Protein 4JEA (pdb70)

Organism: Escherichia coli (NCBI:txid562)

Secondary structure (DSSP, 8-state):
--HHHHHHHHHHHHHHHHH--SHHHHHHHHHHHHHHHHHHTT---GGGTTS-TTSHHHHHHHHHHHHHHHHHHHHHHHHHTT-HHHHHHHHHHHHHHHHHHHHHH-/--HHHHHHHHHHHHHHHHT--SHHHHHHHHHHHHHHHHHHTT---GGGTTS-TTSHHHHHHHHHHHHHHHHHHHHHHHHHTT-HHHHHHHHHHHHHHHHHHHHHH-/--HHHHHHHHHHHHHHHHH--SHHHHHHHHHHHHHHHHHHTT---GGGTTS-TTSHHHHHHHHHHHHHHHHHHHHHHHHHTT-HHHHHHHHHHHHHHHHHHHHHH-/--HHHHHHHHHHHHHHHHH-SSHHHHHHHHHHHHHHHHHHTT---GGGTTS-TTSHHHHHHHHHHHHHHHHHHHHHHHHHTT-HHHHHHHHHHHHHHHHHHHHHH-

Sequence (424 aa):
ADLEDNMETLNDNLKVIEKADNAAQVKDALTKMAAAAADAWSATPPKLEDKSPDSPEMHDFRHGFWIILIGQIHDALHLANCCGKVKEAQAAAEQQLKCCTCNACHQKYRADLEDNMETLNDNLKVIEKADNAAQVKDALTKMAAAAADAWSATPPKLEDKSPDSPEMHDFRHGFWILIGQIHDALHLANCCGKVKEAQAAAEQLKCTCNACHQKYRADLEDNMETLNDNLKVIEKADNAAQVKDALTKMAAAAADAWSATPPKLEDKSSPDSPEMHDFRHGFWILIGQIHDALHLANCCGKVKEAQAAAEQLKCCTCNACHQKYRADLEDNMETLNDNLKVIEKADNAAQVKDALTKMAAAAADAWSATPPKLEDKSPDSPEMHDFRHGFWILIGQIHDALHLANCCGKVKEAQAAAEQLKCCTCNACHQKYR

CATH classification: 1.20.120.10

B-factor: mean 26.19, std 14.68, range [10.78, 149.89]

Foldseek 3Di:
DDLVVLVVLLVVLLVQLLPDDALVSNLVSLVSNLVSLVVNLPDDAPQCPPDDCPDPVVVVLSVLSVVLNVLSVVLNVCSVVRNSVVSNVSSVVSVVSVVVSVVVGD/DDLVVLVVLLVVLLVQLQPPDALVSVLVSLVSNLVSLVVNLPDDAPQCVPPDCPDPLVVVLSVLSVVLNVLSVVLNVCSVPPNSVVSNVSSVVSVVSVVVNVVPGD/DEQVVLVVLLVVLLVQLLVDDALVSNLVSLVSNLVSLVVNLPDDAPQCVVPDCPDVLNVVLSVLSVVLNVLSVVLNVCSVPVNSVVSNVSSVVSVVSVVVNVVVGD/DEQVVLVVLLVVLLVQLLVDDALVSLLVSLVSNLVSLVVNLVDDAPQCPVPDCPDPVNVVLSVLSVVLNVLSVVLNVCSVPVNSVVSNVSSVVNVVSVVVNVVVGD

Solvent-accessible surface area: 22384 Å² total; per-residue (Å²): 108,89,36,142,83,12,60,108,54,20,70,81,16,22,130,74,2,120,162,18,130,70,26,68,77,0,49,75,1,0,47,108,2,13,63,8,0,45,69,0,60,87,27,76,7,108,132,9,132,122,86,65,104,87,12,81,60,13,38,24,7,55,31,21,12,36,54,11,35,43,53,0,33,24,1,26,20,16,1,49,39,58,54,33,170,40,0,41,36,27,3,104,52,2,83,20,14,38,94,17,29,55,167,96,27,188,105,84,33,141,80,11,59,108,56,20,97,88,17,28,137,75,1,79,166,20,134,71,33,70,78,0,40,73,0,0,46,106,2,10,54,8,0,46,61,0,76,87,27,71,6,108,135,10,129,134,96,63,106,96,12,82,56,9,42,28,8,52,32,21,13,43,53,11,35,42,54,0,34,24,1,25,28,14,0,58,26,71,31,36,167,37,0,35,33,27,2,86,45,2,75,46,13,37,90,21,32,54,162,94,27,193,96,90,33,137,88,8,59,106,53,20,78,78,16,25,125,73,2,108,150,21,128,70,34,72,73,0,42,76,0,0,40,107,2,11,61,5,0,40,61,0,78,88,24,71,6,106,136,9,126,129,85,64,108,96,13,79,56,8,43,30,7,51,33,21,13,37,49,10,29,42,56,0,33,26,2,31,24,16,1,44,34,77,47,36,172,44,0,47,41,26,2,104,45,2,82,49,13,38,91,18,31,54,160,91,27,188,103,91,33,144,83,12,62,100,50,20,79,79,14,23,116,70,1,126,160,24,123,72,30,69,68,0,46,78,0,0,42,104,3,11,66,6,0,42,59,0,66,87,26,75,5,113,131,8,132,126,90,63,106,91,14,80,58,11,39,29,8,53,31,21,14,34,48,11,28,42,57,0,33,25,2,27,29,14,1,59,25,70,43,41,172,40,0,51,38,29,2,103,53,2,82,24,14,37,94,21,31,53,168,93,30,189

InterPro domains:
  IPR009155 Cytochrome b562 [PF07361] (24-128)
  IPR009155 Cytochrome b562 [PIRSF000029] (1-128)
  IPR010980 Cytochrome c/b562 [SSF47175] (23-128)

Nearest PDB structures (foldseek):
  7rwx-assembly1_A-2  TM=9.924E-01  e=2.462E-13  Escherichia coli
  7rww-assembly1_A  TM=9.919E-01  e=3.974E-13  Escherichia coli
  3m4c-assembly1_D  TM=9.938E-01  e=6.414E-13  Escherichia coli
  3m4c-assembly1_B  TM=9.924E-01  e=1.152E-12  Escherichia coli
  3nmj-assembly3_C  TM=9.914E-01  e=2.520E-11  Escherichia coli

Structure (mmCIF, N/CA/C/O backbone):
data_4JEA
#
_entry.id   4JEA
#
_cell.length_a   48.850
_cell.length_b   64.788
_cell.length_c   74.177
_cell.angle_alpha   90.00
_cell.angle_beta   98.18
_cell.angle_gamma   90.00
#
_symmetry.space_group_name_H-M   'P 1 21 1'
#
loop_
_entity.id
_entity.type
_entity.pdbx_description
1 polymer 'soluble cytochrome b562'
2 non-polymer 'PROTOPORPHYRIN IX CONTAINING FE'
3 non-polymer 'ZINC ION'
4 non-polymer 'SULFATE ION'
5 water water
#
loop_
_atom_site.group_PDB
_atom_site.id
_atom_site.type_symbol
_atom_site.label_atom_id
_atom_site.label_alt_id
_atom_site.label_comp_id
_atom_site.label_asym_id
_atom_site.label_entity_id
_atom_site.label_seq_id
_atom_site.pdbx_PDB_ins_code
_atom_site.Cartn_x
_atom_site.Cartn_y
_atom_site.Cartn_z
_atom_site.occupancy
_atom_site.B_iso_or_equiv
_atom_site.auth_seq_id
_atom_site.auth_comp_id
_atom_site.auth_asym_id
_atom_site.auth_atom_id
_atom_site.pdbx_PDB_model_num
ATOM 1 N N . ALA A 1 1 ? 16.699 25.188 7.697 1.00 28.78 1 ALA A N 1
ATOM 2 C CA . ALA A 1 1 ? 17.250 23.885 7.347 1.00 19.14 1 ALA A CA 1
ATOM 3 C C . ALA A 1 1 ? 18.527 23.597 8.130 1.00 16.55 1 ALA A C 1
ATOM 4 O O . ALA A 1 1 ? 18.915 22.441 8.300 1.00 18.43 1 ALA A O 1
ATOM 6 N N . ASP A 1 2 ? 19.175 24.655 8.605 1.00 18.21 2 ASP A N 1
ATOM 7 C CA . ASP A 1 2 ? 20.399 24.519 9.365 1.00 17.53 2 ASP A CA 1
ATOM 8 C C . ASP A 1 2 ? 20.216 23.785 10.730 1.00 15.63 2 ASP A C 1
ATOM 9 O O . ASP A 1 2 ? 19.060 23.618 11.230 1.00 16.95 2 ASP A O 1
ATOM 14 N N . LEU A 1 3 ? 21.337 23.341 11.297 1.00 17.35 3 LEU A N 1
ATOM 15 C CA . LEU A 1 3 ? 21.312 22.507 12.518 1.00 17.04 3 LEU A CA 1
ATOM 16 C C . LEU A 1 3 ? 20.612 23.322 13.675 1.00 17.04 3 LEU A C 1
ATOM 17 O O . LEU A 1 3 ? 19.787 22.773 14.433 1.00 18.04 3 LEU A O 1
ATOM 22 N N . GLU A 1 4 ? 20.965 24.625 13.850 1.00 18.53 4 GLU A N 1
ATOM 23 C CA . GLU A 1 4 ? 20.356 25.446 14.911 1.00 19.88 4 GLU A CA 1
ATOM 24 C C . GLU A 1 4 ? 18.793 25.547 14.733 1.00 19.01 4 GLU A C 1
ATOM 25 O O . GLU A 1 4 ? 18.005 25.487 15.701 1.00 20.04 4 GLU A O 1
ATOM 31 N N . ASP A 1 5 ? 18.315 25.698 13.486 1.00 18.58 5 ASP A N 1
ATOM 32 C CA . ASP A 1 5 ? 16.855 25.723 13.215 1.00 19.05 5 ASP A CA 1
ATOM 33 C C . ASP A 1 5 ? 16.172 24.384 13.567 1.00 16.50 5 ASP A C 1
ATOM 34 O O . ASP A 1 5 ? 15.057 24.339 14.155 1.00 17.83 5 ASP A O 1
ATOM 39 N N . ASN A 1 6 ? 16.797 23.254 13.165 1.00 15.77 6 ASN A N 1
ATOM 40 C CA . ASN A 1 6 ? 16.259 21.944 13.564 1.00 14.36 6 ASN A CA 1
ATOM 41 C C . ASN A 1 6 ? 16.234 21.756 15.105 1.00 13.52 6 ASN A C 1
ATOM 42 O O . ASN A 1 6 ? 15.254 21.127 15.635 1.00 13.70 6 ASN A O 1
ATOM 47 N N . MET A 1 7 ? 17.242 22.252 15.826 1.00 13.93 7 MET A N 1
ATOM 48 C CA . MET A 1 7 ? 17.290 22.144 17.287 1.00 13.88 7 MET A CA 1
ATOM 49 C C . MET A 1 7 ? 16.136 22.975 17.937 1.00 13.74 7 MET A C 1
ATOM 50 O O . MET A 1 7 ? 15.519 22.537 18.937 1.00 15.17 7 MET A O 1
ATOM 55 N N . GLU A 1 8 ? 15.880 24.178 17.404 1.00 15.94 8 GLU A N 1
ATOM 56 C CA . GLU A 1 8 ? 14.757 25.029 17.892 1.00 15.95 8 GLU A CA 1
ATOM 57 C C . GLU A 1 8 ? 13.401 24.244 17.656 1.00 16.44 8 GLU A C 1
ATOM 58 O O . GLU A 1 8 ? 12.476 24.284 18.550 1.00 18.47 8 GLU A O 1
ATOM 64 N N . THR A 1 9 ? 13.236 23.560 16.497 1.00 15.42 9 THR A N 1
ATOM 65 C CA . THR A 1 9 ? 12.016 22.811 16.281 1.00 15.86 9 THR A CA 1
ATOM 66 C C . THR A 1 9 ? 11.864 21.688 17.353 1.00 15.42 9 THR A C 1
ATOM 67 O O . THR A 1 9 ? 10.733 21.405 17.844 1.00 15.79 9 THR A O 1
ATOM 71 N N . LEU A 1 10 ? 12.964 20.944 17.608 1.00 13.97 10 LEU A N 1
ATOM 72 C CA . LEU A 1 10 ? 12.926 19.873 18.657 1.00 13.89 10 LEU A CA 1
ATOM 73 C C . LEU A 1 10 ? 12.527 20.443 20.050 1.00 15.61 10 LEU A C 1
ATOM 74 O O . LEU A 1 10 ? 11.606 19.913 20.725 1.00 16.52 10 LEU A O 1
ATOM 79 N N . ASN A 1 11 ? 13.125 21.575 20.467 1.00 15.93 11 ASN A N 1
ATOM 80 C CA . ASN A 1 11 ? 12.841 22.179 21.795 1.00 16.33 11 ASN A CA 1
ATOM 81 C C . ASN A 1 11 ? 11.373 22.703 21.871 1.00 17.91 11 ASN A C 1
ATOM 82 O O . ASN A 1 11 ? 10.680 22.472 22.907 1.00 17.70 11 ASN A O 1
ATOM 87 N N . ASP A 1 12 ? 10.924 23.430 20.823 1.00 16.35 12 ASP A N 1
ATOM 88 C CA . ASP A 1 12 ? 9.528 23.983 20.798 1.00 17.81 12 ASP A CA 1
ATOM 89 C C . ASP A 1 12 ? 8.471 22.887 20.912 1.00 17.52 12 ASP A C 1
ATOM 90 O O . ASP A 1 12 ? 7.437 23.036 21.638 1.00 19.08 12 ASP A O 1
ATOM 95 N N . ASN A 1 13 ? 8.669 21.758 20.171 1.00 16.71 13 ASN A N 1
ATOM 96 C CA . ASN A 1 13 ? 7.679 20.663 20.190 1.00 16.12 13 ASN A CA 1
ATOM 97 C C . ASN A 1 13 ? 7.689 19.874 21.522 1.00 16.59 13 ASN A C 1
ATOM 98 O O . ASN A 1 13 ? 6.616 19.369 21.949 1.00 17.12 13 ASN A O 1
ATOM 103 N N . LEU A 1 14 ? 8.867 19.766 22.205 1.00 16.71 14 LEU A N 1
ATOM 104 C CA . LEU A 1 14 ? 8.818 19.187 23.578 1.00 17.67 14 LEU A CA 1
ATOM 105 C C . LEU A 1 14 ? 7.862 19.990 24.499 1.00 18.87 14 LEU A C 1
ATOM 106 O O . LEU A 1 14 ? 7.067 19.441 25.293 1.00 19.39 14 LEU A O 1
ATOM 111 N N . LYS A 1 15 ? 7.970 21.329 24.429 1.00 19.67 15 LYS A N 1
ATOM 112 C CA . LYS A 1 15 ? 7.073 22.232 25.245 1.00 20.61 15 LYS A CA 1
ATOM 113 C C . LYS A 1 15 ? 5.552 22.074 24.862 1.00 20.40 15 LYS A C 1
ATOM 114 O O . LYS A 1 15 ? 4.655 22.060 25.760 1.00 23.93 15 LYS A O 1
ATOM 120 N N . VAL A 1 16 ? 5.259 21.943 23.570 1.00 18.58 16 VAL A N 1
ATOM 121 C CA . VAL A 1 16 ? 3.872 21.684 23.102 1.00 18.95 16 VAL A CA 1
ATOM 122 C C . VAL A 1 16 ? 3.387 20.362 23.731 1.00 18.30 16 VAL A C 1
ATOM 123 O O . VAL A 1 16 ? 2.257 20.315 24.229 1.00 21.14 16 VAL A O 1
ATOM 127 N N . ILE A 1 17 ? 4.189 19.293 23.698 1.00 17.78 17 ILE A N 1
ATOM 128 C CA . ILE A 1 17 ? 3.734 18.005 24.254 1.00 16.95 17 ILE A CA 1
ATOM 129 C C . ILE A 1 17 ? 3.441 18.095 25.761 1.00 18.68 17 ILE A C 1
ATOM 130 O O . ILE A 1 17 ? 2.416 17.557 26.255 1.00 19.94 17 ILE A O 1
ATOM 135 N N . GLU A 1 18 ? 4.293 18.813 26.533 1.00 18.88 18 GLU A N 1
ATOM 136 C CA . GLU A 1 18 ? 4.115 18.933 28.004 1.00 20.91 18 GLU A CA 1
ATOM 137 C C . GLU A 1 18 ? 2.790 19.631 28.325 1.00 23.41 18 GLU A C 1
ATOM 138 O O . GLU A 1 18 ? 2.145 19.237 29.315 1.00 25.77 18 GLU A O 1
ATOM 144 N N . LYS A 1 19 ? 2.381 20.613 27.495 1.00 22.95 19 LYS A N 1
ATOM 145 C CA . LYS A 1 19 ? 1.113 21.423 27.722 1.00 26.38 19 LYS A CA 1
ATOM 146 C C . LYS A 1 19 ? -0.176 20.878 27.058 1.00 27.45 19 LYS A C 1
ATOM 147 O O . LYS A 1 19 ? -1.272 21.439 27.215 1.00 31.30 19 LYS A O 1
ATOM 153 N N . ALA A 1 20 ? -0.039 19.775 26.327 1.00 22.99 20 ALA A N 1
ATOM 154 C CA . ALA A 1 20 ? -1.141 19.221 25.529 1.00 24.83 20 ALA A CA 1
ATOM 155 C C . ALA A 1 20 ? -2.295 18.696 26.387 1.00 25.88 20 ALA A C 1
ATOM 156 O O . ALA A 1 20 ? -2.091 18.182 27.503 1.00 27.38 20 ALA A O 1
ATOM 158 N N . ASP A 1 21 ? -3.478 18.736 25.793 1.00 30.29 21 ASP A N 1
ATOM 159 C CA . ASP A 1 21 ? -4.717 18.192 26.394 1.00 33.63 21 ASP A CA 1
ATOM 160 C C . ASP A 1 21 ? -5.257 16.908 25.699 1.00 34.04 21 ASP A C 1
ATOM 161 O O . ASP A 1 21 ? -6.101 16.224 26.297 1.00 45.83 21 ASP A O 1
ATOM 166 N N . ASN A 1 22 ? -4.811 16.585 24.480 1.00 29.34 22 ASN A N 1
ATOM 167 C CA . ASN A 1 22 ? -5.416 15.502 23.673 1.00 24.66 22 ASN A CA 1
ATOM 168 C C . ASN A 1 22 ? -4.380 14.792 22.758 1.00 27.06 22 ASN A C 1
ATOM 169 O O . ASN A 1 22 ? -3.233 15.310 22.522 1.00 26.70 22 ASN A O 1
ATOM 174 N N . ALA A 1 23 ? -4.747 13.581 22.276 1.00 27.29 23 ALA A N 1
ATOM 175 C CA . ALA A 1 23 ? -3.862 12.708 21.488 1.00 24.75 23 ALA A CA 1
ATOM 176 C C . ALA A 1 23 ? -3.410 13.307 20.143 1.00 23.49 23 ALA A C 1
ATOM 177 O O . ALA A 1 23 ? -2.238 13.121 19.757 1.00 24.85 23 ALA A O 1
ATOM 179 N N . ALA A 1 24 ? -4.329 14.006 19.455 1.00 25.59 24 ALA A N 1
ATOM 180 C CA . ALA A 1 24 ? -4.025 14.606 18.127 1.00 27.92 24 ALA A CA 1
ATOM 181 C C . ALA A 1 24 ? -2.873 15.642 18.218 1.00 24.23 24 ALA A C 1
ATOM 182 O O . ALA A 1 24 ? -1.958 15.674 17.349 1.00 24.72 24 ALA A O 1
ATOM 184 N N . GLN A 1 25 ? -2.911 16.483 19.268 1.00 23.57 25 GLN A N 1
ATOM 185 C CA . GLN A 1 25 ? -1.859 17.455 19.549 1.00 21.86 25 GLN A CA 1
ATOM 186 C C . GLN A 1 25 ? -0.480 16.793 19.819 1.00 19.02 25 GLN A C 1
ATOM 187 O O . GLN A 1 25 ? 0.561 17.245 19.240 1.00 19.33 25 GLN A O 1
ATOM 193 N N . VAL A 1 26 ? -0.448 15.706 20.603 1.00 19.11 26 VAL A N 1
ATOM 194 C CA . VAL A 1 26 ? 0.808 14.989 20.900 1.00 17.20 26 VAL A CA 1
ATOM 195 C C . VAL A 1 26 ? 1.336 14.316 19.606 1.00 16.41 26 VAL A C 1
ATOM 196 O O . VAL A 1 26 ? 2.559 14.399 19.311 1.00 16.07 26 VAL A O 1
ATOM 200 N N . LYS A 1 27 ? 0.465 13.612 18.870 1.00 17.60 27 LYS A N 1
ATOM 201 C CA . LYS A 1 27 ? 0.927 12.921 17.597 1.00 17.68 27 LYS A CA 1
ATOM 202 C C . LYS A 1 27 ? 1.492 13.936 16.589 1.00 17.83 27 LYS A C 1
ATOM 203 O O . LYS A 1 27 ? 2.553 13.678 15.974 1.00 17.04 27 LYS A O 1
ATOM 209 N N . ASP A 1 28 ? 0.849 15.099 16.402 1.00 17.35 28 ASP A N 1
ATOM 210 C CA . ASP A 1 28 ? 1.347 16.129 15.461 1.00 20.18 28 ASP A CA 1
ATOM 211 C C . ASP A 1 28 ? 2.774 16.640 15.860 1.00 17.48 28 ASP A C 1
ATOM 212 O O . ASP A 1 28 ? 3.716 16.755 15.003 1.00 17.96 28 ASP A O 1
ATOM 217 N N . ALA A 1 29 ? 2.958 16.929 17.170 1.00 16.31 29 ALA A N 1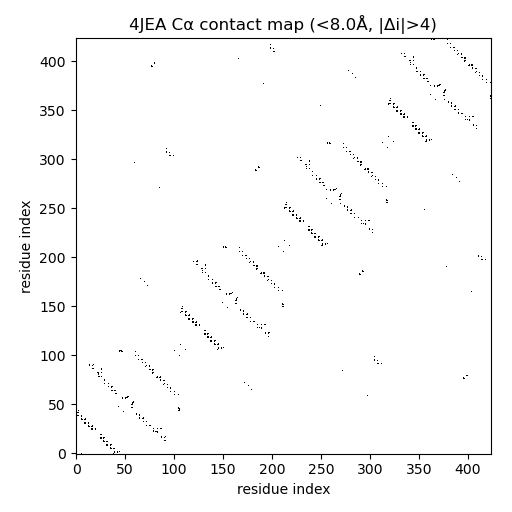
ATOM 218 C CA . ALA A 1 29 ? 4.270 17.448 17.682 1.00 14.78 29 ALA A CA 1
ATOM 219 C C . ALA A 1 29 ? 5.353 16.377 17.542 1.00 14.25 29 ALA A C 1
ATOM 220 O O . ALA A 1 29 ? 6.505 16.694 17.113 1.00 15.26 29 ALA A O 1
ATOM 222 N N . LEU A 1 30 ? 5.057 15.098 17.913 1.00 14.15 30 LEU A N 1
ATOM 223 C CA . LEU A 1 30 ? 6.055 13.993 17.744 1.00 13.59 30 LEU A CA 1
ATOM 224 C C . LEU A 1 30 ? 6.490 13.829 16.282 1.00 13.77 30 LEU A C 1
ATOM 225 O O . LEU A 1 30 ? 7.712 13.594 15.974 1.00 14.31 30 LEU A O 1
ATOM 230 N N . THR A 1 31 ? 5.535 13.934 15.351 1.00 14.43 31 THR A N 1
ATOM 231 C CA . THR A 1 31 ? 5.842 13.800 13.917 1.00 15.86 31 THR A CA 1
ATOM 232 C C . THR A 1 31 ? 6.815 14.949 13.401 1.00 16.11 31 THR A C 1
ATOM 233 O O . THR A 1 31 ? 7.794 14.704 12.652 1.00 17.23 31 THR A O 1
ATOM 237 N N . LYS A 1 32 ? 6.565 16.207 13.830 1.00 15.23 32 LYS A N 1
ATOM 238 C CA . LYS A 1 32 ? 7.443 17.330 13.526 1.00 15.28 32 LYS A CA 1
ATOM 239 C C . LYS A 1 32 ? 8.867 17.108 14.117 1.00 14.82 32 LYS A C 1
ATOM 240 O O . LYS A 1 32 ? 9.874 17.469 13.460 1.00 15.16 32 LYS A O 1
ATOM 246 N N . MET A 1 33 ? 8.955 16.550 15.353 1.00 14.23 33 MET A N 1
ATOM 247 C CA . MET A 1 33 ? 10.267 16.232 15.890 1.00 14.25 33 MET A CA 1
ATOM 248 C C . MET A 1 33 ? 11.020 15.176 15.044 1.00 12.93 33 MET A C 1
ATOM 249 O O . MET A 1 33 ? 12.249 15.301 14.807 1.00 13.98 33 MET A O 1
ATOM 254 N N . ALA A 1 34 ? 10.335 14.111 14.605 1.00 13.54 34 ALA A N 1
ATOM 255 C CA . ALA A 1 34 ? 11.000 13.077 13.764 1.00 14.92 34 ALA A CA 1
ATOM 256 C C . ALA A 1 34 ? 11.545 13.699 12.466 1.00 13.28 34 ALA A C 1
ATOM 257 O O . ALA A 1 34 ? 12.683 13.348 12.039 1.00 14.26 34 ALA A O 1
ATOM 259 N N . ALA A 1 35 ? 10.785 14.587 11.809 1.00 14.67 35 ALA A N 1
ATOM 260 C CA . ALA A 1 35 ? 11.251 15.211 10.514 1.00 15.68 35 ALA A CA 1
ATOM 261 C C . ALA A 1 35 ? 12.473 16.096 10.832 1.00 14.40 35 ALA A C 1
ATOM 262 O O . ALA A 1 35 ? 13.461 16.119 9.996 1.00 15.42 35 ALA A O 1
ATOM 264 N N . ALA A 1 36 ? 12.480 16.861 11.935 1.00 14.82 36 ALA A N 1
ATOM 265 C CA . ALA A 1 36 ? 13.674 17.719 12.287 1.00 14.62 36 ALA A CA 1
ATOM 266 C C . ALA A 1 36 ? 14.934 16.876 12.573 1.00 14.03 36 ALA A C 1
ATOM 267 O O . ALA A 1 36 ? 16.059 17.233 12.139 1.00 15.31 36 ALA A O 1
ATOM 269 N N . ALA A 1 37 ? 14.747 15.752 13.333 1.00 14.37 37 ALA A N 1
ATOM 270 C CA . ALA A 1 37 ? 15.949 14.847 13.622 1.00 14.37 37 ALA A CA 1
ATOM 271 C C . ALA A 1 37 ? 16.478 14.208 12.312 1.00 14.43 37 ALA A C 1
ATOM 272 O O . ALA A 1 37 ? 17.744 14.084 12.113 1.00 16.18 37 ALA A O 1
ATOM 274 N N . ALA A 1 38 ? 15.598 13.808 11.367 1.00 14.26 38 ALA A N 1
ATOM 275 C CA . ALA A 1 38 ? 16.049 13.183 10.079 1.00 15.09 38 ALA A CA 1
ATOM 276 C C . ALA A 1 38 ? 16.830 14.207 9.214 1.00 16.67 38 ALA A C 1
ATOM 277 O O . ALA A 1 38 ? 17.812 13.819 8.563 1.00 17.86 38 ALA A O 1
ATOM 279 N N . ASP A 1 39 ? 16.474 15.510 9.293 1.00 15.48 39 ASP A N 1
ATOM 280 C CA . ASP A 1 39 ? 17.216 16.592 8.582 1.00 15.72 39 ASP A CA 1
ATOM 281 C C . ASP A 1 39 ? 18.566 16.876 9.285 1.00 16.58 39 ASP A C 1
ATOM 282 O O . ASP A 1 39 ? 19.606 16.935 8.583 1.00 21.62 39 ASP A O 1
ATOM 287 N N . ALA A 1 40 ? 18.623 16.877 10.630 1.00 15.35 40 ALA A N 1
ATOM 288 C CA . ALA A 1 40 ? 19.864 17.143 11.396 1.00 15.40 40 ALA A CA 1
ATOM 289 C C . ALA A 1 40 ? 20.908 16.022 11.196 1.00 14.37 40 ALA A C 1
ATOM 290 O O . ALA A 1 40 ? 22.116 16.282 11.279 1.00 15.75 40 ALA A O 1
ATOM 292 N N . TRP A 1 41 ? 20.464 14.777 10.906 1.00 15.05 41 TRP A N 1
ATOM 293 C CA . TRP A 1 41 ? 21.363 13.629 10.762 1.00 14.89 41 TRP A CA 1
ATOM 294 C C . TRP A 1 41 ? 22.484 13.831 9.723 1.00 14.52 41 TRP A C 1
ATOM 295 O O . TRP A 1 41 ? 23.592 13.255 9.922 1.00 18.10 41 TRP A O 1
ATOM 306 N N . SER A 1 42 ? 22.220 14.596 8.661 1.00 15.30 42 SER A N 1
ATOM 307 C CA . SER A 1 42 ? 23.228 14.878 7.587 1.00 18.88 42 SER A CA 1
ATOM 308 C C . SER A 1 42 ? 24.096 16.070 7.828 1.00 19.31 42 SER A C 1
ATOM 309 O O . SER A 1 42 ? 24.927 16.369 6.955 1.00 25.75 42 SER A O 1
ATOM 312 N N . ALA A 1 43 ? 23.933 16.783 8.962 1.00 18.54 43 ALA A N 1
ATOM 313 C CA . ALA A 1 43 ? 24.768 18.006 9.301 1.00 18.67 43 ALA A CA 1
ATOM 314 C C . ALA A 1 43 ? 26.139 17.677 9.899 1.00 18.36 43 ALA A C 1
ATOM 315 O O . ALA A 1 43 ? 26.337 16.600 10.496 1.00 19.75 43 ALA A O 1
ATOM 317 N N . THR A 1 44 ? 27.091 18.612 9.807 1.00 19.10 44 THR A N 1
ATOM 318 C CA . THR A 1 44 ? 28.381 18.465 10.528 1.00 20.48 44 THR A CA 1
ATOM 319 C C . THR A 1 44 ? 28.431 19.605 11.536 1.00 20.71 44 THR A C 1
ATOM 320 O O . THR A 1 44 ? 28.359 20.793 11.123 1.00 24.08 44 THR A O 1
ATOM 324 N N . PRO A 1 45 ? 28.542 19.285 12.889 1.00 19.79 45 PRO A N 1
ATOM 325 C CA . PRO A 1 45 ? 28.526 20.351 13.915 1.00 21.96 45 PRO A CA 1
ATOM 326 C C . PRO A 1 45 ? 29.904 21.068 13.959 1.00 20.54 45 PRO A C 1
ATOM 327 O O . PRO A 1 45 ? 30.942 20.483 13.556 1.00 20.84 45 PRO A O 1
ATOM 331 N N . PRO A 1 46 ? 29.947 22.309 14.476 1.00 23.01 46 PRO A N 1
ATOM 332 C CA . PRO A 1 46 ? 31.204 23.111 14.521 1.00 22.69 46 PRO A CA 1
ATOM 333 C C . PRO A 1 46 ? 32.425 22.322 15.117 1.00 23.80 46 PRO A C 1
ATOM 334 O O . PRO A 1 46 ? 33.550 22.381 14.537 1.00 24.56 46 PRO A O 1
ATOM 338 N N . LYS A 1 47 ? 32.239 21.618 16.246 1.00 22.58 47 LYS A N 1
ATOM 339 C CA . LYS A 1 47 ? 33.369 20.934 16.885 1.00 22.20 47 LYS A CA 1
ATOM 340 C C . LYS A 1 47 ? 33.948 19.733 16.106 1.00 21.08 47 LYS A C 1
ATOM 341 O O . LYS A 1 47 ? 35.081 19.276 16.449 1.00 23.96 47 LYS A O 1
ATOM 347 N N . LEU A 1 48 ? 33.232 19.233 15.083 1.00 21.56 48 LEU A N 1
ATOM 348 C CA . LEU A 1 48 ? 33.716 18.104 14.297 1.00 20.37 48 LEU A CA 1
ATOM 349 C C . LEU A 1 48 ? 34.046 18.479 12.842 1.00 19.57 48 LEU A C 1
ATOM 350 O O . LEU A 1 48 ? 34.279 17.579 12.033 1.00 21.86 48 LEU A O 1
ATOM 355 N N . GLU A 1 49 ? 34.115 19.785 12.536 1.00 21.92 49 GLU A N 1
ATOM 356 C CA . GLU A 1 49 ? 34.446 20.238 11.151 1.00 24.26 49 GLU A CA 1
ATOM 357 C C . GLU A 1 49 ? 35.798 19.716 10.602 1.00 27.54 49 GLU A C 1
ATOM 358 O O . GLU A 1 49 ? 35.964 19.610 9.382 1.00 34.17 49 GLU A O 1
ATOM 364 N N . ASP A 1 50 ? 36.747 19.399 11.500 1.00 28.78 50 ASP A N 1
ATOM 365 C CA . ASP A 1 50 ? 38.103 18.875 11.145 1.00 36.21 50 ASP A CA 1
ATOM 366 C C . ASP A 1 50 ? 38.240 17.324 10.974 1.00 35.44 50 ASP A C 1
ATOM 367 O O . ASP A 1 50 ? 39.299 16.817 10.590 1.00 38.52 50 ASP A O 1
ATOM 372 N N . LYS A 1 51 ? 37.188 16.584 11.326 1.00 28.39 51 LYS A N 1
ATOM 373 C CA . LYS A 1 51 ? 37.231 15.110 11.386 1.00 31.81 51 LYS A CA 1
ATOM 374 C C . LYS A 1 51 ? 36.803 14.434 10.074 1.00 33.23 51 LYS A C 1
ATOM 375 O O . LYS A 1 51 ? 36.004 15.004 9.321 1.00 33.86 51 LYS A O 1
ATOM 381 N N . SER A 1 52 ? 37.315 13.218 9.826 1.00 27.62 52 SER A N 1
ATOM 382 C CA . SER A 1 52 ? 36.854 12.366 8.713 1.00 27.39 52 SER A CA 1
ATOM 383 C C . SER A 1 52 ? 35.322 12.038 8.867 1.00 30.38 52 SER A C 1
ATOM 384 O O . SER A 1 52 ? 34.820 11.769 9.961 1.00 25.88 52 SER A O 1
ATOM 387 N N . PRO A 1 53 ? 34.569 12.027 7.748 1.00 25.98 53 PRO A N 1
ATOM 388 C CA . PRO A 1 53 ? 33.162 11.505 7.825 1.00 24.89 53 PRO A CA 1
ATOM 389 C C . PRO A 1 53 ? 32.999 10.046 8.339 1.00 25.01 53 PRO A C 1
ATOM 390 O O . PRO A 1 53 ? 31.887 9.708 8.831 1.00 27.80 53 PRO A O 1
ATOM 394 N N . ASP A 1 54 ? 34.041 9.223 8.227 1.00 23.65 54 ASP A N 1
ATOM 395 C CA . ASP A 1 54 ? 34.041 7.848 8.670 1.00 23.46 54 ASP A CA 1
ATOM 396 C C . ASP A 1 54 ? 34.857 7.738 9.980 1.00 20.11 54 ASP A C 1
ATOM 397 O O . ASP A 1 54 ? 35.126 6.629 10.385 1.00 23.90 54 ASP A O 1
ATOM 402 N N . SER A 1 55 ? 35.114 8.838 10.712 1.00 23.06 55 SER A N 1
ATOM 403 C CA . SER A 1 55 ? 35.759 8.830 12.037 1.00 24.29 55 SER A CA 1
ATOM 404 C C . SER A 1 55 ? 34.841 8.225 13.109 1.00 21.19 55 SER A C 1
ATOM 405 O O . SER A 1 55 ? 33.580 8.333 12.992 1.00 19.73 55 SER A O 1
ATOM 408 N N . PRO A 1 56 ? 35.434 7.694 14.227 1.00 21.14 56 PRO A N 1
ATOM 409 C CA . PRO A 1 56 ? 34.524 7.258 15.316 1.00 21.71 56 PRO A CA 1
ATOM 410 C C . PRO A 1 56 ? 33.638 8.371 15.891 1.00 18.86 56 PRO A C 1
ATOM 411 O O . PRO A 1 56 ? 32.496 8.066 16.319 1.00 18.42 56 PRO A O 1
ATOM 415 N N . GLU A 1 57 ? 34.103 9.637 15.924 1.00 19.31 57 GLU A N 1
ATOM 416 C CA . GLU A 1 57 ? 33.318 10.737 16.474 1.00 17.99 57 GLU A CA 1
ATOM 417 C C . GLU A 1 57 ? 32.071 10.981 15.587 1.00 16.09 57 GLU A C 1
ATOM 418 O O . GLU A 1 57 ? 30.966 11.205 16.086 1.00 17.09 57 GLU A O 1
ATOM 424 N N . MET A 1 58 ? 32.255 10.994 14.251 1.00 17.10 58 MET A N 1
ATOM 425 C CA . MET A 1 58 ? 31.105 11.195 13.336 1.00 16.70 58 MET A CA 1
ATOM 426 C C . MET A 1 58 ? 30.118 9.999 13.348 1.00 15.66 58 MET A C 1
ATOM 427 O O . MET A 1 58 ? 28.868 10.223 13.225 1.00 17.56 58 MET A O 1
ATOM 432 N N . HIS A 1 59 ? 30.613 8.777 13.468 1.00 17.20 59 HIS A N 1
ATOM 433 C CA . HIS A 1 59 ? 29.711 7.598 13.671 1.00 17.89 59 HIS A CA 1
ATOM 434 C C . HIS A 1 59 ? 28.846 7.775 14.932 1.00 15.92 59 HIS A C 1
ATOM 435 O O . HIS A 1 59 ? 27.615 7.542 14.922 1.00 15.33 59 HIS A O 1
ATOM 442 N N . ASP A 1 60 ? 29.453 8.182 16.051 1.00 15.26 60 ASP A N 1
ATOM 443 C CA . ASP A 1 60 ? 28.738 8.382 17.351 1.00 15.70 60 ASP A CA 1
ATOM 444 C C . ASP A 1 60 ? 27.749 9.573 17.268 1.00 14.35 60 ASP A C 1
ATOM 445 O O . ASP A 1 60 ? 26.606 9.496 17.815 1.00 15.40 60 ASP A O 1
ATOM 450 N N . PHE A 1 61 ? 28.124 10.707 16.591 1.00 14.90 61 PHE A N 1
ATOM 451 C CA . PHE A 1 61 ? 27.214 11.847 16.374 1.00 14.84 61 PHE A CA 1
ATOM 452 C C . PHE A 1 61 ? 25.973 11.371 15.573 1.00 13.32 61 PHE A C 1
ATOM 453 O O . PHE A 1 61 ? 24.815 11.587 16.030 1.00 14.21 61 PHE A O 1
ATOM 461 N N . ARG A 1 62 ? 26.136 10.687 14.422 1.00 13.53 62 ARG A N 1
ATOM 462 C CA . ARG A 1 62 ? 24.979 10.227 13.675 1.00 13.08 62 ARG A CA 1
ATOM 463 C C . ARG A 1 62 ? 24.160 9.208 14.455 1.00 11.65 62 ARG A C 1
ATOM 464 O O . ARG A 1 62 ? 22.878 9.204 14.382 1.00 12.26 62 ARG A O 1
ATOM 472 N N . HIS A 1 63 ? 24.827 8.329 15.219 1.00 12.00 63 HIS A N 1
ATOM 473 C CA . HIS A 1 63 ? 24.115 7.282 16.048 1.00 12.14 63 HIS A CA 1
ATOM 474 C C . HIS A 1 63 ? 23.060 7.945 16.978 1.00 11.24 63 HIS A C 1
ATOM 475 O O . HIS A 1 63 ? 21.975 7.332 17.174 1.00 12.71 63 HIS A O 1
ATOM 482 N N . GLY A 1 64 ? 23.359 9.117 17.585 1.00 12.10 64 GLY A N 1
ATOM 483 C CA . GLY A 1 64 ? 22.385 9.739 18.528 1.00 12.93 64 GLY A CA 1
ATOM 484 C C . GLY A 1 64 ? 21.047 10.031 17.870 1.00 11.70 64 GLY A C 1
ATOM 485 O O . GLY A 1 64 ? 19.952 9.953 18.504 1.00 12.36 64 GLY A O 1
ATOM 486 N N . PHE A 1 65 ? 21.061 10.418 16.543 1.00 11.55 65 PHE A N 1
ATOM 487 C CA . PHE A 1 65 ? 19.760 10.631 15.817 1.00 12.10 65 PHE A CA 1
ATOM 488 C C . PHE A 1 65 ? 19.017 9.326 15.517 1.00 11.77 65 PHE A C 1
ATOM 489 O O . PHE A 1 65 ? 17.760 9.283 15.588 1.00 12.80 65 PHE A O 1
ATOM 497 N N . TRP A 1 66 ? 19.726 8.242 15.174 1.00 12.26 66 TRP A N 1
ATOM 498 C CA . TRP A 1 66 ? 19.073 6.878 15.061 1.00 13.19 66 TRP A CA 1
ATOM 499 C C . TRP A 1 66 ? 18.361 6.515 16.383 1.00 12.13 66 TRP A C 1
ATOM 500 O O . TRP A 1 66 ? 17.222 5.989 16.369 1.00 12.77 66 TRP A O 1
ATOM 511 N N . ILE A 1 67 ? 19.021 6.738 17.548 1.00 12.42 67 ILE A N 1
ATOM 512 C CA A ILE A 1 67 ? 18.426 6.415 18.884 0.50 12.50 67 ILE A CA 1
ATOM 513 C CA B ILE A 1 67 ? 18.423 6.383 18.846 0.50 12.53 67 ILE A CA 1
ATOM 514 C C . ILE A 1 67 ? 17.182 7.291 19.113 1.00 12.06 67 ILE A C 1
ATOM 515 O O . ILE A 1 67 ? 16.075 6.782 19.489 1.00 12.72 67 ILE A O 1
ATOM 524 N N . LEU A 1 68 ? 17.300 8.616 18.873 1.00 11.62 68 LEU A N 1
ATOM 525 C CA . LEU A 1 68 ? 16.166 9.548 19.087 1.00 12.99 68 LEU A CA 1
ATOM 526 C C . LEU A 1 68 ? 14.919 9.128 18.241 1.00 12.46 68 LEU A C 1
ATOM 527 O O . LEU A 1 68 ? 13.750 9.115 18.728 1.00 12.91 68 LEU A O 1
ATOM 532 N N . ILE A 1 69 ? 15.142 8.793 16.927 1.00 12.86 69 ILE A N 1
ATOM 533 C CA . ILE A 1 69 ? 14.017 8.403 16.035 1.00 14.01 69 ILE A CA 1
ATOM 534 C C . ILE A 1 69 ? 13.364 7.074 16.516 1.00 12.72 69 ILE A C 1
ATOM 535 O O . ILE A 1 69 ? 12.121 6.943 16.450 1.00 12.71 69 ILE A O 1
ATOM 540 N N . GLY A 1 70 ? 14.161 6.096 17.004 1.00 13.20 70 GLY A N 1
ATOM 541 C CA . GLY A 1 70 ? 13.533 4.858 17.576 1.00 12.88 70 GLY A CA 1
ATOM 542 C C . GLY A 1 70 ? 12.646 5.146 18.814 1.00 12.28 70 GLY A C 1
ATOM 543 O O . GLY A 1 70 ? 11.544 4.546 18.992 1.00 13.23 70 GLY A O 1
ATOM 544 N N . GLN A 1 71 ? 13.094 6.079 19.668 1.00 11.43 71 GLN A N 1
ATOM 545 C CA . GLN A 1 71 ? 12.301 6.476 20.873 1.00 12.28 71 GLN A CA 1
ATOM 546 C C . GLN A 1 71 ? 10.979 7.160 20.414 1.00 11.64 71 GLN A C 1
ATOM 547 O O . GLN A 1 71 ? 9.880 6.942 21.025 1.00 12.71 71 GLN A O 1
ATOM 553 N N . ILE A 1 72 ? 11.052 8.023 19.358 1.00 11.48 72 ILE A N 1
ATOM 554 C CA . ILE A 1 72 ? 9.796 8.678 18.841 1.00 12.04 72 ILE A CA 1
ATOM 555 C C . ILE A 1 72 ? 8.828 7.636 18.233 1.00 10.85 72 ILE A C 1
ATOM 556 O O . ILE A 1 72 ? 7.600 7.739 18.429 1.00 12.54 72 ILE A O 1
ATOM 561 N N . HIS A 1 73 ? 9.346 6.617 17.516 1.00 12.20 73 HIS A N 1
ATOM 562 C CA . HIS A 1 73 ? 8.486 5.511 16.975 1.00 12.30 73 HIS A CA 1
ATOM 563 C C . HIS A 1 73 ? 7.643 4.882 18.151 1.00 11.93 73 HIS A C 1
ATOM 564 O O . HIS A 1 73 ? 6.413 4.695 18.014 1.00 12.46 73 HIS A O 1
ATOM 571 N N . ASP A 1 74 ? 8.313 4.565 19.281 1.00 11.66 74 ASP A N 1
ATOM 572 C CA . ASP A 1 74 ? 7.615 3.897 20.399 1.00 12.22 74 ASP A CA 1
ATOM 573 C C . ASP A 1 74 ? 6.496 4.873 20.988 1.00 11.46 74 ASP A C 1
ATOM 574 O O . ASP A 1 74 ? 5.330 4.480 21.184 1.00 12.68 74 ASP A O 1
ATOM 579 N N . ALA A 1 75 ? 6.877 6.145 21.189 1.00 12.24 75 ALA A N 1
ATOM 580 C CA . ALA A 1 75 ? 5.944 7.171 21.750 1.00 12.68 75 ALA A CA 1
ATOM 581 C C . ALA A 1 75 ? 4.719 7.381 20.816 1.00 13.08 75 ALA A C 1
ATOM 582 O O . ALA A 1 75 ? 3.579 7.654 21.300 1.00 14.08 75 ALA A O 1
ATOM 584 N N . LEU A 1 76 ? 4.903 7.313 19.457 1.00 13.62 76 LEU A N 1
ATOM 58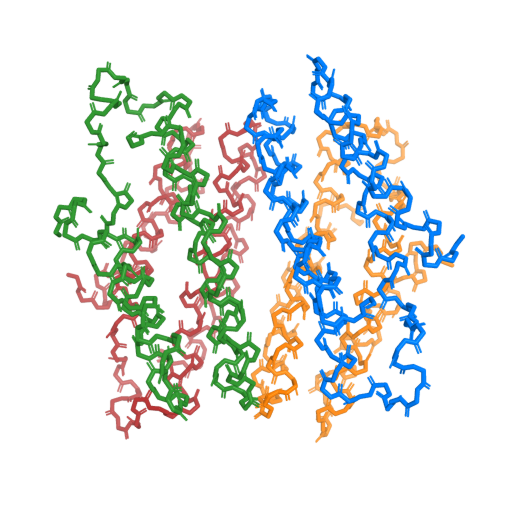5 C CA . LEU A 1 76 ? 3.817 7.435 18.514 1.00 13.43 76 LEU A CA 1
ATOM 586 C C . LEU A 1 76 ? 2.804 6.269 18.676 1.00 13.77 76 LEU A C 1
ATOM 587 O O . LEU A 1 76 ? 1.569 6.491 18.497 1.00 16.11 76 LEU A O 1
ATOM 592 N N . HIS A 1 77 ? 3.266 5.029 18.935 1.00 13.50 77 HIS A N 1
ATOM 593 C CA . HIS A 1 77 ? 2.279 3.922 19.209 1.00 14.52 77 HIS A CA 1
ATOM 594 C C . HIS A 1 77 ? 1.459 4.329 20.434 1.00 14.64 77 HIS A C 1
ATOM 595 O O . HIS A 1 77 ? 0.176 4.167 20.417 1.00 16.29 77 HIS A O 1
ATOM 602 N N . LEU A 1 78 ? 2.060 4.821 21.525 1.00 13.60 78 LEU A N 1
ATOM 603 C CA . LEU A 1 78 ? 1.281 5.181 22.769 1.00 14.06 78 LEU A CA 1
ATOM 604 C C . LEU A 1 78 ? 0.236 6.295 22.447 1.00 14.34 78 LEU A C 1
ATOM 605 O O . LEU A 1 78 ? -0.964 6.224 22.843 1.00 16.50 78 LEU A O 1
ATOM 610 N N . ALA A 1 79 ? 0.669 7.342 21.713 1.00 14.24 79 ALA A N 1
ATOM 611 C CA . ALA A 1 79 ? -0.206 8.511 21.370 1.00 16.10 79 ALA A CA 1
ATOM 612 C C . ALA A 1 79 ? -1.394 8.103 20.504 1.00 17.06 79 ALA A C 1
ATOM 613 O O . ALA A 1 79 ? -2.529 8.627 20.711 1.00 21.41 79 ALA A O 1
ATOM 615 N N . ASN A 1 80 ? -1.191 7.172 19.546 1.00 18.38 80 ASN A N 1
ATOM 616 C CA . ASN A 1 80 ? -2.284 6.673 18.681 1.00 19.83 80 ASN A CA 1
ATOM 617 C C . ASN A 1 80 ? -3.279 5.741 19.379 1.00 20.32 80 ASN A C 1
ATOM 618 O O . ASN A 1 80 ? -4.408 5.539 18.898 1.00 27.00 80 ASN A O 1
ATOM 623 N N . CYS A 1 81 ? -2.887 5.239 20.552 1.00 21.28 81 CYS A N 1
ATOM 624 C CA A CYS A 1 81 ? -3.692 4.230 21.172 0.60 24.37 81 CYS A CA 1
ATOM 625 C CA B CYS A 1 81 ? -3.583 4.191 21.384 0.40 19.42 81 CYS A CA 1
ATOM 626 C C . CYS A 1 81 ? -4.405 4.802 22.457 1.00 24.87 81 CYS A C 1
ATOM 627 O O . CYS A 1 81 ? -4.880 4.067 23.307 1.00 40.05 81 CYS A O 1
ATOM 632 N N . GLY A 1 82 ? -4.508 6.133 22.496 1.00 28.70 82 GLY A N 1
ATOM 633 C CA . GLY A 1 82 ? -5.179 6.846 23.594 1.00 44.26 82 GLY A CA 1
ATOM 634 C C . GLY A 1 82 ? -4.429 6.995 24.910 1.00 50.60 82 GLY A C 1
ATOM 635 O O . GLY A 1 82 ? -4.989 7.549 25.880 1.00 148.74 82 GLY A O 1
ATOM 636 N N . LYS A 1 83 ? -3.170 6.543 24.969 1.00 25.65 83 LYS A N 1
ATOM 637 C CA . LYS A 1 83 ? -2.356 6.558 26.173 1.00 22.22 83 LYS A CA 1
ATOM 638 C C . LYS A 1 83 ? -1.610 7.941 26.239 1.00 20.01 83 LYS A C 1
ATOM 639 O O . LYS A 1 83 ? -0.364 8.006 26.113 1.00 20.89 83 LYS A O 1
ATOM 645 N N . VAL A 1 84 ? -2.353 9.067 26.406 1.00 21.16 84 VAL A N 1
ATOM 646 C CA . VAL A 1 84 ? -1.771 10.413 26.319 1.00 24.54 84 VAL A CA 1
ATOM 647 C C . VAL A 1 84 ? -0.756 10.696 27.475 1.00 20.16 84 VAL A C 1
ATOM 648 O O . VAL A 1 84 ? 0.385 11.204 27.218 1.00 19.79 84 VAL A O 1
ATOM 652 N N . LYS A 1 85 ? -1.117 10.384 28.735 1.00 19.38 85 LYS A N 1
ATOM 653 C CA . LYS A 1 85 ? -0.178 10.593 29.875 1.00 19.68 85 LYS A CA 1
ATOM 654 C C . LYS A 1 85 ? 1.110 9.788 29.673 1.00 16.95 85 LYS A C 1
ATOM 655 O O . LYS A 1 85 ? 2.220 10.300 29.928 1.00 17.94 85 LYS A O 1
ATOM 661 N N . GLU A 1 86 ? 0.971 8.520 29.231 1.00 16.50 86 GLU A N 1
ATOM 662 C CA . GLU A 1 86 ? 2.148 7.641 29.000 1.00 16.19 86 GLU A CA 1
ATOM 663 C C . GLU A 1 86 ? 3.030 8.194 27.853 1.00 15.69 86 GLU A C 1
ATOM 664 O O . GLU A 1 86 ? 4.297 8.169 27.979 1.00 15.51 86 GLU A O 1
ATOM 670 N N . ALA A 1 87 ? 2.433 8.749 26.764 1.00 15.82 87 ALA A N 1
ATOM 671 C CA . ALA A 1 87 ? 3.204 9.391 25.652 1.00 16.38 87 ALA A CA 1
ATOM 672 C C . ALA A 1 87 ? 3.914 10.654 26.157 1.00 14.67 87 ALA A C 1
ATOM 673 O O . ALA A 1 87 ? 5.060 10.932 25.760 1.00 16.38 87 ALA A O 1
ATOM 675 N N . GLN A 1 88 ? 3.259 11.461 27.032 1.00 15.92 88 GLN A N 1
ATOM 676 C CA . GLN A 1 88 ? 3.917 12.680 27.636 1.00 18.19 88 GLN A CA 1
ATOM 677 C C . GLN A 1 88 ? 5.123 12.281 28.470 1.00 16.66 88 GLN A C 1
ATOM 678 O O . GLN A 1 88 ? 6.182 12.984 28.407 1.00 17.55 88 GLN A O 1
ATOM 684 N N . ALA A 1 89 ? 5.009 11.213 29.285 1.00 16.51 89 ALA A N 1
ATOM 685 C CA . ALA A 1 89 ? 6.129 10.719 30.124 1.00 18.16 89 ALA A CA 1
ATOM 686 C C . ALA A 1 89 ? 7.295 10.205 29.204 1.00 17.15 89 ALA A C 1
ATOM 687 O O . ALA A 1 89 ? 8.476 10.511 29.471 1.00 18.81 89 ALA A O 1
ATOM 689 N N . ALA A 1 90 ? 6.984 9.532 28.091 1.00 16.61 90 ALA A N 1
ATOM 690 C CA . ALA A 1 90 ? 8.017 9.070 27.098 1.00 17.03 90 ALA A CA 1
ATOM 691 C C . ALA A 1 90 ? 8.767 10.284 26.492 1.00 16.37 90 ALA A C 1
ATOM 692 O O . ALA A 1 90 ? 10.029 10.264 26.326 1.00 17.71 90 ALA A O 1
ATOM 694 N N . ALA A 1 91 ? 8.020 11.363 26.172 1.00 16.82 91 ALA A N 1
ATOM 695 C CA . ALA A 1 91 ? 8.643 12.573 25.610 1.00 17.49 91 ALA A CA 1
ATOM 696 C C . ALA A 1 91 ? 9.598 13.225 26.627 1.00 17.85 91 ALA A C 1
ATOM 697 O O . ALA A 1 91 ? 10.733 13.667 26.259 1.00 18.32 91 ALA A O 1
ATOM 699 N N . GLU A 1 92 ? 9.228 13.300 27.917 1.00 20.20 92 GLU A N 1
ATOM 700 C CA . GLU A 1 92 ? 10.130 13.814 28.970 1.00 22.99 92 GLU A CA 1
ATOM 701 C C . GLU A 1 92 ? 11.440 12.989 29.053 1.00 20.18 92 GLU A C 1
ATOM 702 O O . GLU A 1 92 ? 12.554 13.559 29.175 1.00 25.30 92 GLU A O 1
ATOM 708 N N . GLN A 1 93 ? 11.347 11.674 28.874 1.00 20.21 93 GLN A N 1
ATOM 709 C CA A GLN A 1 93 ? 12.524 10.782 28.867 0.50 21.18 93 GLN A CA 1
ATOM 710 C CA B GLN A 1 93 ? 12.497 10.778 28.825 0.50 21.68 93 GLN A CA 1
ATOM 711 C C . GLN A 1 93 ? 13.450 11.009 27.638 1.00 20.46 93 GLN A C 1
ATOM 712 O O . GLN A 1 93 ? 14.649 10.661 27.734 1.00 25.25 93 GLN A O 1
ATOM 723 N N . LEU A 1 94 ? 12.957 11.626 26.534 1.00 19.47 94 LEU A N 1
ATOM 724 C CA . LEU A 1 94 ? 13.852 11.991 25.357 1.00 19.08 94 LEU A CA 1
ATOM 725 C C . LEU A 1 94 ? 15.006 12.896 25.773 1.00 18.51 94 LEU A C 1
ATOM 726 O O . LEU A 1 94 ? 16.112 12.865 25.188 1.00 17.95 94 LEU A O 1
ATOM 731 N N . LYS A 1 95 ? 14.765 13.719 26.808 1.00 19.51 95 LYS A N 1
ATOM 732 C CA . LYS A 1 95 ? 15.798 14.665 27.259 1.00 21.46 95 LYS A CA 1
ATOM 733 C C . LYS A 1 95 ? 17.143 13.967 27.610 1.00 18.85 95 LYS A C 1
ATOM 734 O O . LYS A 1 95 ? 18.218 14.575 27.515 1.00 20.83 95 LYS A O 1
ATOM 740 N N . CYS A 1 96 ? 17.136 12.724 28.086 1.00 20.15 96 CYS A N 1
ATOM 741 C CA A CYS A 1 96 ? 18.354 11.963 28.310 0.60 24.06 96 CYS A CA 1
ATOM 742 C CA B CYS A 1 96 ? 18.431 12.051 28.385 0.40 18.08 96 CYS A CA 1
ATOM 743 C C . CYS A 1 96 ? 19.302 11.838 27.053 1.00 17.99 96 CYS A C 1
ATOM 744 O O . CYS A 1 96 ? 20.581 11.981 27.047 1.00 18.80 96 CYS A O 1
ATOM 749 N N . THR A 1 97 ? 18.670 11.547 25.916 1.00 15.48 97 THR A N 1
ATOM 750 C CA . THR A 1 97 ? 19.370 11.438 24.563 1.00 13.56 97 THR A CA 1
ATOM 751 C C . THR A 1 97 ? 19.857 12.844 24.113 1.00 13.64 97 THR A C 1
ATOM 752 O O . THR A 1 97 ? 21.044 12.971 23.680 1.00 14.52 97 THR A O 1
ATOM 756 N N . CYS A 1 98 ? 19.003 13.906 24.295 1.00 14.20 98 CYS A N 1
ATOM 757 C CA . CYS A 1 98 ? 19.437 15.275 23.935 1.00 13.81 98 CYS A CA 1
ATOM 758 C C . CYS A 1 98 ? 20.712 15.628 24.768 1.00 13.74 98 CYS A C 1
ATOM 759 O O . CYS A 1 98 ? 21.727 16.145 24.241 1.00 14.46 98 CYS A O 1
ATOM 762 N N . ASN A 1 99 ? 20.646 15.418 26.105 1.00 14.75 99 ASN A N 1
ATOM 763 C CA . ASN A 1 99 ? 21.707 15.872 27.048 1.00 15.21 99 ASN A CA 1
ATOM 764 C C . ASN A 1 99 ? 23.039 15.131 26.768 1.00 15.84 99 ASN A C 1
ATOM 765 O O . ASN A 1 99 ? 24.147 15.755 26.785 1.00 16.19 99 ASN A O 1
ATOM 770 N N . ALA A 1 100 ? 22.962 13.814 26.423 1.00 16.22 100 ALA A N 1
ATOM 771 C CA . ALA A 1 100 ? 24.174 13.014 26.155 1.00 16.15 100 ALA A CA 1
ATOM 772 C C . ALA A 1 100 ? 24.930 13.517 24.915 1.00 15.61 100 ALA A C 1
ATOM 773 O O . ALA A 1 100 ? 26.183 13.686 24.963 1.00 17.65 100 ALA A O 1
ATOM 775 N N . CYS A 1 101 ? 24.212 13.806 23.800 1.00 13.86 101 CYS A N 1
ATOM 776 C CA . CYS A 1 101 ? 24.884 14.335 22.597 1.00 13.75 101 CYS A CA 1
ATOM 777 C C . CYS A 1 101 ? 25.523 15.698 22.853 1.00 13.21 101 CYS A C 1
ATOM 778 O O . CYS A 1 101 ? 26.691 15.963 22.476 1.00 15.29 101 CYS A O 1
ATOM 781 N N . HIS A 1 102 ? 24.778 16.568 23.560 1.00 13.74 102 HIS A N 1
ATOM 782 C CA . HIS A 1 102 ? 25.284 17.961 23.806 1.00 14.34 102 HIS A CA 1
ATOM 783 C C . HIS A 1 102 ? 26.580 17.909 24.632 1.00 14.57 102 HIS A C 1
ATOM 784 O O . HIS A 1 102 ? 27.567 18.650 24.334 1.00 17.19 102 HIS A O 1
ATOM 791 N N . GLN A 1 103 ? 26.627 17.085 25.698 1.00 16.51 103 GLN A N 1
ATOM 792 C CA . GLN A 1 103 ? 27.876 16.998 26.546 1.00 16.96 103 GLN A CA 1
ATOM 793 C C . GLN A 1 103 ? 29.118 16.564 25.739 1.00 18.91 103 GLN A C 1
ATOM 794 O O . GLN A 1 103 ? 30.226 17.012 26.028 1.00 21.26 103 GLN A O 1
ATOM 800 N N . LYS A 1 104 ? 28.939 15.722 24.699 1.00 16.99 104 LYS A N 1
ATOM 801 C CA . LYS A 1 104 ? 30.091 15.251 23.894 1.00 18.35 104 LYS A CA 1
ATOM 802 C C . LYS A 1 104 ? 30.501 16.245 22.770 1.00 18.35 104 LYS A C 1
ATOM 803 O O . LYS A 1 104 ? 31.736 16.396 22.503 1.00 23.24 104 LYS A O 1
ATOM 809 N N . TYR A 1 105 ? 29.514 16.848 22.064 1.00 18.04 105 TYR A N 1
ATOM 810 C CA . TYR A 1 105 ? 29.728 17.471 20.729 1.00 18.75 105 TYR A CA 1
ATOM 811 C C . TYR A 1 105 ? 29.265 18.918 20.566 1.00 19.33 105 TYR A C 1
ATOM 812 O O . TYR A 1 105 ? 29.511 19.480 19.500 1.00 22.89 105 TYR A O 1
ATOM 821 N N . ARG A 1 106 ? 28.564 19.498 21.563 1.00 19.58 106 ARG A N 1
ATOM 822 C CA . ARG A 1 106 ? 28.138 20.946 21.510 1.00 21.03 106 ARG A CA 1
ATOM 823 C C . ARG A 1 106 ? 29.217 21.842 22.105 1.00 25.19 106 ARG A C 1
ATOM 824 O O . ARG A 1 106 ? 29.925 21.468 23.075 1.00 26.92 106 ARG A O 1
ATOM 833 N N . ALA B 1 1 ? 12.300 13.149 -6.368 1.00 62.29 1 ALA B N 1
ATOM 834 C CA . ALA B 1 1 ? 11.931 12.502 -5.089 1.00 44.98 1 ALA B CA 1
ATOM 835 C C . ALA B 1 1 ? 10.506 11.940 -5.050 1.00 37.94 1 ALA B C 1
ATOM 836 O O . ALA B 1 1 ? 9.916 11.834 -3.954 1.00 38.20 1 ALA B O 1
ATOM 838 N N . ASP B 1 2 ? 9.961 11.519 -6.186 1.00 39.48 2 ASP B N 1
ATOM 839 C CA . ASP B 1 2 ? 8.671 10.800 -6.128 1.00 34.04 2 ASP B CA 1
ATOM 840 C C . ASP B 1 2 ? 8.753 9.335 -5.666 1.00 28.89 2 ASP B C 1
ATOM 841 O O . ASP B 1 2 ? 9.851 8.786 -5.525 1.00 29.18 2 ASP B O 1
ATOM 846 N N . LEU B 1 3 ? 7.592 8.709 -5.459 1.00 28.36 3 LEU B N 1
ATOM 847 C CA . LEU B 1 3 ? 7.542 7.362 -4.871 1.00 26.33 3 LEU B CA 1
ATOM 848 C C . LEU B 1 3 ? 8.277 6.339 -5.779 1.00 21.99 3 LEU B C 1
ATOM 849 O O . LEU B 1 3 ? 9.075 5.523 -5.317 1.00 23.30 3 LEU B O 1
ATOM 854 N N . GLU B 1 4 ? 8.004 6.423 -7.090 1.00 26.06 4 GLU B N 1
ATOM 855 C CA . GLU B 1 4 ? 8.679 5.503 -8.085 1.00 26.11 4 GLU B CA 1
ATOM 856 C C . GLU B 1 4 ? 10.225 5.646 -8.115 1.00 27.25 4 GLU B C 1
ATOM 857 O O . GLU B 1 4 ? 10.963 4.611 -8.134 1.00 25.96 4 GLU B O 1
ATOM 863 N N . ASP B 1 5 ? 10.724 6.889 -8.029 1.00 26.25 5 ASP B N 1
ATOM 864 C CA . ASP B 1 5 ? 12.182 7.168 -7.939 1.00 25.95 5 ASP B CA 1
ATOM 865 C C . ASP B 1 5 ? 12.800 6.565 -6.643 1.00 22.66 5 ASP B C 1
ATOM 866 O O . ASP B 1 5 ? 13.876 5.903 -6.695 1.00 23.08 5 ASP B O 1
ATOM 871 N N . ASN B 1 6 ? 12.147 6.730 -5.492 1.00 22.51 6 ASN B N 1
ATOM 872 C CA . ASN B 1 6 ? 12.620 6.144 -4.237 1.00 19.52 6 ASN B CA 1
ATOM 873 C C . ASN B 1 6 ? 12.662 4.597 -4.300 1.00 19.52 6 ASN B C 1
ATOM 874 O O . ASN B 1 6 ? 13.561 3.964 -3.709 1.00 19.75 6 ASN B O 1
ATOM 879 N N . MET B 1 7 ? 11.628 3.997 -4.908 1.00 20.49 7 MET B N 1
ATOM 880 C CA . MET B 1 7 ? 11.577 2.554 -5.100 1.00 18.35 7 MET B CA 1
ATOM 881 C C . MET B 1 7 ? 12.743 2.016 -5.995 1.00 19.98 7 MET B C 1
ATOM 882 O O . MET B 1 7 ? 13.334 0.942 -5.722 1.00 19.59 7 MET B O 1
ATOM 887 N N . GLU B 1 8 ? 13.074 2.743 -7.077 1.00 22.20 8 GLU B N 1
ATOM 888 C CA . GLU B 1 8 ? 14.257 2.382 -7.896 1.00 22.79 8 GLU B CA 1
ATOM 889 C C . GLU B 1 8 ? 15.557 2.420 -7.061 1.00 19.64 8 GLU B C 1
ATOM 890 O O . GLU B 1 8 ? 16.438 1.473 -7.161 1.00 21.67 8 GLU B O 1
ATOM 896 N N . THR B 1 9 ? 15.704 3.486 -6.233 1.00 20.66 9 THR B N 1
ATOM 897 C CA . THR B 1 9 ? 16.871 3.553 -5.317 1.00 19.76 9 THR B CA 1
ATOM 898 C C . THR B 1 9 ? 16.944 2.331 -4.325 1.00 19.51 9 THR B C 1
ATOM 899 O O . THR B 1 9 ? 18.036 1.769 -4.130 1.00 18.73 9 THR B O 1
ATOM 903 N N . LEU B 1 10 ? 15.795 1.982 -3.708 1.00 18.15 10 LEU B N 1
ATOM 904 C CA . LEU B 1 10 ? 15.764 0.832 -2.793 1.00 17.63 10 LEU B CA 1
ATOM 905 C C . LEU B 1 10 ? 16.180 -0.461 -3.535 1.00 16.34 10 LEU B C 1
ATOM 906 O O . LEU B 1 10 ? 16.993 -1.284 -3.018 1.00 17.63 10 LEU B O 1
ATOM 911 N N . ASN B 1 11 ? 15.629 -0.660 -4.735 1.00 17.70 11 ASN B N 1
ATOM 912 C CA . ASN B 1 11 ? 15.883 -1.897 -5.494 1.00 18.03 11 ASN B CA 1
ATOM 913 C C . ASN B 1 11 ? 17.364 -1.992 -5.972 1.00 18.08 11 ASN B C 1
ATOM 914 O O . ASN B 1 11 ? 18.002 -3.097 -5.811 1.00 18.55 11 ASN B O 1
ATOM 919 N N . ASP B 1 12 ? 17.901 -0.877 -6.499 1.00 19.07 12 ASP B N 1
ATOM 920 C CA . ASP B 1 12 ? 19.297 -0.921 -6.986 1.00 17.77 12 ASP B CA 1
ATOM 921 C C . ASP B 1 12 ? 20.294 -1.208 -5.840 1.00 17.15 12 ASP B C 1
ATOM 922 O O . ASP B 1 12 ? 21.270 -1.993 -6.004 1.00 18.55 12 ASP B O 1
ATOM 927 N N . ASN B 1 13 ? 20.101 -0.556 -4.674 1.00 17.37 13 ASN B N 1
ATOM 928 C CA . ASN B 1 13 ? 21.035 -0.714 -3.571 1.00 16.33 13 ASN B CA 1
ATOM 929 C C . ASN B 1 13 ? 20.910 -2.071 -2.838 1.00 15.66 13 ASN B C 1
ATOM 930 O O . ASN B 1 13 ? 21.943 -2.645 -2.361 1.00 17.27 13 ASN B O 1
ATOM 935 N N . LEU B 1 14 ? 19.697 -2.640 -2.813 1.00 17.00 14 LEU B N 1
ATOM 936 C CA . LEU B 1 14 ? 19.542 -3.982 -2.277 1.00 16.53 14 LEU B CA 1
ATOM 937 C C . LEU B 1 14 ? 20.417 -4.971 -3.119 1.00 18.03 14 LEU B C 1
ATOM 938 O O . LEU B 1 14 ? 21.102 -5.873 -2.561 1.00 17.81 14 LEU B O 1
ATOM 943 N N . LYS B 1 15 ? 20.358 -4.816 -4.460 1.00 18.62 15 LYS B N 1
ATOM 944 C CA . LYS B 1 15 ? 21.131 -5.668 -5.347 1.00 18.66 15 LYS B CA 1
ATOM 945 C C . LYS B 1 15 ? 22.649 -5.482 -5.154 1.00 17.27 15 LYS B C 1
ATOM 946 O O . LYS B 1 15 ? 23.398 -6.506 -5.179 1.00 19.51 15 LYS B O 1
ATOM 952 N N . VAL B 1 16 ? 23.144 -4.240 -4.934 1.00 17.20 16 VAL B N 1
ATOM 953 C CA . VAL B 1 16 ? 24.562 -3.984 -4.622 1.00 18.44 16 VAL B CA 1
ATOM 954 C C . VAL B 1 16 ? 25.024 -4.847 -3.441 1.00 17.55 16 VAL B C 1
ATOM 955 O O . VAL B 1 16 ? 26.152 -5.451 -3.411 1.00 19.46 16 VAL B O 1
ATOM 959 N N . ILE B 1 17 ? 24.218 -4.833 -2.355 1.00 16.05 17 ILE B N 1
ATOM 960 C CA . ILE B 1 17 ? 24.602 -5.571 -1.118 1.00 15.57 17 ILE B CA 1
ATOM 961 C C . ILE B 1 17 ? 24.846 -7.063 -1.380 1.00 16.33 17 ILE B C 1
ATOM 962 O O . ILE B 1 17 ? 25.830 -7.659 -0.806 1.00 17.01 17 ILE B O 1
ATOM 967 N N . GLU B 1 18 ? 23.985 -7.695 -2.198 1.00 17.78 18 GLU B N 1
ATOM 968 C CA . GLU B 1 18 ? 24.014 -9.171 -2.351 1.00 17.88 18 GLU B CA 1
ATOM 969 C C . GLU B 1 18 ? 25.420 -9.703 -2.821 1.00 18.63 18 GLU B C 1
ATOM 970 O O . GLU B 1 18 ? 25.895 -10.746 -2.307 1.00 22.06 18 GLU B O 1
ATOM 976 N N . LYS B 1 19 ? 26.079 -9.018 -3.747 1.00 18.64 19 LYS B N 1
ATOM 977 C CA . LYS B 1 19 ? 27.350 -9.496 -4.276 1.00 19.44 19 LYS B CA 1
ATOM 978 C C . LYS B 1 19 ? 28.516 -8.539 -3.982 1.00 18.76 19 LYS B C 1
ATOM 979 O O . LYS B 1 19 ? 29.569 -8.590 -4.612 1.00 23.74 19 LYS B O 1
ATOM 985 N N . ALA B 1 20 ? 28.380 -7.696 -2.930 1.00 18.54 20 ALA B N 1
ATOM 986 C CA . ALA B 1 20 ? 29.444 -6.798 -2.522 1.00 18.17 20 ALA B CA 1
ATOM 987 C C . ALA B 1 20 ? 30.711 -7.580 -2.037 1.00 20.90 20 ALA B C 1
ATOM 988 O O . ALA B 1 20 ? 30.587 -8.719 -1.456 1.00 25.83 20 ALA B O 1
ATOM 990 N N . ASP B 1 21 ? 31.912 -6.994 -2.248 1.00 25.01 21 ASP B N 1
ATOM 991 C CA . ASP B 1 21 ? 33.222 -7.516 -1.906 1.00 27.87 21 ASP B CA 1
ATOM 992 C C . ASP B 1 21 ? 33.724 -7.002 -0.523 1.00 28.76 21 ASP B C 1
ATOM 993 O O . ASP B 1 21 ? 34.621 -7.607 0.036 1.00 36.72 21 ASP B O 1
ATOM 998 N N . ASN B 1 22 ? 33.228 -5.872 0.015 1.00 22.56 22 ASN B N 1
ATOM 999 C CA . ASN B 1 22 ? 33.793 -5.233 1.238 1.00 22.32 22 ASN B CA 1
ATOM 1000 C C . ASN B 1 22 ? 32.761 -4.445 2.059 1.00 21.08 22 ASN B C 1
ATOM 1001 O O . ASN B 1 22 ? 31.648 -4.132 1.587 1.00 20.58 22 ASN B O 1
ATOM 1006 N N . ALA B 1 23 ? 33.140 -4.130 3.312 1.00 21.02 23 ALA B N 1
ATOM 1007 C CA . ALA B 1 23 ? 32.289 -3.364 4.257 1.00 19.52 23 ALA B CA 1
ATOM 1008 C C . ALA B 1 23 ? 31.918 -1.977 3.722 1.00 19.81 23 ALA B C 1
ATOM 1009 O O . ALA B 1 23 ? 30.787 -1.525 3.935 1.00 19.25 23 ALA B O 1
ATOM 1011 N N . ALA B 1 24 ? 32.841 -1.257 3.088 1.00 19.92 24 ALA B N 1
ATOM 1012 C CA . ALA B 1 24 ? 32.578 0.127 2.653 1.00 20.32 24 ALA B CA 1
ATOM 1013 C C . ALA B 1 24 ? 31.425 0.128 1.633 1.00 18.80 24 ALA B C 1
ATOM 1014 O O . ALA B 1 24 ? 30.542 1.009 1.684 1.00 19.45 24 ALA B O 1
ATOM 1016 N N . GLN B 1 25 ? 31.418 -0.844 0.701 1.00 19.25 25 GLN B N 1
ATOM 1017 C CA . GLN B 1 25 ? 30.332 -0.923 -0.309 1.00 18.04 25 GLN B CA 1
ATOM 1018 C C . GLN B 1 25 ? 28.932 -1.218 0.388 1.00 16.03 25 GLN B C 1
ATOM 1019 O O . GLN B 1 25 ? 27.903 -0.598 -0.011 1.00 17.17 25 GLN B O 1
ATOM 1025 N N . VAL B 1 26 ? 28.901 -2.140 1.367 1.00 15.49 26 VAL B N 1
ATOM 1026 C CA . VAL B 1 26 ? 27.648 -2.493 2.064 1.00 14.97 26 VAL B CA 1
ATOM 1027 C C . VAL B 1 26 ? 27.154 -1.273 2.915 1.00 15.55 26 VAL B C 1
ATOM 1028 O O . VAL B 1 26 ? 25.921 -0.967 2.878 1.00 15.16 26 VAL B O 1
ATOM 1032 N N . LYS B 1 27 ? 28.056 -0.573 3.624 1.00 16.15 27 LYS B N 1
ATOM 1033 C CA . LYS B 1 27 ? 27.639 0.648 4.436 1.00 16.08 27 LYS B CA 1
ATOM 1034 C C . LYS B 1 27 ? 27.052 1.749 3.546 1.00 16.84 27 LYS B C 1
ATOM 1035 O O . LYS B 1 27 ? 26.010 2.350 3.896 1.00 16.43 27 LYS B O 1
ATOM 1041 N N . ASP B 1 28 ? 27.705 2.033 2.390 1.00 17.07 28 ASP B N 1
ATOM 1042 C CA . ASP B 1 28 ? 27.230 3.073 1.454 1.00 18.13 28 ASP B CA 1
ATOM 1043 C C . ASP B 1 28 ? 25.806 2.694 0.925 1.00 16.00 28 ASP B C 1
ATOM 1044 O O . ASP B 1 28 ? 24.897 3.561 0.917 1.00 17.24 28 ASP B O 1
ATOM 1049 N N . ALA B 1 29 ? 25.613 1.408 0.504 1.00 16.34 29 ALA B N 1
ATOM 1050 C CA . ALA B 1 29 ? 24.311 0.958 -0.025 1.00 15.89 29 ALA B CA 1
ATOM 1051 C C . ALA B 1 29 ? 23.196 1.033 1.056 1.00 14.41 29 ALA B C 1
ATOM 1052 O O . ALA B 1 29 ? 22.067 1.490 0.770 1.00 15.43 29 ALA B O 1
ATOM 1054 N N . LEU B 1 30 ? 23.492 0.544 2.276 1.00 14.16 30 LEU B N 1
ATOM 1055 C CA . LEU B 1 30 ? 22.451 0.607 3.389 1.00 14.33 30 LEU B CA 1
ATOM 1056 C C . LEU B 1 30 ? 22.036 2.071 3.703 1.00 14.57 30 LEU B C 1
ATOM 1057 O O . LEU B 1 30 ? 20.798 2.369 3.965 1.00 15.55 30 LEU B O 1
ATOM 1062 N N . THR B 1 31 ? 23.026 2.999 3.700 1.00 15.50 31 THR B N 1
ATOM 1063 C CA . THR B 1 31 ? 22.754 4.419 3.994 1.00 16.69 31 THR B CA 1
ATOM 1064 C C . THR B 1 31 ? 21.841 5.045 2.890 1.00 16.92 31 THR B C 1
ATOM 1065 O O . THR B 1 31 ? 20.866 5.788 3.228 1.00 18.43 31 THR B O 1
ATOM 1069 N N . LYS B 1 32 ? 22.153 4.771 1.626 1.00 15.93 32 LYS B N 1
ATOM 1070 C CA . LYS B 1 32 ? 21.282 5.224 0.506 1.00 17.52 32 LYS B CA 1
ATOM 1071 C C . LYS B 1 32 ? 19.821 4.674 0.621 1.00 15.88 32 LYS B C 1
ATOM 1072 O O . LYS B 1 32 ? 18.825 5.384 0.313 1.00 17.88 32 LYS B O 1
ATOM 1078 N N . MET B 1 33 ? 19.697 3.392 1.091 1.00 15.90 33 MET B N 1
ATOM 1079 C CA . MET B 1 33 ? 18.338 2.798 1.262 1.00 15.02 33 MET B CA 1
ATOM 1080 C C . MET B 1 33 ? 17.562 3.544 2.391 1.00 15.07 33 MET B C 1
ATOM 1081 O O . MET B 1 33 ? 16.334 3.814 2.260 1.00 16.22 33 MET B O 1
ATOM 1086 N N . ALA B 1 34 ? 18.211 3.837 3.516 1.00 15.99 34 ALA B N 1
ATOM 1087 C CA . ALA B 1 34 ? 17.545 4.509 4.686 1.00 17.14 34 ALA B CA 1
ATOM 1088 C C . ALA B 1 34 ? 17.043 5.915 4.183 1.00 16.98 34 ALA B C 1
ATOM 1089 O O . ALA B 1 34 ? 15.889 6.317 4.508 1.00 17.89 34 ALA B O 1
ATOM 1091 N N . ALA B 1 35 ? 17.865 6.672 3.395 1.00 16.57 35 ALA B N 1
ATOM 1092 C CA . ALA B 1 35 ? 17.462 8.041 2.968 1.00 18.31 35 ALA B CA 1
ATOM 1093 C C . ALA B 1 35 ? 16.213 7.919 1.990 1.00 17.87 35 ALA B C 1
ATOM 1094 O O . ALA B 1 35 ? 15.268 8.767 2.029 1.00 19.50 35 ALA B O 1
ATOM 1096 N N . ALA B 1 36 ? 16.203 6.910 1.094 1.00 16.87 36 ALA B N 1
ATOM 1097 C CA . ALA B 1 36 ? 15.076 6.687 0.138 1.00 19.19 36 ALA B CA 1
ATOM 1098 C C . ALA B 1 36 ? 13.779 6.294 0.897 1.00 18.46 36 ALA B C 1
ATOM 1099 O O . ALA B 1 36 ? 12.671 6.771 0.557 1.00 18.67 36 ALA B O 1
ATOM 1101 N N . ALA B 1 37 ? 13.901 5.415 1.930 1.00 17.77 37 ALA B N 1
ATOM 1102 C CA . ALA B 1 37 ? 12.711 5.007 2.759 1.00 17.54 37 ALA B CA 1
ATOM 1103 C C . ALA B 1 37 ? 12.144 6.224 3.534 1.00 19.03 37 ALA B C 1
ATOM 1104 O O . ALA B 1 37 ? 10.888 6.418 3.570 1.00 17.84 37 ALA B O 1
ATOM 1106 N N . ALA B 1 38 ? 13.004 7.093 4.064 1.00 18.14 38 ALA B N 1
ATOM 1107 C CA . ALA B 1 38 ? 12.536 8.287 4.803 1.00 19.48 38 ALA B CA 1
ATOM 1108 C C . ALA B 1 38 ? 11.771 9.244 3.854 1.00 18.53 38 ALA B C 1
ATOM 1109 O O . ALA B 1 38 ? 10.798 9.906 4.280 1.00 21.93 38 ALA B O 1
ATOM 1111 N N . ASP B 1 39 ? 12.232 9.383 2.608 1.00 19.94 39 ASP B N 1
ATOM 1112 C CA . ASP B 1 39 ? 11.581 10.299 1.595 1.00 20.46 39 ASP B CA 1
ATOM 1113 C C . ASP B 1 39 ? 10.232 9.676 1.089 1.00 21.10 39 ASP B C 1
ATOM 1114 O O . ASP B 1 39 ? 9.233 10.410 0.921 1.00 25.53 39 ASP B O 1
ATOM 1119 N N . ALA B 1 40 ? 10.181 8.345 0.937 1.00 19.59 40 ALA B N 1
ATOM 1120 C CA . ALA B 1 40 ? 8.930 7.573 0.513 1.00 19.46 40 ALA B CA 1
ATOM 1121 C C . ALA B 1 40 ? 7.784 7.719 1.537 1.00 20.56 40 ALA B C 1
ATOM 1122 O O . ALA B 1 40 ? 6.578 7.706 1.138 1.00 20.13 40 ALA B O 1
ATOM 1124 N N . TRP B 1 41 ? 8.123 7.889 2.836 1.00 20.02 41 TRP B N 1
ATOM 1125 C CA . TRP B 1 41 ? 7.128 7.942 3.920 1.00 19.84 41 TRP B CA 1
ATOM 1126 C C . TRP B 1 41 ? 6.084 9.049 3.686 1.00 19.24 41 TRP B C 1
ATOM 1127 O O . TRP B 1 41 ? 4.905 8.922 4.180 1.00 22.59 41 TRP B O 1
ATOM 1138 N N . SER B 1 42 ? 6.437 10.138 2.984 1.00 20.56 42 SER B N 1
ATOM 1139 C CA . SER B 1 42 ? 5.473 11.296 2.798 1.00 25.12 42 SER B CA 1
ATOM 1140 C C . SER B 1 42 ? 4.505 11.117 1.620 1.00 24.26 42 SER B C 1
ATOM 1141 O O . SER B 1 42 ? 3.573 11.948 1.473 1.00 25.82 42 SER B O 1
ATOM 1144 N N . ALA B 1 43 ? 4.680 10.048 0.821 1.00 21.40 43 ALA B N 1
ATOM 1145 C CA . ALA B 1 43 ? 3.885 9.862 -0.431 1.00 24.42 43 ALA B CA 1
ATOM 1146 C C . ALA B 1 43 ? 2.525 9.163 -0.155 1.00 25.00 43 ALA B C 1
ATOM 1147 O O . ALA B 1 43 ? 2.353 8.443 0.863 1.00 26.78 43 ALA B O 1
ATOM 1149 N N . THR B 1 44 ? 1.558 9.430 -1.048 1.00 25.82 44 THR B N 1
ATOM 1150 C CA . THR B 1 44 ? 0.304 8.644 -1.088 1.00 24.78 44 THR B CA 1
ATOM 1151 C C . THR B 1 44 ? 0.354 7.699 -2.316 1.00 29.01 44 THR B C 1
ATOM 1152 O O . THR B 1 44 ? 0.465 8.182 -3.454 1.00 31.84 44 THR B O 1
ATOM 1156 N N . PRO B 1 45 ? 0.221 6.378 -2.116 1.00 25.03 45 PRO B N 1
ATOM 1157 C CA . PRO B 1 45 ? 0.318 5.456 -3.263 1.00 26.67 45 PRO B CA 1
ATOM 1158 C C . PRO B 1 45 ? -0.980 5.455 -4.077 1.00 26.78 45 PRO B C 1
ATOM 1159 O O . PRO B 1 45 ? -2.051 5.767 -3.518 1.00 29.63 45 PRO B O 1
ATOM 1163 N N . PRO B 1 46 ? -0.897 5.199 -5.417 1.00 30.72 46 PRO B N 1
ATOM 1164 C CA . PRO B 1 46 ? -2.114 5.326 -6.258 1.00 31.91 46 PRO B CA 1
ATOM 1165 C C . PRO B 1 46 ? -3.350 4.573 -5.699 1.00 32.31 46 PRO B C 1
ATOM 1166 O O . PRO B 1 46 ? -4.472 5.142 -5.713 1.00 32.58 46 PRO B O 1
ATOM 1170 N N . LYS B 1 47 ? -3.164 3.344 -5.192 1.00 29.80 47 LYS B N 1
ATOM 1171 C CA . LYS B 1 47 ? -4.282 2.535 -4.642 1.00 31.30 47 LYS B CA 1
ATOM 1172 C C . LYS B 1 47 ? -4.961 3.085 -3.358 1.00 27.70 47 LYS B C 1
ATOM 1173 O O . LYS B 1 47 ? -6.099 2.625 -2.992 1.00 34.41 47 LYS B O 1
ATOM 1179 N N . LEU B 1 48 ? -4.318 4.056 -2.669 1.00 25.96 48 LEU B N 1
ATOM 1180 C CA . LEU B 1 48 ? -4.893 4.658 -1.447 1.00 23.93 48 LEU B CA 1
ATOM 1181 C C . LEU B 1 48 ? -5.280 6.180 -1.664 1.00 28.63 48 LEU B C 1
ATOM 1182 O O . LEU B 1 48 ? -5.557 6.934 -0.685 1.00 29.11 48 LEU B O 1
ATOM 1187 N N . GLU B 1 49 ? -5.362 6.647 -2.925 1.00 28.00 49 GLU B N 1
ATOM 1188 C CA . GLU B 1 49 ? -5.667 8.104 -3.216 1.00 30.79 49 GLU B CA 1
ATOM 1189 C C . GLU B 1 49 ? -7.046 8.557 -2.744 1.00 32.64 49 GLU B C 1
ATOM 1190 O O . GLU B 1 49 ? -7.235 9.744 -2.440 1.00 38.27 49 GLU B O 1
ATOM 1196 N N . ASP B 1 50 ? -7.989 7.615 -2.683 1.00 31.31 50 ASP B N 1
ATOM 1197 C CA . ASP B 1 50 ? -9.373 7.937 -2.244 1.00 36.87 50 ASP B CA 1
ATOM 1198 C C . ASP B 1 50 ? -9.645 7.748 -0.735 1.00 40.88 50 ASP B C 1
ATOM 1199 O O . ASP B 1 50 ? -10.767 7.949 -0.269 1.00 44.51 50 ASP B O 1
ATOM 1204 N N . LYS B 1 51 ? -8.629 7.306 0.009 1.00 31.12 51 LYS B N 1
ATOM 1205 C CA . LYS B 1 51 ? -8.689 7.188 1.474 1.00 27.56 51 LYS B CA 1
ATOM 1206 C C . LYS B 1 51 ? -8.336 8.508 2.164 1.00 26.29 51 LYS B C 1
ATOM 1207 O O . LYS B 1 51 ? -7.537 9.305 1.642 1.00 33.74 51 LYS B O 1
ATOM 1213 N N . SER B 1 52 ? -8.904 8.701 3.358 1.00 31.76 52 SER B N 1
ATOM 1214 C CA . SER B 1 52 ? -8.422 9.744 4.266 1.00 27.90 52 SER B CA 1
ATOM 1215 C C . SER B 1 52 ? -6.910 9.584 4.598 1.00 28.40 52 SER B C 1
ATOM 1216 O O . SER B 1 52 ? -6.418 8.445 4.879 1.00 30.16 52 SER B O 1
ATOM 1219 N N . PRO B 1 53 ? -6.187 10.713 4.755 1.00 32.46 53 PRO B N 1
ATOM 1220 C CA . PRO B 1 53 ? -4.808 10.563 5.291 1.00 32.93 53 PRO B CA 1
ATOM 1221 C C . PRO B 1 53 ? -4.702 9.974 6.720 1.00 31.43 53 PRO B C 1
ATOM 1222 O O . PRO B 1 53 ? -3.635 9.443 7.087 1.00 32.07 53 PRO B O 1
ATOM 1226 N N . ASP B 1 54 ? -5.779 10.034 7.492 1.00 28.89 54 ASP B N 1
ATOM 1227 C CA . ASP B 1 54 ? -5.826 9.428 8.826 1.00 27.46 54 ASP B CA 1
ATOM 1228 C C . ASP B 1 54 ? -6.444 7.980 8.869 1.00 26.13 54 ASP B C 1
ATOM 1229 O O . ASP B 1 54 ? -6.727 7.451 9.976 1.00 28.88 54 ASP B O 1
ATOM 1234 N N . SER B 1 55 ? -6.717 7.375 7.701 1.00 23.94 55 SER B N 1
ATOM 1235 C CA . SER B 1 55 ? -7.324 6.027 7.654 1.00 22.15 55 SER B CA 1
ATOM 1236 C C . SER B 1 55 ? -6.376 4.946 8.264 1.00 20.27 55 SER B C 1
ATOM 1237 O O . SER B 1 55 ? -5.118 5.112 8.289 1.00 20.54 55 SER B O 1
ATOM 1240 N N . PRO B 1 56 ? -6.955 3.786 8.718 1.00 20.65 56 PRO B N 1
ATOM 1241 C CA . PRO B 1 56 ? -6.110 2.648 9.133 1.00 21.54 56 PRO B CA 1
ATOM 1242 C C . PRO B 1 56 ? -5.125 2.220 8.028 1.00 19.19 56 PRO B C 1
ATOM 1243 O O . PRO B 1 56 ? -3.961 1.840 8.335 1.00 18.74 56 PRO B O 1
ATOM 1247 N N . GLU B 1 57 ? -5.533 2.268 6.749 1.00 20.13 57 GLU B N 1
ATOM 1248 C CA . GLU B 1 57 ? -4.633 1.840 5.628 1.00 19.23 57 GLU B CA 1
ATOM 1249 C C . GLU B 1 57 ? -3.435 2.778 5.496 1.00 17.12 57 GLU B C 1
ATOM 1250 O O . GLU B 1 57 ? -2.275 2.333 5.330 1.00 18.52 57 GLU B O 1
ATOM 1256 N N . MET B 1 58 ? -3.651 4.099 5.623 1.00 18.79 58 MET B N 1
ATOM 1257 C CA . MET B 1 58 ? -2.519 5.080 5.539 1.00 18.25 58 MET B CA 1
ATOM 1258 C C . MET B 1 58 ? -1.559 4.999 6.745 1.00 17.51 58 MET B C 1
ATOM 1259 O O . MET B 1 58 ? -0.305 5.137 6.608 1.00 18.06 58 MET B O 1
ATOM 1264 N N . HIS B 1 59 ? -2.088 4.691 7.948 1.00 17.02 59 HIS B N 1
ATOM 1265 C CA . HIS B 1 59 ? -1.229 4.429 9.151 1.00 16.39 59 HIS B CA 1
ATOM 1266 C C . HIS B 1 59 ? -0.340 3.188 8.901 1.00 14.75 59 HIS B C 1
ATOM 1267 O O . HIS B 1 59 ? 0.878 3.197 9.223 1.00 15.45 59 HIS B O 1
ATOM 1274 N N . ASP B 1 60 ? -0.927 2.126 8.321 1.00 15.87 60 ASP B N 1
ATOM 1275 C CA . ASP B 1 60 ? -0.201 0.842 8.025 1.00 15.07 60 ASP B CA 1
ATOM 1276 C C . ASP B 1 60 ? 0.867 1.067 6.960 1.00 15.36 60 ASP B C 1
ATOM 1277 O O . ASP B 1 60 ? 2.020 0.544 7.074 1.00 16.69 60 ASP B O 1
ATOM 1282 N N . PHE B 1 61 ? 0.520 1.813 5.896 1.00 15.52 61 PHE B N 1
ATOM 1283 C CA . PHE B 1 61 ? 1.474 2.170 4.858 1.00 15.98 61 PHE B CA 1
ATOM 1284 C C . PHE B 1 61 ? 2.697 2.920 5.457 1.00 14.35 61 PHE B C 1
ATOM 1285 O O . PHE B 1 61 ? 3.882 2.539 5.228 1.00 15.53 61 PHE B O 1
ATOM 1293 N N . ARG B 1 62 ? 2.458 4.024 6.196 1.00 14.77 62 ARG B N 1
ATOM 1294 C CA . ARG B 1 62 ? 3.562 4.792 6.836 1.00 14.75 62 ARG B CA 1
ATOM 1295 C C . ARG B 1 62 ? 4.387 3.862 7.794 1.00 13.25 62 ARG B C 1
ATOM 1296 O O . ARG B 1 62 ? 5.652 3.951 7.874 1.00 14.15 62 ARG B O 1
ATOM 1304 N N . HIS B 1 63 ? 3.687 3.003 8.555 1.00 13.56 63 HIS B N 1
ATOM 1305 C CA . HIS B 1 63 ? 4.374 2.097 9.547 1.00 14.14 63 HIS B CA 1
ATOM 1306 C C . HIS B 1 63 ? 5.415 1.223 8.855 1.00 13.45 63 HIS B C 1
ATOM 1307 O O . HIS B 1 63 ? 6.513 0.950 9.450 1.00 13.93 63 HIS B O 1
ATOM 1314 N N . GLY B 1 64 ? 5.161 0.733 7.619 1.00 13.74 64 GLY B N 1
ATOM 1315 C CA . GLY B 1 64 ? 6.157 -0.117 6.932 1.00 14.66 64 GLY B CA 1
ATOM 1316 C C . GLY B 1 64 ? 7.534 0.523 6.755 1.00 12.50 64 GLY B C 1
ATOM 1317 O O . GLY B 1 64 ? 8.599 -0.187 6.817 1.00 14.10 64 GLY B O 1
ATOM 1318 N N . PHE B 1 65 ? 7.566 1.855 6.535 1.00 13.22 65 PHE B N 1
ATOM 1319 C CA . PHE B 1 65 ? 8.867 2.576 6.405 1.00 12.86 65 PHE B CA 1
ATOM 1320 C C . PHE B 1 65 ? 9.594 2.686 7.734 1.00 12.78 65 PHE B C 1
ATOM 1321 O O . PHE B 1 65 ? 10.835 2.588 7.802 1.00 14.03 65 PHE B O 1
ATOM 1329 N N . TRP B 1 66 ? 8.868 2.933 8.859 1.00 13.41 66 TRP B N 1
ATOM 1330 C CA . TRP B 1 66 ? 9.454 2.896 10.213 1.00 13.10 66 TRP B CA 1
ATOM 1331 C C . TRP B 1 66 ? 10.093 1.522 10.495 1.00 12.40 66 TRP B C 1
ATOM 1332 O O . TRP B 1 66 ? 11.233 1.445 11.037 1.00 13.32 66 TRP B O 1
ATOM 1343 N N . ILE B 1 67 ? 9.418 0.423 10.146 1.00 12.77 67 ILE B N 1
ATOM 1344 C CA . ILE B 1 67 ? 9.958 -0.949 10.320 1.00 13.04 67 ILE B CA 1
ATOM 1345 C C . ILE B 1 67 ? 11.245 -1.167 9.468 1.00 13.13 67 ILE B C 1
ATOM 1346 O O . ILE B 1 67 ? 12.295 -1.631 9.990 1.00 13.26 67 ILE B O 1
ATOM 1351 N N . LEU B 1 68 ? 11.196 -0.761 8.155 1.00 13.48 68 LEU B N 1
ATOM 1352 C CA . LEU B 1 68 ? 12.381 -0.925 7.282 1.00 13.76 68 LEU B CA 1
ATOM 1353 C C . LEU B 1 68 ? 13.585 -0.166 7.864 1.00 13.07 68 LEU B C 1
ATOM 1354 O O . LEU B 1 68 ? 14.738 -0.712 7.862 1.00 13.51 68 LEU B O 1
ATOM 1359 N N . ILE B 1 69 ? 13.396 1.099 8.344 1.00 13.13 69 ILE B N 1
ATOM 1360 C CA . ILE B 1 69 ? 14.529 1.906 8.861 1.00 13.81 69 ILE B CA 1
ATOM 1361 C C . ILE B 1 69 ? 15.112 1.256 10.149 1.00 12.09 69 ILE B C 1
ATOM 1362 O O . ILE B 1 69 ? 16.367 1.264 10.329 1.00 12.69 69 ILE B O 1
ATOM 1367 N N . GLY B 1 70 ? 14.255 0.713 11.058 1.00 12.52 70 GLY B N 1
ATOM 1368 C CA . GLY B 1 70 ? 14.827 -0.009 12.227 1.00 13.43 70 GLY B CA 1
ATOM 1369 C C . GLY B 1 70 ? 15.671 -1.231 11.860 1.00 11.90 70 GLY B C 1
ATOM 1370 O O . GLY B 1 70 ? 16.733 -1.527 12.467 1.00 12.50 70 GLY B O 1
ATOM 1371 N N . GLN B 1 71 ? 15.264 -1.969 10.792 1.00 12.02 71 GLN B N 1
ATOM 1372 C CA . GLN B 1 71 ? 16.036 -3.135 10.270 1.00 12.21 71 GLN B CA 1
ATOM 1373 C C . GLN B 1 71 ? 17.403 -2.672 9.692 1.00 11.16 71 GLN B C 1
ATOM 1374 O O . GLN B 1 71 ? 18.462 -3.353 9.932 1.00 12.54 71 GLN B O 1
ATOM 1380 N N . ILE B 1 72 ? 17.407 -1.539 8.984 1.00 11.90 72 ILE B N 1
ATOM 1381 C CA . ILE B 1 72 ? 18.702 -0.968 8.405 1.00 11.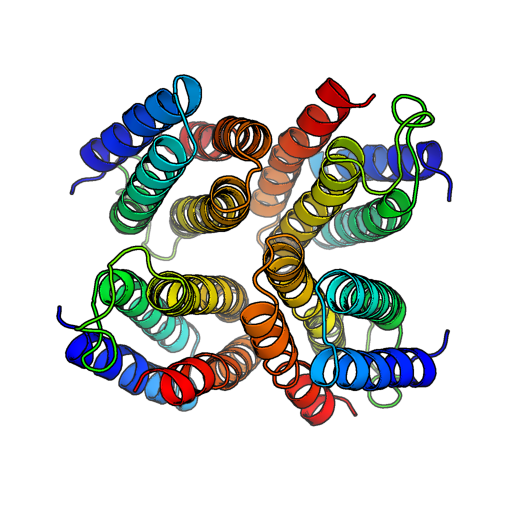42 72 ILE B CA 1
ATOM 1382 C C . ILE B 1 72 ? 19.628 -0.530 9.573 1.00 10.91 72 ILE B C 1
ATOM 1383 O O . ILE B 1 72 ? 20.847 -0.764 9.493 1.00 12.46 72 ILE B O 1
ATOM 1388 N N . HIS B 1 73 ? 19.083 0.102 10.641 1.00 11.35 73 HIS B N 1
ATOM 1389 C CA . HIS B 1 73 ? 19.882 0.482 11.842 1.00 11.93 73 HIS B CA 1
ATOM 1390 C C . HIS B 1 73 ? 20.680 -0.731 12.348 1.00 10.87 73 HIS B C 1
ATOM 1391 O O . HIS B 1 73 ? 21.938 -0.692 12.580 1.00 11.50 73 HIS B O 1
ATOM 1398 N N . ASP B 1 74 ? 20.001 -1.887 12.552 1.00 11.06 74 ASP B N 1
ATOM 1399 C CA . ASP B 1 74 ? 20.689 -3.082 13.119 1.00 11.95 74 ASP B CA 1
ATOM 1400 C C . ASP B 1 74 ? 21.762 -3.620 12.108 1.00 11.81 74 ASP B C 1
ATOM 1401 O O . ASP B 1 74 ? 22.947 -3.883 12.485 1.00 12.62 74 ASP B O 1
ATOM 1406 N N . ALA B 1 75 ? 21.422 -3.664 10.808 1.00 12.05 75 ALA B N 1
ATOM 1407 C CA . ALA B 1 75 ? 22.380 -4.166 9.770 1.00 12.12 75 ALA B CA 1
ATOM 1408 C C . ALA B 1 75 ? 23.622 -3.245 9.672 1.00 12.19 75 ALA B C 1
ATOM 1409 O O . ALA B 1 75 ? 24.757 -3.743 9.438 1.00 13.12 75 ALA B O 1
ATOM 1411 N N . LEU B 1 76 ? 23.472 -1.910 9.917 1.00 12.14 76 LEU B N 1
ATOM 1412 C CA . LEU B 1 76 ? 24.643 -0.972 9.944 1.00 12.96 76 LEU B CA 1
ATOM 1413 C C . LEU B 1 76 ? 25.597 -1.274 11.091 1.00 12.82 76 LEU B C 1
ATOM 1414 O O . LEU B 1 76 ? 26.864 -1.148 10.932 1.00 14.47 76 LEU B O 1
ATOM 1419 N N . HIS B 1 77 ? 25.116 -1.664 12.280 1.00 12.52 77 HIS B N 1
ATOM 1420 C CA . HIS B 1 77 ? 26.009 -2.134 13.356 1.00 12.44 77 HIS B CA 1
ATOM 1421 C C . HIS B 1 77 ? 26.845 -3.317 12.864 1.00 12.38 77 HIS B C 1
ATOM 1422 O O . HIS B 1 77 ? 28.123 -3.335 13.043 1.00 14.63 77 HIS B O 1
ATOM 1429 N N . LEU B 1 78 ? 26.251 -4.322 12.197 1.00 12.14 78 LEU B N 1
ATOM 1430 C CA . LEU B 1 78 ? 27.005 -5.536 11.755 1.00 12.50 78 LEU B CA 1
ATOM 1431 C C . LEU B 1 78 ? 28.034 -5.117 10.678 1.00 12.13 78 LEU B C 1
ATOM 1432 O O . LEU B 1 78 ? 29.234 -5.565 10.748 1.00 14.04 78 LEU B O 1
ATOM 1437 N N . ALA B 1 79 ? 27.635 -4.278 9.690 1.00 13.22 79 ALA B N 1
ATOM 1438 C CA . ALA B 1 79 ? 28.535 -3.902 8.530 1.00 14.12 79 ALA B CA 1
ATOM 1439 C C . ALA B 1 79 ? 29.765 -3.100 9.092 1.00 15.30 79 ALA B C 1
ATOM 1440 O O . ALA B 1 79 ? 30.893 -3.229 8.540 1.00 17.62 79 ALA B O 1
ATOM 1442 N N . ASN B 1 80 ? 29.606 -2.259 10.138 1.00 15.15 80 ASN B N 1
ATOM 1443 C CA . ASN B 1 80 ? 30.713 -1.484 10.742 1.00 17.15 80 ASN B CA 1
ATOM 1444 C C . ASN B 1 80 ? 31.639 -2.295 11.621 1.00 17.52 80 ASN B C 1
ATOM 1445 O O . ASN B 1 80 ? 32.792 -1.866 11.868 1.00 22.67 80 ASN B O 1
ATOM 1450 N N . CYS B 1 81 ? 31.229 -3.505 12.009 1.00 18.01 81 CYS B N 1
ATOM 1451 C CA A CYS B 1 81 ? 31.871 -4.448 13.020 0.60 17.37 81 CYS B CA 1
ATOM 1452 C CA B CYS B 1 81 ? 31.993 -4.232 13.004 0.40 17.53 81 CYS B CA 1
ATOM 1453 C C . CYS B 1 81 ? 32.666 -5.578 12.462 1.00 20.98 81 CYS B C 1
ATOM 1454 O O . CYS B 1 81 ? 32.872 -6.550 13.194 1.00 29.75 81 CYS B O 1
ATOM 1459 N N . GLY B 1 82 ? 32.955 -5.567 11.164 1.00 29.37 82 GLY B N 1
ATOM 1460 C CA . GLY B 1 82 ? 33.614 -6.756 10.575 1.00 37.44 82 GLY B CA 1
ATOM 1461 C C . GLY B 1 82 ? 32.716 -8.009 10.549 1.00 27.96 82 GLY B C 1
ATOM 1462 O O . GLY B 1 82 ? 33.197 -9.188 10.675 1.00 33.73 82 GLY B O 1
ATOM 1463 N N . LYS B 1 83 ? 31.423 -7.776 10.359 1.00 20.77 83 LYS B N 1
ATOM 1464 C CA . LYS B 1 83 ? 30.464 -8.858 10.174 1.00 19.40 83 LYS B CA 1
ATOM 1465 C C . LYS B 1 83 ? 29.692 -8.685 8.828 1.00 19.34 83 LYS B C 1
ATOM 1466 O O . LYS B 1 83 ? 28.453 -8.568 8.771 1.00 19.20 83 LYS B O 1
ATOM 1472 N N . VAL B 1 84 ? 30.438 -8.675 7.741 1.00 21.03 84 VAL B N 1
ATOM 1473 C CA . VAL B 1 84 ? 29.897 -8.388 6.396 1.00 22.88 84 VAL B CA 1
ATOM 1474 C C . VAL B 1 84 ? 28.941 -9.505 5.901 1.00 17.40 84 VAL B C 1
ATOM 1475 O O . VAL B 1 84 ? 27.811 -9.194 5.408 1.00 18.82 84 VAL B O 1
ATOM 1479 N N . LYS B 1 85 ? 29.307 -10.797 6.061 1.00 18.39 85 LYS B N 1
ATOM 1480 C CA . LYS B 1 85 ? 28.387 -11.904 5.728 1.00 18.10 85 LYS B CA 1
ATOM 1481 C C . LYS B 1 85 ? 27.050 -11.849 6.527 1.00 15.34 85 LYS B C 1
ATOM 1482 O O . LYS B 1 85 ? 25.946 -12.085 5.952 1.00 16.61 85 LYS B O 1
ATOM 1488 N N . GLU B 1 86 ? 27.140 -11.546 7.813 1.00 15.10 86 GLU B N 1
ATOM 1489 C CA . GLU B 1 86 ? 25.934 -11.399 8.687 1.00 14.54 86 GLU B CA 1
ATOM 1490 C C . GLU B 1 86 ? 25.086 -10.189 8.173 1.00 14.23 86 GLU B C 1
ATOM 1491 O O . GLU B 1 86 ? 23.850 -10.256 8.193 1.00 14.70 86 GLU B O 1
ATOM 1497 N N . ALA B 1 87 ? 25.731 -9.055 7.803 1.00 14.19 87 ALA B N 1
ATOM 1498 C CA . ALA B 1 87 ? 24.959 -7.867 7.230 1.00 14.35 87 ALA B CA 1
ATOM 1499 C C . ALA B 1 87 ? 24.257 -8.266 5.902 1.00 14.17 87 ALA B C 1
ATOM 1500 O O . ALA B 1 87 ? 23.116 -7.798 5.649 1.00 15.54 87 ALA B O 1
ATOM 1502 N N . GLN B 1 88 ? 24.946 -9.070 5.053 1.00 14.69 88 GLN B N 1
ATOM 1503 C CA . GLN B 1 88 ? 24.303 -9.511 3.757 1.00 15.76 88 GLN B CA 1
ATOM 1504 C C . GLN B 1 88 ? 23.092 -10.404 4.061 1.00 15.16 88 GLN B C 1
ATOM 1505 O O . GLN B 1 88 ? 22.024 -10.278 3.374 1.00 16.74 88 GLN B O 1
ATOM 1511 N N . ALA B 1 89 ? 23.162 -11.302 5.059 1.00 16.83 89 ALA B N 1
ATOM 1512 C CA . ALA B 1 89 ? 21.998 -12.139 5.468 1.00 16.66 89 ALA B CA 1
ATOM 1513 C C . ALA B 1 89 ? 20.843 -11.260 6.025 1.00 17.97 89 ALA B C 1
ATOM 1514 O O . ALA B 1 89 ? 19.667 -11.495 5.726 1.00 18.42 89 ALA B O 1
ATOM 1516 N N . ALA B 1 90 ? 21.187 -10.200 6.802 1.00 16.32 90 ALA B N 1
ATOM 1517 C CA . ALA B 1 90 ? 20.141 -9.269 7.329 1.00 17.91 90 ALA B CA 1
ATOM 1518 C C . ALA B 1 90 ? 19.417 -8.563 6.139 1.00 17.49 90 ALA B C 1
ATOM 1519 O O . ALA B 1 90 ? 18.169 -8.354 6.139 1.00 17.89 90 ALA B O 1
ATOM 1521 N N . ALA B 1 91 ? 20.166 -8.193 5.119 1.00 17.33 91 ALA B N 1
ATOM 1522 C CA . ALA B 1 91 ? 19.590 -7.534 3.933 1.00 17.28 91 ALA B CA 1
ATOM 1523 C C . ALA B 1 91 ? 18.605 -8.496 3.163 1.00 19.08 91 ALA B C 1
ATOM 1524 O O . ALA B 1 91 ? 17.534 -8.037 2.710 1.00 19.42 91 ALA B O 1
ATOM 1526 N N . GLU B 1 92 ? 18.936 -9.795 3.072 1.00 19.69 92 GLU B N 1
ATOM 1527 C CA . GLU B 1 92 ? 17.994 -10.810 2.512 1.00 21.66 92 GLU B CA 1
ATOM 1528 C C . GLU B 1 92 ? 16.671 -10.778 3.293 1.00 21.04 92 GLU B C 1
ATOM 1529 O O . GLU B 1 92 ? 15.550 -10.807 2.702 1.00 24.03 92 GLU B O 1
ATOM 1535 N N . GLN B 1 93 ? 16.745 -10.682 4.624 1.00 19.89 93 GLN B N 1
ATOM 1536 C CA . GLN B 1 93 ? 15.499 -10.607 5.469 1.00 20.80 93 GLN B CA 1
ATOM 1537 C C . GLN B 1 93 ? 14.679 -9.296 5.289 1.00 18.84 93 GLN B C 1
ATOM 1538 O O . GLN B 1 93 ? 13.410 -9.298 5.506 1.00 23.62 93 GLN B O 1
ATOM 1544 N N . LEU B 1 94 ? 15.299 -8.199 4.798 1.00 18.48 94 LEU B N 1
ATOM 1545 C CA . LEU B 1 94 ? 14.512 -6.958 4.455 1.00 19.35 94 LEU B CA 1
ATOM 1546 C C . LEU B 1 94 ? 13.445 -7.274 3.441 1.00 18.37 94 LEU B C 1
ATOM 1547 O O . LEU B 1 94 ? 12.400 -6.609 3.417 1.00 17.17 94 LEU B O 1
ATOM 1552 N N . LYS B 1 95 ? 13.716 -8.248 2.537 1.00 18.12 95 LYS B N 1
ATOM 1553 C CA . LYS B 1 95 ? 12.776 -8.581 1.482 1.00 18.85 95 LYS B CA 1
ATOM 1554 C C . LYS B 1 95 ? 11.384 -8.937 2.001 1.00 19.49 95 LYS B C 1
ATOM 1555 O O . LYS B 1 95 ? 10.381 -8.679 1.313 1.00 20.75 95 LYS B O 1
ATOM 1561 N N . CYS B 1 96 ? 11.292 -9.539 3.198 1.00 19.03 96 CYS B N 1
ATOM 1562 C CA . CYS B 1 96 ? 9.968 -9.847 3.744 1.00 18.71 96 CYS B CA 1
ATOM 1563 C C . CYS B 1 96 ? 9.104 -8.548 3.994 1.00 19.86 96 CYS B C 1
ATOM 1564 O O . CYS B 1 96 ? 7.890 -8.528 3.755 1.00 19.82 96 CYS B O 1
ATOM 1567 N N . THR B 1 97 ? 9.774 -7.453 4.430 1.00 16.72 97 THR B N 1
ATOM 1568 C CA . THR B 1 97 ? 9.104 -6.154 4.609 1.00 16.41 97 THR B CA 1
ATOM 1569 C C . THR B 1 97 ? 8.647 -5.544 3.290 1.00 15.99 97 THR B C 1
ATOM 1570 O O . THR B 1 97 ? 7.497 -5.086 3.149 1.00 17.04 97 THR B O 1
ATOM 1574 N N . CYS B 1 98 ? 9.543 -5.549 2.268 1.00 16.51 98 CYS B N 1
ATOM 1575 C CA . CYS B 1 98 ? 9.199 -5.035 0.893 1.00 17.04 98 CYS B CA 1
ATOM 1576 C C . CYS B 1 98 ? 7.944 -5.820 0.384 1.00 17.25 98 CYS B C 1
ATOM 1577 O O . CYS B 1 98 ? 6.975 -5.208 -0.115 1.00 19.34 98 CYS B O 1
ATOM 1580 N N . ASN B 1 99 ? 8.010 -7.172 0.424 1.00 17.63 99 ASN B N 1
ATOM 1581 C CA . ASN B 1 99 ? 6.940 -8.052 -0.171 1.00 19.48 99 ASN B CA 1
ATOM 1582 C C . ASN B 1 99 ? 5.610 -7.902 0.577 1.00 19.64 99 ASN B C 1
ATOM 1583 O O . ASN B 1 99 ? 4.520 -7.883 -0.055 1.00 23.39 99 ASN B O 1
ATOM 1588 N N . ALA B 1 100 ? 5.645 -7.685 1.919 1.00 20.24 100 ALA B N 1
ATOM 1589 C CA . ALA B 1 100 ? 4.378 -7.508 2.696 1.00 19.94 100 ALA B CA 1
ATOM 1590 C C . ALA B 1 100 ? 3.661 -6.217 2.307 1.00 19.76 100 ALA B C 1
ATOM 1591 O O . ALA B 1 100 ? 2.450 -6.241 2.068 1.00 23.07 100 ALA B O 1
ATOM 1593 N N . CYS B 1 101 ? 4.360 -5.082 2.167 1.00 17.63 101 CYS B N 1
ATOM 1594 C CA . CYS B 1 101 ? 3.697 -3.860 1.707 1.00 18.46 101 CYS B CA 1
ATOM 1595 C C . CYS B 1 101 ? 3.182 -3.981 0.235 1.00 18.70 101 CYS B C 1
ATOM 1596 O O . CYS B 1 101 ? 2.026 -3.575 -0.077 1.00 20.59 101 CYS B O 1
ATOM 1599 N N . HIS B 1 102 ? 3.996 -4.563 -0.662 1.00 19.40 102 HIS B N 1
ATOM 1600 C CA . HIS B 1 102 ? 3.578 -4.694 -2.080 1.00 21.06 102 HIS B CA 1
ATOM 1601 C C . HIS B 1 102 ? 2.287 -5.530 -2.227 1.00 21.90 102 HIS B C 1
ATOM 1602 O O . HIS B 1 102 ? 1.358 -5.171 -2.997 1.00 24.54 102 HIS B O 1
ATOM 1609 N N . GLN B 1 103 ? 2.181 -6.626 -1.451 1.00 20.52 103 GLN B N 1
ATOM 1610 C CA . GLN B 1 103 ? 0.976 -7.519 -1.526 1.00 24.08 103 GLN B CA 1
ATOM 1611 C C . GLN B 1 103 ? -0.334 -6.764 -1.142 1.00 29.47 103 GLN B C 1
ATOM 1612 O O . GLN B 1 103 ? -1.423 -7.083 -1.671 1.00 31.39 103 GLN B O 1
ATOM 1618 N N . LYS B 1 104 ? -0.236 -5.764 -0.260 1.00 26.17 104 LYS B N 1
ATOM 1619 C CA . LYS B 1 104 ? -1.380 -4.974 0.221 1.00 24.08 104 LYS B CA 1
ATOM 1620 C C . LYS B 1 104 ? -1.714 -3.790 -0.639 1.00 23.73 104 LYS B C 1
ATOM 1621 O O . LYS B 1 104 ? -2.940 -3.495 -0.813 1.00 30.38 104 LYS B O 1
ATOM 1627 N N . TYR B 1 105 ? -0.668 -3.057 -1.078 1.00 22.92 105 TYR B N 1
ATOM 1628 C CA . TYR B 1 105 ? -0.817 -1.649 -1.530 1.00 23.83 105 TYR B CA 1
ATOM 1629 C C . TYR B 1 105 ? -0.225 -1.313 -2.905 1.00 25.15 105 TYR B C 1
ATOM 1630 O O . TYR B 1 105 ? -0.468 -0.188 -3.399 1.00 31.10 105 TYR B O 1
ATOM 1639 N N . ARG B 1 106 ? 0.490 -2.249 -3.542 1.00 26.04 106 ARG B N 1
ATOM 1640 C CA . ARG B 1 106 ? 1.055 -2.007 -4.897 1.00 30.94 106 ARG B CA 1
ATOM 1641 C C . ARG B 1 106 ? 0.097 -2.413 -5.996 1.00 36.17 106 ARG B C 1
ATOM 1642 O O . ARG B 1 106 ? -0.508 -3.493 -5.869 1.00 40.99 106 ARG B O 1
ATOM 1651 N N . ALA C 1 1 ? 13.538 -15.452 40.607 1.00 23.86 1 ALA C N 1
ATOM 1652 C CA . ALA C 1 1 ? 13.846 -14.631 41.858 1.00 20.26 1 ALA C CA 1
ATOM 1653 C C . ALA C 1 1 ? 12.794 -13.551 41.995 1.00 18.80 1 ALA C C 1
ATOM 1654 O O . ALA C 1 1 ? 12.084 -13.218 41.004 1.00 21.43 1 ALA C O 1
ATOM 1656 N N . ASP C 1 2 ? 12.675 -12.986 43.227 1.00 17.78 2 ASP C N 1
ATOM 1657 C CA . ASP C 1 2 ? 11.718 -11.887 43.491 1.00 19.09 2 ASP C CA 1
ATOM 1658 C C . ASP C 1 2 ? 12.165 -10.509 42.970 1.00 17.70 2 ASP C C 1
ATOM 1659 O O . ASP C 1 2 ? 13.341 -10.352 42.515 1.00 16.97 2 ASP C O 1
ATOM 1664 N N . LEU C 1 3 ? 11.307 -9.474 43.071 1.00 17.59 3 LEU C N 1
ATOM 1665 C CA . LEU C 1 3 ? 11.642 -8.188 42.413 1.00 15.95 3 LEU C CA 1
ATOM 1666 C C . LEU C 1 3 ? 12.878 -7.524 43.065 1.00 16.35 3 LEU C C 1
ATOM 1667 O O . LEU C 1 3 ? 13.792 -7.003 42.332 1.00 16.24 3 LEU C O 1
ATOM 1672 N N . GLU C 1 4 ? 12.953 -7.542 44.421 1.00 16.95 4 GLU C N 1
ATOM 1673 C CA . GLU C 1 4 ? 14.112 -6.888 45.051 1.00 17.70 4 GLU C CA 1
ATOM 1674 C C . GLU C 1 4 ? 15.472 -7.591 44.741 1.00 16.57 4 GLU C C 1
ATOM 1675 O O . GLU C 1 4 ? 16.512 -6.897 44.540 1.00 16.71 4 GLU C O 1
ATOM 1681 N N . ASP C 1 5 ? 15.485 -8.930 44.607 1.00 15.57 5 ASP C N 1
ATOM 1682 C CA . ASP C 1 5 ? 16.744 -9.659 44.212 1.00 16.84 5 ASP C CA 1
ATOM 1683 C C . ASP C 1 5 ? 17.171 -9.211 42.785 1.00 16.42 5 ASP C C 1
ATOM 1684 O O . ASP C 1 5 ? 18.388 -9.037 42.493 1.00 16.84 5 ASP C O 1
ATOM 1689 N N . ASN C 1 6 ? 16.234 -9.133 41.839 1.00 15.34 6 ASN C N 1
ATOM 1690 C CA . ASN C 1 6 ? 16.555 -8.679 40.452 1.00 15.18 6 ASN C CA 1
ATOM 1691 C C . ASN C 1 6 ? 17.038 -7.208 40.430 1.00 15.32 6 ASN C C 1
ATOM 1692 O O . ASN C 1 6 ? 17.922 -6.850 39.618 1.00 15.53 6 ASN C O 1
ATOM 1697 N N . MET C 1 7 ? 16.480 -6.340 41.309 1.00 15.06 7 MET C N 1
ATOM 1698 C CA . MET C 1 7 ? 16.958 -4.944 41.388 1.00 14.95 7 MET C CA 1
ATOM 1699 C C . MET C 1 7 ? 18.418 -4.891 41.933 1.00 15.79 7 MET C C 1
ATOM 1700 O O . MET C 1 7 ? 19.229 -4.060 41.453 1.00 15.70 7 MET C O 1
ATOM 1705 N N . GLU C 1 8 ? 18.755 -5.742 42.935 1.00 17.07 8 GLU C N 1
ATOM 1706 C CA . GLU C 1 8 ? 20.184 -5.800 43.359 1.00 19.43 8 GLU C CA 1
ATOM 1707 C C . GLU C 1 8 ? 21.094 -6.222 42.188 1.00 19.20 8 GLU C C 1
ATOM 1708 O O . GLU C 1 8 ? 22.225 -5.705 42.017 1.00 19.12 8 GLU C O 1
ATOM 1714 N N . THR C 1 9 ? 20.683 -7.173 41.349 1.00 18.48 9 THR C N 1
ATOM 1715 C CA . THR C 1 9 ? 21.530 -7.563 40.176 1.00 19.05 9 THR C CA 1
ATOM 1716 C C . THR C 1 9 ? 21.699 -6.392 39.211 1.00 17.36 9 THR C C 1
ATOM 1717 O O . THR C 1 9 ? 22.838 -6.171 38.687 1.00 17.53 9 THR C O 1
ATOM 1721 N N . LEU C 1 10 ? 20.623 -5.640 38.951 1.00 15.67 10 LEU C N 1
ATOM 1722 C CA . LEU C 1 10 ? 20.717 -4.487 37.987 1.00 15.44 10 LEU C CA 1
ATOM 1723 C C . LEU C 1 10 ? 21.687 -3.444 38.590 1.00 17.00 10 LEU C C 1
ATOM 1724 O O . LEU C 1 10 ? 22.591 -2.929 37.858 1.00 17.43 10 LEU C O 1
ATOM 1729 N N . ASN C 1 11 ? 21.554 -3.122 39.900 1.00 17.40 11 ASN C N 1
ATOM 1730 C CA . ASN C 1 11 ? 22.378 -2.089 40.510 1.00 18.19 11 ASN C CA 1
ATOM 1731 C C . ASN C 1 11 ? 23.911 -2.506 40.561 1.00 18.16 11 ASN C C 1
ATOM 1732 O O . ASN C 1 11 ? 24.826 -1.683 40.244 1.00 19.11 11 ASN C O 1
ATOM 1737 N N . ASP C 1 12 ? 24.186 -3.759 40.987 1.00 17.88 12 ASP C N 1
ATOM 1738 C CA . ASP C 1 12 ? 25.586 -4.233 41.084 1.00 19.16 12 ASP C CA 1
ATOM 1739 C C . ASP C 1 12 ? 26.270 -4.245 39.724 1.00 18.98 12 ASP C C 1
ATOM 1740 O O . ASP C 1 12 ? 27.474 -3.911 39.608 1.00 20.31 12 ASP C O 1
ATOM 1745 N N . ASN C 1 13 ? 25.571 -4.681 38.685 1.00 18.68 13 ASN C N 1
ATOM 1746 C CA . ASN C 1 13 ? 26.207 -4.755 37.353 1.00 19.21 13 ASN C CA 1
ATOM 1747 C C . ASN C 1 13 ? 26.381 -3.381 36.673 1.00 18.46 13 ASN C C 1
ATOM 1748 O O . ASN C 1 13 ? 27.335 -3.173 35.870 1.00 18.80 13 ASN C O 1
ATOM 1753 N N . LEU C 1 14 ? 25.509 -2.407 36.956 1.00 18.54 14 LEU C N 1
ATOM 1754 C CA . LEU C 1 14 ? 25.765 -1.066 36.452 1.00 19.99 14 LEU C CA 1
ATOM 1755 C C . LEU C 1 14 ? 27.106 -0.465 37.005 1.00 18.85 14 LEU C C 1
ATOM 1756 O O . LEU C 1 14 ? 27.926 0.180 36.261 1.00 21.73 14 LEU C O 1
ATOM 1761 N N . LYS C 1 15 ? 27.380 -0.727 38.288 1.00 19.28 15 LYS C N 1
ATOM 1762 C CA . LYS C 1 15 ? 28.682 -0.342 38.935 1.00 21.39 15 LYS C CA 1
ATOM 1763 C C . LYS C 1 15 ? 29.878 -1.082 38.293 1.00 21.65 15 LYS C C 1
ATOM 1764 O O . LYS C 1 15 ? 30.951 -0.441 38.010 1.00 21.87 15 LYS C O 1
ATOM 1770 N N . VAL C 1 16 ? 29.719 -2.393 38.012 1.00 19.33 16 VAL C N 1
ATOM 1771 C CA . VAL C 1 16 ? 30.833 -3.156 37.293 1.00 21.49 16 VAL C CA 1
ATOM 1772 C C . VAL C 1 16 ? 31.115 -2.499 35.924 1.00 19.25 16 VAL C C 1
ATOM 1773 O O . VAL C 1 16 ? 32.315 -2.327 35.578 1.00 21.60 16 VAL C O 1
ATOM 1777 N N . ILE C 1 17 ? 30.089 -2.090 35.156 1.00 17.81 17 ILE C N 1
ATOM 1778 C CA . ILE C 1 17 ? 30.322 -1.486 33.795 1.00 18.22 17 ILE C CA 1
ATOM 1779 C C . ILE C 1 17 ? 31.078 -0.153 33.916 1.00 19.31 17 ILE C C 1
ATOM 1780 O O . ILE C 1 17 ? 32.051 0.098 33.188 1.00 20.90 17 ILE C O 1
ATOM 1785 N N . GLU C 1 18 ? 30.692 0.709 34.903 1.00 19.56 18 GLU C N 1
ATOM 1786 C CA . GLU C 1 18 ? 31.381 1.961 35.109 1.00 20.79 18 GLU C CA 1
ATOM 1787 C C . GLU C 1 18 ? 32.900 1.774 35.372 1.00 23.30 18 GLU C C 1
ATOM 1788 O O . GLU C 1 18 ? 33.709 2.570 34.892 1.00 25.56 18 GLU C O 1
ATOM 1794 N N . LYS C 1 19 ? 33.284 0.715 36.120 1.00 21.16 19 LYS C N 1
ATOM 1795 C CA . LYS C 1 19 ? 34.704 0.531 36.517 1.00 24.10 19 LYS C CA 1
ATOM 1796 C C . LYS C 1 19 ? 35.474 -0.511 35.615 1.00 23.24 19 LYS C C 1
ATOM 1797 O O . LYS C 1 19 ? 36.685 -0.771 35.824 1.00 26.72 19 LYS C O 1
ATOM 1803 N N . ALA C 1 20 ? 34.843 -0.999 34.556 1.00 22.53 20 ALA C N 1
ATOM 1804 C CA . ALA C 1 20 ? 35.398 -2.096 33.735 1.00 20.98 20 ALA C CA 1
ATOM 1805 C C . ALA C 1 20 ? 36.648 -1.650 32.946 1.00 22.73 20 ALA C C 1
ATOM 1806 O O . ALA C 1 20 ? 36.749 -0.481 32.469 1.00 24.25 20 ALA C O 1
ATOM 1808 N N . ASP C 1 21 ? 37.562 -2.591 32.732 1.00 21.93 21 ASP C N 1
ATOM 1809 C CA . ASP C 1 21 ? 38.764 -2.447 31.902 1.00 25.89 21 ASP C CA 1
ATOM 1810 C C . ASP C 1 21 ? 38.648 -2.932 30.423 1.00 28.18 21 ASP C C 1
ATOM 1811 O O . ASP C 1 21 ? 39.504 -2.553 29.606 1.00 34.33 21 ASP C O 1
ATOM 1816 N N . ASN C 1 22 ? 37.718 -3.854 30.107 1.00 22.64 22 ASN C N 1
ATOM 1817 C CA . ASN C 1 22 ? 37.669 -4.531 28.831 1.00 23.22 22 ASN C CA 1
ATOM 1818 C C . ASN C 1 22 ? 36.272 -4.991 28.351 1.00 19.56 22 ASN C C 1
ATOM 1819 O O . ASN C 1 22 ? 35.303 -4.942 29.126 1.00 20.77 22 ASN C O 1
ATOM 1824 N N . ALA C 1 23 ? 36.218 -5.438 27.092 1.00 19.56 23 ALA C N 1
ATOM 1825 C CA . ALA C 1 23 ? 34.986 -5.860 26.456 1.00 18.84 23 ALA C CA 1
ATOM 1826 C C . ALA C 1 23 ? 34.335 -7.083 27.156 1.00 18.12 23 ALA C C 1
ATOM 1827 O O . ALA C 1 23 ? 33.061 -7.123 27.293 1.00 19.94 23 ALA C O 1
ATOM 1829 N N . ALA C 1 24 ? 35.136 -8.073 27.577 1.00 18.39 24 ALA C N 1
ATOM 1830 C CA . ALA C 1 24 ? 34.539 -9.306 28.164 1.00 20.28 24 ALA C CA 1
ATOM 1831 C C . ALA C 1 24 ? 33.774 -8.913 29.452 1.00 18.79 24 ALA C C 1
ATOM 1832 O O . ALA C 1 24 ? 32.672 -9.456 29.724 1.00 19.91 24 ALA C O 1
ATOM 1834 N N . GLN C 1 25 ? 34.358 -8.046 30.307 1.00 18.52 25 GLN C N 1
ATOM 1835 C CA . GLN C 1 25 ? 33.719 -7.555 31.566 1.00 19.31 25 GLN C CA 1
ATOM 1836 C C . GLN C 1 25 ? 32.378 -6.830 31.285 1.00 16.92 25 GLN C C 1
ATOM 1837 O O . GLN C 1 25 ? 31.331 -7.100 31.977 1.00 18.11 25 GLN C O 1
ATOM 1843 N N . VAL C 1 26 ? 32.425 -5.909 30.290 1.00 16.94 26 VAL C N 1
ATOM 1844 C CA . VAL C 1 26 ? 31.170 -5.146 29.940 1.00 17.24 26 VAL C CA 1
ATOM 1845 C C . VAL C 1 26 ? 30.105 -6.090 29.339 1.00 17.10 26 VAL C C 1
ATOM 1846 O O . VAL C 1 26 ? 28.920 -5.960 29.702 1.00 16.91 26 VAL C O 1
ATOM 1850 N N . LYS C 1 27 ? 30.462 -6.995 28.407 1.00 17.21 27 LYS C N 1
ATOM 1851 C CA . LYS C 1 27 ? 29.462 -7.918 27.823 1.00 17.72 27 LYS C CA 1
ATOM 1852 C C . LYS C 1 27 ? 28.820 -8.854 28.892 1.00 17.54 27 LYS C C 1
ATOM 1853 O O . LYS C 1 27 ? 27.586 -9.055 28.868 1.00 18.26 27 LYS C O 1
ATOM 1859 N N . ASP C 1 28 ? 29.640 -9.420 29.825 1.00 18.00 28 ASP C N 1
ATOM 1860 C CA . ASP C 1 28 ? 29.122 -10.332 30.882 1.00 19.38 28 ASP C CA 1
ATOM 1861 C C . ASP C 1 28 ? 28.124 -9.540 31.784 1.00 16.06 28 ASP C C 1
ATOM 1862 O O . ASP C 1 28 ? 27.044 -10.077 32.125 1.00 17.96 28 ASP C O 1
ATOM 1867 N N . ALA C 1 29 ? 28.481 -8.301 32.188 1.00 16.34 29 ALA C N 1
ATOM 1868 C CA . ALA C 1 29 ? 27.573 -7.489 33.096 1.00 16.04 29 ALA C CA 1
ATOM 1869 C C . ALA C 1 29 ? 26.274 -7.102 32.375 1.00 14.75 29 ALA C C 1
ATOM 1870 O O . ALA C 1 29 ? 25.138 -7.222 32.938 1.00 16.55 29 ALA C O 1
ATOM 1872 N N . LEU C 1 30 ? 26.346 -6.686 31.074 1.00 15.67 30 LEU C N 1
ATOM 1873 C CA . LEU C 1 30 ? 25.120 -6.337 30.276 1.00 14.47 30 LEU C CA 1
ATOM 1874 C C . LEU C 1 30 ? 24.210 -7.538 30.135 1.00 14.77 30 LEU C C 1
ATOM 1875 O O . LEU C 1 30 ? 22.934 -7.435 30.240 1.00 15.13 30 LEU C O 1
ATOM 1880 N N . THR C 1 31 ? 24.805 -8.729 29.874 1.00 16.90 31 THR C N 1
ATOM 1881 C CA . THR C 1 31 ? 24.020 -10.002 29.744 1.00 19.12 31 THR C CA 1
ATOM 1882 C C . THR C 1 31 ? 23.251 -10.331 31.071 1.00 16.55 31 THR C C 1
ATOM 1883 O O . THR C 1 31 ? 22.055 -10.715 31.066 1.00 18.46 31 THR C O 1
ATOM 1887 N N . LYS C 1 32 ? 23.952 -10.207 32.199 1.00 16.67 32 LYS C N 1
ATOM 1888 C CA . LYS C 1 32 ? 23.338 -10.443 33.527 1.00 17.41 32 LYS C CA 1
ATOM 1889 C C . LYS C 1 32 ? 22.171 -9.443 33.779 1.00 14.46 32 LYS C C 1
ATOM 1890 O O . LYS C 1 32 ? 21.122 -9.837 34.335 1.00 16.70 32 LYS C O 1
ATOM 1896 N N . MET C 1 33 ? 22.343 -8.161 33.371 1.00 15.10 33 MET C N 1
ATOM 1897 C CA . MET C 1 33 ? 21.266 -7.154 33.503 1.00 14.45 33 MET C CA 1
ATOM 1898 C C . MET C 1 33 ? 20.012 -7.546 32.681 1.00 13.42 33 MET C C 1
ATOM 1899 O O . MET C 1 33 ? 18.847 -7.412 33.119 1.00 15.08 33 MET C O 1
ATOM 1904 N N . ALA C 1 34 ? 20.196 -7.991 31.406 1.00 15.25 34 ALA C N 1
ATOM 1905 C CA . ALA C 1 34 ? 19.069 -8.375 30.530 1.00 15.29 34 ALA C CA 1
ATOM 1906 C C . ALA C 1 34 ? 18.315 -9.558 31.162 1.00 15.96 34 ALA C C 1
ATOM 1907 O O . ALA C 1 34 ? 17.063 -9.559 31.152 1.00 16.81 34 ALA C O 1
ATOM 1909 N N . ALA C 1 35 ? 19.016 -10.592 31.700 1.00 16.03 35 ALA C N 1
ATOM 1910 C CA . ALA C 1 35 ? 18.348 -11.732 32.367 1.00 15.75 35 ALA C CA 1
ATOM 1911 C C . ALA C 1 35 ? 17.526 -11.272 33.603 1.00 16.23 35 ALA C C 1
ATOM 1912 O O . ALA C 1 35 ? 16.375 -11.729 33.817 1.00 16.54 35 ALA C O 1
ATOM 1914 N N . ALA C 1 36 ? 18.075 -10.334 34.407 1.00 16.35 36 ALA C N 1
ATOM 1915 C CA . ALA C 1 36 ? 17.360 -9.809 35.608 1.00 15.50 36 ALA C CA 1
ATOM 1916 C C . ALA C 1 36 ? 16.086 -8.990 35.209 1.00 14.94 36 ALA C C 1
ATOM 1917 O O . ALA C 1 36 ? 14.985 -9.124 35.824 1.00 17.28 36 ALA C O 1
ATOM 1919 N N . ALA C 1 37 ? 16.177 -8.213 34.098 1.00 15.61 37 ALA C N 1
ATOM 1920 C CA . ALA C 1 37 ? 15.007 -7.409 33.601 1.00 16.04 37 ALA C CA 1
ATOM 1921 C C . ALA C 1 37 ? 13.928 -8.387 33.128 1.00 15.76 37 ALA C C 1
ATOM 1922 O O . ALA C 1 37 ? 12.682 -8.188 33.391 1.00 16.61 37 ALA C O 1
ATOM 1924 N N . ALA C 1 38 ? 14.311 -9.463 32.376 1.00 15.98 38 ALA C N 1
ATOM 1925 C CA . ALA C 1 38 ? 13.323 -10.411 31.888 1.00 17.39 38 ALA C CA 1
ATOM 1926 C C . ALA C 1 38 ? 12.604 -11.142 33.074 1.00 17.41 38 ALA C C 1
ATOM 1927 O O . ALA C 1 38 ? 11.362 -11.428 32.964 1.00 18.78 38 ALA C O 1
ATOM 1929 N N . ASP C 1 39 ? 13.326 -11.479 34.150 1.00 17.43 39 ASP C N 1
ATOM 1930 C CA . ASP C 1 39 ? 12.723 -12.133 35.306 1.00 17.84 39 ASP C CA 1
ATOM 1931 C C . ASP C 1 39 ? 11.864 -11.149 36.195 1.00 18.19 39 ASP C C 1
ATOM 1932 O O . ASP C 1 39 ? 10.867 -11.578 36.831 1.00 22.13 39 ASP C O 1
ATOM 1937 N N . ALA C 1 40 ? 12.250 -9.854 36.243 1.00 19.36 40 ALA C N 1
ATOM 1938 C CA . ALA C 1 40 ? 11.510 -8.833 37.053 1.00 20.40 40 ALA C CA 1
ATOM 1939 C C . ALA C 1 40 ? 10.114 -8.582 36.441 1.00 17.35 40 ALA C C 1
ATOM 1940 O O . ALA C 1 40 ? 9.128 -8.191 37.142 1.00 19.09 40 ALA C O 1
ATOM 1942 N N . TRP C 1 41 ? 9.963 -8.779 35.109 1.00 18.16 41 TRP C N 1
ATOM 1943 C CA . TRP C 1 41 ? 8.772 -8.455 34.330 1.00 19.57 41 TRP C CA 1
ATOM 1944 C C . TRP C 1 41 ? 7.491 -9.148 34.912 1.00 19.75 41 TRP C C 1
ATOM 1945 O O . TRP C 1 41 ? 6.378 -8.558 34.839 1.00 22.32 41 TRP C O 1
ATOM 1956 N N . SER C 1 42 ? 7.603 -10.351 35.539 1.00 20.75 42 SER C N 1
ATOM 1957 C CA . SER C 1 42 ? 6.392 -11.093 36.054 1.00 21.76 42 SER C CA 1
ATOM 1958 C C . SER C 1 42 ? 5.889 -10.617 37.436 1.00 22.09 42 SER C C 1
ATOM 1959 O O . SER C 1 42 ? 4.835 -11.105 37.908 1.00 24.40 42 SER C O 1
ATOM 1962 N N . ALA C 1 43 ? 6.564 -9.675 38.081 1.00 19.76 43 ALA C N 1
ATOM 1963 C CA . ALA C 1 43 ? 6.253 -9.234 39.461 1.00 19.12 43 ALA C CA 1
ATOM 1964 C C . ALA C 1 43 ? 5.117 -8.214 39.504 1.00 19.90 43 ALA C C 1
ATOM 1965 O O . ALA C 1 43 ? 4.858 -7.503 38.524 1.00 20.86 43 ALA C O 1
ATOM 1967 N N . THR C 1 44 ? 4.436 -8.156 40.645 1.00 23.37 44 THR C N 1
ATOM 1968 C CA . THR C 1 44 ? 3.537 -7.026 40.964 1.00 22.70 44 THR C CA 1
ATOM 1969 C C . THR C 1 44 ? 4.213 -6.231 42.101 1.00 19.43 44 THR C C 1
ATOM 1970 O O . THR C 1 44 ? 4.407 -6.788 43.214 1.00 22.81 44 THR C O 1
ATOM 1974 N N . PRO C 1 45 ? 4.578 -4.942 41.899 1.00 18.95 45 PRO C N 1
ATOM 1975 C CA . PRO C 1 45 ? 5.223 -4.179 42.957 1.00 21.38 45 PRO C CA 1
ATOM 1976 C C . PRO C 1 45 ? 4.269 -3.798 44.130 1.00 19.98 45 PRO C C 1
ATOM 1977 O O . PRO C 1 45 ? 3.065 -3.667 43.884 1.00 21.61 45 PRO C O 1
ATOM 1981 N N . PRO C 1 46 ? 4.787 -3.573 45.349 1.00 20.79 46 PRO C N 1
ATOM 1982 C CA . PRO C 1 46 ? 3.930 -3.257 46.529 1.00 23.17 46 PRO C CA 1
ATOM 1983 C C . PRO C 1 46 ? 2.927 -2.097 46.306 1.00 24.84 46 PRO C C 1
ATOM 1984 O O . PRO C 1 46 ? 1.735 -2.223 46.695 1.00 29.53 46 PRO C O 1
ATOM 1988 N N . LYS C 1 47 ? 3.366 -1.001 45.680 1.00 23.40 47 LYS C N 1
ATOM 1989 C CA . LYS C 1 47 ? 2.447 0.175 45.425 1.00 24.99 47 LYS C CA 1
ATOM 1990 C C . LYS C 1 47 ? 1.266 -0.099 44.436 1.00 23.69 47 LYS C C 1
ATOM 1991 O O . LYS C 1 47 ? 0.256 0.636 44.403 1.00 28.46 47 LYS C O 1
ATOM 1997 N N . LEU C 1 48 ? 1.332 -1.204 43.681 1.00 23.46 48 LEU C N 1
ATOM 1998 C CA . LEU C 1 48 ? 0.283 -1.591 42.693 1.00 22.04 48 LEU C CA 1
ATOM 1999 C C . LEU C 1 48 ? -0.484 -2.873 43.118 1.00 27.02 48 LEU C C 1
ATOM 2000 O O . LEU C 1 48 ? -1.222 -3.478 42.302 1.00 27.60 48 LEU C O 1
ATOM 2005 N N . GLU C 1 49 ? -0.317 -3.315 44.380 1.00 26.93 49 GLU C N 1
ATOM 2006 C CA . GLU C 1 49 ? -0.928 -4.587 44.829 1.00 29.25 49 GLU C CA 1
ATOM 2007 C C . GLU C 1 49 ? -2.447 -4.608 44.766 1.00 32.78 49 GLU C C 1
ATOM 2008 O O . GLU C 1 49 ? -3.060 -5.649 44.546 1.00 37.42 4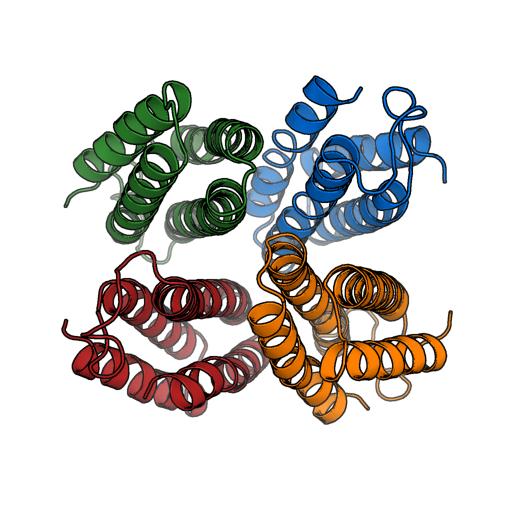9 GLU C O 1
ATOM 2014 N N . ASP C 1 50 ? -3.046 -3.439 44.892 1.00 31.72 50 ASP C N 1
ATOM 2015 C CA . ASP C 1 50 ? -4.523 -3.322 44.898 1.00 37.34 50 ASP C CA 1
ATOM 2016 C C . ASP C 1 50 ? -5.096 -3.173 43.469 1.00 41.79 50 ASP C C 1
ATOM 2017 O O . ASP C 1 50 ? -6.303 -3.295 43.266 1.00 54.57 50 ASP C O 1
ATOM 2022 N N . LYS C 1 51 ? -4.224 -2.894 42.491 1.00 33.70 51 LYS C N 1
ATOM 2023 C CA . LYS C 1 51 ? -4.673 -2.696 41.092 1.00 30.71 51 LYS C CA 1
ATOM 2024 C C . LYS C 1 51 ? -4.951 -4.040 40.470 1.00 31.70 51 LYS C C 1
ATOM 2025 O O . LYS C 1 51 ? -4.420 -5.035 40.924 1.00 45.46 51 LYS C O 1
ATOM 2031 N N . SER C 1 52 ? -5.737 -4.037 39.387 1.00 39.50 52 SER C N 1
ATOM 2032 C CA A SER C 1 52 ? -5.955 -5.230 38.556 0.50 45.66 52 SER C CA 1
ATOM 2033 C CA B SER C 1 52 ? -5.970 -5.210 38.542 0.50 43.06 52 SER C CA 1
ATOM 2034 C C . SER C 1 52 ? -4.767 -5.560 37.642 1.00 37.35 52 SER C C 1
ATOM 2035 O O . SER C 1 52 ? -4.036 -4.658 37.188 1.00 41.15 52 SER C O 1
ATOM 2040 N N . PRO C 1 53 ? -4.558 -6.881 37.345 1.00 41.99 53 PRO C N 1
ATOM 2041 C CA . PRO C 1 53 ? -3.481 -7.266 36.408 1.00 41.80 53 PRO C CA 1
ATOM 2042 C C . PRO C 1 53 ? -3.527 -6.573 35.048 1.00 35.52 53 PRO C C 1
ATOM 2043 O O . PRO C 1 53 ? -2.453 -6.383 34.435 1.00 43.81 53 PRO C O 1
ATOM 2047 N N . ASP C 1 54 ? -4.736 -6.242 34.571 1.00 33.32 54 ASP C N 1
ATOM 2048 C CA . ASP C 1 54 ? -4.911 -5.589 33.274 1.00 29.58 54 ASP C CA 1
ATOM 2049 C C . ASP C 1 54 ? -5.028 -4.046 33.292 1.00 23.98 54 ASP C C 1
ATOM 2050 O O . ASP C 1 54 ? -5.357 -3.442 32.273 1.00 25.74 54 ASP C O 1
ATOM 2055 N N . SER C 1 55 ? -4.763 -3.429 34.448 1.00 23.37 55 SER C N 1
ATOM 2056 C CA . SER C 1 55 ? -4.892 -1.996 34.623 1.00 22.25 55 SER C CA 1
ATOM 2057 C C . SER C 1 55 ? -3.840 -1.252 33.740 1.00 21.43 55 SER C C 1
ATOM 2058 O O . SER C 1 55 ? -2.706 -1.792 33.485 1.00 19.97 55 SER C O 1
ATOM 2061 N N . PRO C 1 56 ? -4.122 0.034 33.396 1.00 20.72 56 PRO C N 1
ATOM 2062 C CA . PRO C 1 56 ? -3.118 0.837 32.614 1.00 19.22 56 PRO C CA 1
ATOM 2063 C C . PRO C 1 56 ? -1.781 0.930 33.405 1.00 17.36 56 PRO C C 1
ATOM 2064 O O . PRO C 1 56 ? -0.667 0.981 32.798 1.00 17.16 56 PRO C O 1
ATOM 2068 N N . GLU C 1 57 ? -1.820 1.014 34.765 1.00 18.41 57 GLU C N 1
ATOM 2069 C CA . GLU C 1 57 ? -0.588 1.093 35.571 1.00 18.40 57 GLU C CA 1
ATOM 2070 C C . GLU C 1 57 ? 0.253 -0.186 35.423 1.00 15.84 57 GLU C C 1
ATOM 2071 O O . GLU C 1 57 ? 1.503 -0.080 35.315 1.00 15.87 57 GLU C O 1
ATOM 2077 N N . MET C 1 58 ? -0.343 -1.382 35.477 1.00 17.44 58 MET C N 1
ATOM 2078 C CA . MET C 1 58 ? 0.401 -2.639 35.311 1.00 15.42 58 MET C CA 1
ATOM 2079 C C . MET C 1 58 ? 0.984 -2.769 33.840 1.00 15.78 58 MET C C 1
ATOM 2080 O O . MET C 1 58 ? 2.139 -3.225 33.662 1.00 16.23 58 MET C O 1
ATOM 2085 N N . HIS C 1 59 ? 0.272 -2.306 32.811 1.00 16.47 59 HIS C N 1
ATOM 2086 C CA . HIS C 1 59 ? 0.820 -2.223 31.440 1.00 15.37 59 HIS C CA 1
ATOM 2087 C C . HIS C 1 59 ? 2.065 -1.326 31.379 1.00 14.23 59 HIS C C 1
ATOM 2088 O O . HIS C 1 59 ? 3.105 -1.727 30.766 1.00 14.36 59 HIS C O 1
ATOM 2095 N N . ASP C 1 60 ? 1.993 -0.162 32.024 1.00 13.97 60 ASP C N 1
ATOM 2096 C CA . ASP C 1 60 ? 3.125 0.816 32.024 1.00 14.62 60 ASP C CA 1
ATOM 2097 C C . ASP C 1 60 ? 4.320 0.263 32.822 1.00 13.77 60 ASP C C 1
ATOM 2098 O O . ASP C 1 60 ? 5.517 0.405 32.361 1.00 15.24 60 ASP C O 1
ATOM 2103 N N . PHE C 1 61 ? 4.104 -0.391 34.000 1.00 14.46 61 PHE C N 1
ATOM 2104 C CA . PHE C 1 61 ? 5.151 -1.046 34.763 1.00 14.43 61 PHE C CA 1
ATOM 2105 C C . PHE C 1 61 ? 5.865 -2.112 33.881 1.00 13.91 61 PHE C C 1
ATOM 2106 O O . PHE C 1 61 ? 7.130 -2.123 33.753 1.00 14.32 61 PHE C O 1
ATOM 2114 N N . ARG C 1 62 ? 5.119 -3.045 33.284 1.00 12.91 62 ARG C N 1
ATOM 2115 C CA . ARG C 1 62 ? 5.774 -4.087 32.434 1.00 13.60 62 ARG C CA 1
ATOM 2116 C C . ARG C 1 62 ? 6.515 -3.461 31.235 1.00 12.91 62 ARG C C 1
ATOM 2117 O O . ARG C 1 62 ? 7.632 -3.969 30.862 1.00 12.44 62 ARG C O 1
ATOM 2125 N N . HIS C 1 63 ? 5.972 -2.391 30.637 1.00 12.81 63 HIS C N 1
ATOM 2126 C CA . HIS C 1 63 ? 6.593 -1.741 29.452 1.00 12.37 63 HIS C CA 1
ATOM 2127 C C . HIS C 1 63 ? 8.041 -1.293 29.748 1.00 12.08 63 HIS C C 1
ATOM 2128 O O . HIS C 1 63 ? 8.930 -1.359 28.835 1.00 12.80 63 HIS C O 1
ATOM 2135 N N . GLY C 1 64 ? 8.321 -0.795 30.972 1.00 12.45 64 GLY C N 1
ATOM 2136 C CA . GLY C 1 64 ? 9.679 -0.318 31.276 1.00 12.68 64 GLY C CA 1
ATOM 2137 C C . GLY C 1 64 ? 10.737 -1.406 31.135 1.00 12.08 64 GLY C C 1
ATOM 2138 O O . GLY C 1 64 ? 11.921 -1.086 30.781 1.00 13.05 64 GLY C O 1
ATOM 2139 N N . PHE C 1 65 ? 10.415 -2.682 31.406 1.00 12.05 65 PHE C N 1
ATOM 2140 C CA . PHE C 1 65 ? 11.409 -3.788 31.253 1.00 12.23 65 PHE C CA 1
ATOM 2141 C C . PHE C 1 65 ? 11.682 -4.090 29.724 1.00 12.32 65 PHE C C 1
ATOM 2142 O O . PHE C 1 65 ? 12.826 -4.386 29.348 1.00 13.05 65 PHE C O 1
ATOM 2150 N N . TRP C 1 66 ? 10.635 -4.009 28.859 1.00 12.73 66 TRP C N 1
ATOM 2151 C CA . TRP C 1 66 ? 10.830 -4.122 27.373 1.00 12.36 66 TRP C CA 1
ATOM 2152 C C . TRP C 1 66 ? 11.762 -3.008 26.905 1.00 13.14 66 TRP C C 1
ATOM 2153 O O . TRP C 1 66 ? 12.643 -3.269 26.007 1.00 12.90 66 TRP C O 1
ATOM 2164 N N . ILE C 1 67 ? 11.588 -1.764 27.386 1.00 12.60 67 ILE C N 1
ATOM 2165 C CA . ILE C 1 67 ? 12.426 -0.637 26.954 1.00 13.55 67 ILE C CA 1
ATOM 2166 C C . ILE C 1 67 ? 13.900 -0.908 27.401 1.00 12.29 67 ILE C C 1
ATOM 2167 O O . ILE C 1 67 ? 14.865 -0.727 26.611 1.00 12.68 67 ILE C O 1
ATOM 2172 N N . LEU C 1 68 ? 14.111 -1.291 28.680 1.00 12.69 68 LEU C N 1
ATOM 2173 C CA . LEU C 1 68 ? 15.474 -1.556 29.189 1.00 12.49 68 LEU C CA 1
ATOM 2174 C C . LEU C 1 68 ? 16.161 -2.650 28.321 1.00 11.87 68 LEU C C 1
ATOM 2175 O O . LEU C 1 68 ? 17.390 -2.525 27.937 1.00 12.79 68 LEU C O 1
ATOM 2180 N N . ILE C 1 69 ? 15.492 -3.753 28.004 1.00 12.21 69 ILE C N 1
ATOM 2181 C CA . ILE C 1 69 ? 16.073 -4.862 27.164 1.00 12.48 69 ILE C CA 1
ATOM 2182 C C . ILE C 1 69 ? 16.465 -4.351 25.754 1.00 12.04 69 ILE C C 1
ATOM 2183 O O . ILE C 1 69 ? 17.586 -4.717 25.236 1.00 12.41 69 ILE C O 1
ATOM 2188 N N . GLY C 1 70 ? 15.656 -3.480 25.099 1.00 12.18 70 GLY C N 1
ATOM 2189 C CA . GLY C 1 70 ? 16.049 -2.937 23.780 1.00 12.45 70 GLY C CA 1
ATOM 2190 C C . GLY C 1 70 ? 17.304 -2.050 23.908 1.00 11.75 70 GLY C C 1
ATOM 2191 O O . GLY C 1 70 ? 18.209 -2.072 22.989 1.00 12.38 70 GLY C O 1
ATOM 2192 N N . GLN C 1 71 ? 17.409 -1.236 24.977 1.00 11.34 71 GLN C N 1
ATOM 2193 C CA . GLN C 1 71 ? 18.620 -0.406 25.177 1.00 11.32 71 GLN C CA 1
ATOM 2194 C C . GLN C 1 71 ? 19.876 -1.289 25.409 1.00 11.51 71 GLN C C 1
ATOM 2195 O O . GLN C 1 71 ? 21.002 -0.979 24.909 1.00 12.21 71 GLN C O 1
ATOM 2201 N N . ILE C 1 72 ? 19.743 -2.406 26.159 1.00 10.78 72 ILE C N 1
ATOM 2202 C CA . ILE C 1 72 ? 20.869 -3.348 26.369 1.00 11.49 72 ILE C CA 1
ATOM 2203 C C . ILE C 1 72 ? 21.248 -4.031 25.046 1.00 11.17 72 ILE C C 1
ATOM 2204 O O . ILE C 1 72 ? 22.490 -4.209 24.783 1.00 12.10 72 ILE C O 1
ATOM 2209 N N . HIS C 1 73 ? 20.311 -4.421 24.172 1.00 11.15 73 HIS C N 1
ATOM 2210 C CA . HIS C 1 73 ? 20.598 -5.017 22.826 1.00 11.57 73 HIS C CA 1
ATOM 2211 C C . HIS C 1 73 ? 21.580 -4.053 22.067 1.00 11.56 73 HIS C C 1
ATOM 2212 O O . HIS C 1 73 ? 22.631 -4.484 21.520 1.00 11.89 73 HIS C O 1
ATOM 2219 N N . ASP C 1 74 ? 21.264 -2.756 22.012 1.00 11.32 74 ASP C N 1
ATOM 2220 C CA . ASP C 1 74 ? 22.114 -1.780 21.237 1.00 11.78 74 ASP C CA 1
ATOM 2221 C C . ASP C 1 74 ? 23.522 -1.692 21.886 1.00 12.10 74 ASP C C 1
ATOM 2222 O O . ASP C 1 74 ? 24.564 -1.735 21.160 1.00 12.58 74 ASP C O 1
ATOM 2227 N N . ALA C 1 75 ? 23.582 -1.554 23.242 1.00 11.78 75 ALA C N 1
ATOM 2228 C CA . ALA C 1 75 ? 24.882 -1.441 23.935 1.00 12.83 75 ALA C CA 1
ATOM 2229 C C . ALA C 1 75 ? 25.765 -2.704 23.739 1.00 12.23 75 ALA C C 1
ATOM 2230 O O . ALA C 1 75 ? 27.031 -2.578 23.676 1.00 13.10 75 ALA C O 1
ATOM 2232 N N . LEU C 1 76 ? 25.151 -3.901 23.650 1.00 12.27 76 LEU C N 1
ATOM 2233 C CA . LEU C 1 76 ? 25.947 -5.148 23.361 1.00 12.70 76 LEU C CA 1
ATOM 2234 C C . LEU C 1 76 ? 26.592 -5.101 21.972 1.00 12.44 76 LEU C C 1
ATOM 2235 O O . LEU C 1 76 ? 27.750 -5.589 21.847 1.00 14.96 7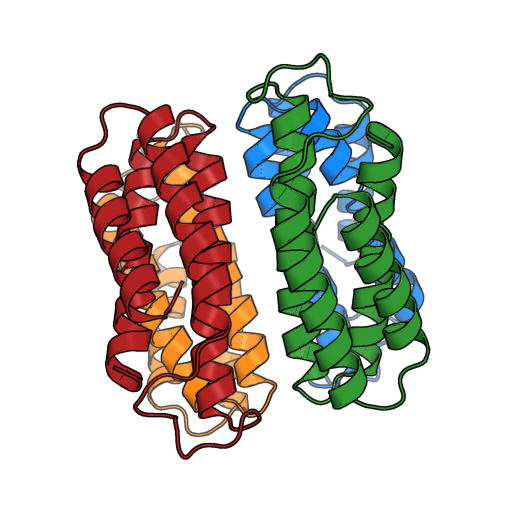6 LEU C O 1
ATOM 2240 N N . HIS C 1 77 ? 25.920 -4.569 20.952 1.00 13.23 77 HIS C N 1
ATOM 2241 C CA . HIS C 1 77 ? 26.580 -4.393 19.607 1.00 13.39 77 HIS C CA 1
ATOM 2242 C C . HIS C 1 77 ? 27.829 -3.513 19.806 1.00 13.39 77 HIS C C 1
ATOM 2243 O O . HIS C 1 77 ? 28.923 -3.824 19.252 1.00 15.39 77 HIS C O 1
ATOM 2250 N N . LEU C 1 78 ? 27.751 -2.385 20.527 1.00 12.79 78 LEU C N 1
ATOM 2251 C CA . LEU C 1 78 ? 28.931 -1.475 20.698 1.00 12.80 78 LEU C CA 1
ATOM 2252 C C . LEU C 1 78 ? 30.057 -2.222 21.423 1.00 12.17 78 LEU C C 1
ATOM 2253 O O . LEU C 1 78 ? 31.272 -2.141 20.996 1.00 14.90 78 LEU C O 1
ATOM 2258 N N . ALA C 1 79 ? 29.751 -2.930 22.551 1.00 13.09 79 ALA C N 1
ATOM 2259 C CA . ALA C 1 79 ? 30.778 -3.596 23.381 1.00 13.83 79 ALA C CA 1
ATOM 2260 C C . ALA C 1 79 ? 31.468 -4.717 22.607 1.00 14.75 79 ALA C C 1
ATOM 2261 O O . ALA C 1 79 ? 32.672 -5.009 22.916 1.00 17.04 79 ALA C O 1
ATOM 2263 N N . ASN C 1 80 ? 30.811 -5.391 21.639 1.00 13.83 80 ASN C N 1
ATOM 2264 C CA . ASN C 1 80 ? 31.381 -6.495 20.859 1.00 17.07 80 ASN C CA 1
ATOM 2265 C C . ASN C 1 80 ? 32.220 -6.006 19.658 1.00 16.43 80 ASN C C 1
ATOM 2266 O O . ASN C 1 80 ? 32.929 -6.827 19.035 1.00 20.95 80 ASN C O 1
ATOM 2271 N N . CYS C 1 81 ? 32.172 -4.681 19.342 1.00 17.37 81 CYS C N 1
ATOM 2272 C CA A CYS C 1 81 ? 32.706 -4.192 18.074 0.60 16.81 81 CYS C CA 1
ATOM 2273 C CA B CYS C 1 81 ? 32.672 -4.006 18.080 0.40 17.27 81 CYS C CA 1
ATOM 2274 C C . CYS C 1 81 ? 33.798 -3.090 18.267 1.00 17.34 81 CYS C C 1
ATOM 2275 O O . CYS C 1 81 ? 33.956 -2.193 17.427 1.00 23.74 81 CYS C O 1
ATOM 2280 N N . GLY C 1 82 ? 34.582 -3.208 19.330 1.00 18.55 82 GLY C N 1
ATOM 2281 C CA . GLY C 1 82 ? 35.707 -2.229 19.560 1.00 21.02 82 GLY C CA 1
ATOM 2282 C C . GLY C 1 82 ? 35.213 -0.802 19.933 1.00 19.70 82 GLY C C 1
ATOM 2283 O O . GLY C 1 82 ? 35.956 0.215 19.685 1.00 25.17 82 GLY C O 1
ATOM 2284 N N . LYS C 1 83 ? 34.008 -0.694 20.525 1.00 17.58 83 LYS C N 1
ATOM 2285 C CA . LYS C 1 83 ? 33.426 0.612 20.946 1.00 16.89 83 LYS C CA 1
ATOM 2286 C C . LYS C 1 83 ? 33.049 0.508 22.454 1.00 18.70 83 LYS C C 1
ATOM 2287 O O . LYS C 1 83 ? 31.906 0.837 22.891 1.00 18.03 83 LYS C O 1
ATOM 2293 N N . VAL C 1 84 ? 34.008 0.090 23.279 1.00 18.83 84 VAL C N 1
ATOM 2294 C CA . VAL C 1 84 ? 33.750 -0.165 24.718 1.00 18.80 84 VAL C CA 1
ATOM 2295 C C . VAL C 1 84 ? 33.450 1.174 25.470 1.00 17.42 84 VAL C C 1
ATOM 2296 O O . VAL C 1 84 ? 32.502 1.221 26.333 1.00 18.78 84 VAL C O 1
ATOM 2300 N N . LYS C 1 85 ? 34.149 2.291 25.143 1.00 19.92 85 LYS C N 1
ATOM 2301 C CA . LYS C 1 85 ? 33.851 3.580 25.801 1.00 19.34 85 LYS C CA 1
ATOM 2302 C C . LYS C 1 85 ? 32.400 4.056 25.454 1.00 16.67 85 LYS C C 1
ATOM 2303 O O . LYS C 1 85 ? 31.681 4.569 26.323 1.00 18.81 85 LYS C O 1
ATOM 2309 N N . GLU C 1 86 ? 31.987 3.851 24.194 1.00 17.76 86 GLU C N 1
ATOM 2310 C CA . GLU C 1 86 ? 30.623 4.201 23.718 1.00 15.93 86 GLU C CA 1
ATOM 2311 C C . GLU C 1 86 ? 29.611 3.299 24.472 1.00 15.08 86 GLU C C 1
ATOM 2312 O O . GLU C 1 86 ? 28.481 3.788 24.854 1.00 16.03 86 GLU C O 1
ATOM 2318 N N . ALA C 1 87 ? 29.960 2.008 24.722 1.00 15.07 87 ALA C N 1
ATOM 2319 C CA . ALA C 1 87 ? 29.024 1.080 25.455 1.00 14.79 87 ALA C CA 1
ATOM 2320 C C . ALA C 1 87 ? 28.873 1.550 26.943 1.00 15.13 87 ALA C C 1
ATOM 2321 O O . ALA C 1 87 ? 27.774 1.481 27.526 1.00 16.20 87 ALA C O 1
ATOM 2323 N N . GLN C 1 88 ? 29.981 1.993 27.575 1.00 16.00 88 GLN C N 1
ATOM 2324 C CA . GLN C 1 88 ? 29.953 2.527 28.961 1.00 16.95 88 GLN C CA 1
ATOM 2325 C C . GLN C 1 88 ? 29.077 3.800 29.060 1.00 17.54 88 GLN C C 1
ATOM 2326 O O . GLN C 1 88 ? 28.258 3.945 30.003 1.00 18.16 88 GLN C O 1
ATOM 2332 N N . ALA C 1 89 ? 29.159 4.674 28.030 1.00 17.45 89 ALA C N 1
ATOM 2333 C CA . ALA C 1 89 ? 28.286 5.862 27.975 1.00 17.72 89 ALA C CA 1
AT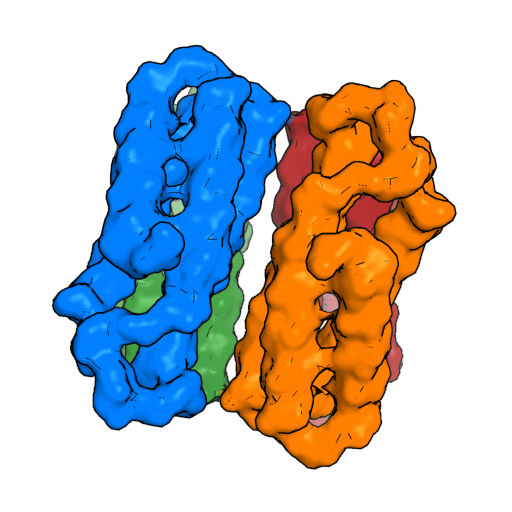OM 2334 C C . ALA C 1 89 ? 26.768 5.447 27.805 1.00 17.41 89 ALA C C 1
ATOM 2335 O O . ALA C 1 89 ? 25.876 6.052 28.454 1.00 20.14 89 ALA C O 1
ATOM 2337 N N . ALA C 1 90 ? 26.478 4.487 26.920 1.00 17.42 90 ALA C N 1
ATOM 2338 C CA . ALA C 1 90 ? 25.101 3.941 26.746 1.00 16.12 90 ALA C CA 1
ATOM 2339 C C . ALA C 1 90 ? 24.543 3.417 28.105 1.00 17.42 90 ALA C C 1
ATOM 2340 O O . ALA C 1 90 ? 23.344 3.618 28.442 1.00 17.43 90 ALA C O 1
ATOM 2342 N N . ALA C 1 91 ? 25.382 2.703 28.850 1.00 17.56 91 ALA C N 1
ATOM 2343 C CA . ALA C 1 91 ? 24.965 2.171 30.175 1.00 16.49 91 ALA C CA 1
ATOM 2344 C C . ALA C 1 91 ? 24.615 3.281 31.168 1.00 16.64 91 ALA C C 1
ATOM 2345 O O . ALA C 1 91 ? 23.590 3.215 31.901 1.00 18.93 91 ALA C O 1
ATOM 2347 N N . GLU C 1 92 ? 25.379 4.383 31.193 1.00 20.40 92 GLU C N 1
ATOM 2348 C CA . GLU C 1 92 ? 24.999 5.614 31.921 1.00 22.69 92 GLU C CA 1
ATOM 2349 C C . GLU C 1 92 ? 23.616 6.151 31.532 1.00 24.26 92 GLU C C 1
ATOM 2350 O O . GLU C 1 92 ? 22.818 6.524 32.448 1.00 24.20 92 GLU C O 1
ATOM 2356 N N . GLN C 1 93 ? 23.273 6.137 30.238 1.00 22.39 93 GLN C N 1
ATOM 2357 C CA . GLN C 1 93 ? 21.936 6.571 29.780 1.00 22.80 93 GLN C CA 1
ATOM 2358 C C . GLN C 1 93 ? 20.765 5.633 30.251 1.00 20.87 93 GLN C C 1
ATOM 2359 O O . GLN C 1 93 ? 19.611 6.105 30.357 1.00 22.98 93 GLN C O 1
ATOM 2365 N N . LEU C 1 94 ? 21.051 4.336 30.607 1.00 19.16 94 LEU C N 1
ATOM 2366 C CA . LEU C 1 94 ? 20.017 3.457 31.205 1.00 19.03 94 LEU C CA 1
ATOM 2367 C C . LEU C 1 94 ? 19.394 4.055 32.464 1.00 19.77 94 LEU C C 1
ATOM 2368 O O . LEU C 1 94 ? 18.204 3.769 32.777 1.00 18.15 94 LEU C O 1
ATOM 2373 N N . LYS C 1 95 ? 20.149 4.871 33.211 1.00 19.33 95 LYS C N 1
ATOM 2374 C CA . LYS C 1 95 ? 19.693 5.439 34.484 1.00 21.38 95 LYS C CA 1
ATOM 2375 C C . LYS C 1 95 ? 18.398 6.262 34.260 1.00 22.23 95 LYS C C 1
ATOM 2376 O O . LYS C 1 95 ? 17.544 6.356 35.156 1.00 21.91 95 LYS C O 1
ATOM 2382 N N . CYS C 1 96 ? 18.196 6.839 33.069 1.00 21.48 96 CYS C N 1
ATOM 2383 C CA A CYS C 1 96 ? 16.969 7.623 32.780 0.60 22.99 96 CYS C CA 1
ATOM 2384 C CA B CYS C 1 96 ? 16.917 7.522 32.730 0.40 17.26 96 CYS C CA 1
ATOM 2385 C C . CYS C 1 96 ? 15.677 6.636 32.879 1.00 17.53 96 CYS C C 1
ATOM 2386 O O . CYS C 1 96 ? 14.592 7.049 33.405 1.00 21.49 96 CYS C O 1
ATOM 2391 N N . THR C 1 97 ? 15.812 5.393 32.362 1.00 15.23 97 THR C N 1
ATOM 2392 C CA . THR C 1 97 ? 14.749 4.384 32.378 1.00 15.13 97 THR C CA 1
ATOM 2393 C C . THR C 1 97 ? 14.527 3.888 33.865 1.00 14.54 97 THR C C 1
ATOM 2394 O O . THR C 1 97 ? 13.349 3.832 34.334 1.00 15.20 97 THR C O 1
ATOM 2398 N N . CYS C 1 98 ? 15.602 3.614 34.613 1.00 14.83 98 CYS C N 1
ATOM 2399 C CA . CYS C 1 98 ? 15.508 3.245 36.055 1.00 15.51 98 CYS C CA 1
ATOM 2400 C C . CYS C 1 98 ? 14.747 4.358 36.855 1.00 15.02 98 CYS C C 1
ATOM 2401 O O . CYS C 1 98 ? 13.803 4.078 37.606 1.00 15.65 98 CYS C O 1
ATOM 2404 N N . ASN C 1 99 ? 15.169 5.622 36.647 1.00 15.67 99 ASN C N 1
ATOM 2405 C CA . ASN C 1 99 ? 14.630 6.740 37.462 1.00 16.92 99 ASN C CA 1
ATOM 2406 C C . ASN C 1 99 ? 13.160 7.006 37.154 1.00 16.54 99 ASN C C 1
ATOM 2407 O O . ASN C 1 99 ? 12.362 7.280 38.090 1.00 18.92 99 ASN C O 1
ATOM 2412 N N . ALA C 1 100 ? 12.740 6.904 35.874 1.00 16.68 100 ALA C N 1
ATOM 2413 C CA . ALA C 1 100 ? 11.327 7.142 35.451 1.00 16.32 100 ALA C CA 1
ATOM 2414 C C . ALA C 1 100 ? 10.431 6.135 36.196 1.00 15.76 100 ALA C C 1
ATOM 2415 O O . ALA C 1 100 ? 9.357 6.532 36.701 1.00 19.23 100 ALA C O 1
ATOM 2417 N N . CYS C 1 101 ? 10.766 4.855 36.155 1.00 15.18 101 CYS C N 1
ATOM 2418 C CA . CYS C 1 101 ? 9.923 3.838 36.795 1.00 15.64 101 CYS C CA 1
ATOM 2419 C C . CYS C 1 101 ? 9.897 4.069 38.344 1.00 15.10 101 CYS C C 1
ATOM 2420 O O . CYS C 1 101 ? 8.797 3.999 38.979 1.00 16.70 101 CYS C O 1
ATOM 2423 N N . HIS C 1 102 ? 11.067 4.341 38.958 1.00 15.40 102 HIS C N 1
ATOM 2424 C CA . HIS C 1 102 ? 11.113 4.570 40.453 1.00 15.96 102 HIS C CA 1
ATOM 2425 C C . HIS C 1 102 ? 10.199 5.754 40.842 1.00 16.51 102 HIS C C 1
ATOM 2426 O O . HIS C 1 102 ? 9.488 5.665 41.898 1.00 19.52 102 HIS C O 1
ATOM 2433 N N . GLN C 1 103 ? 10.224 6.859 40.085 1.00 17.31 103 GLN C N 1
ATOM 2434 C CA . GLN C 1 103 ? 9.428 8.058 40.400 1.00 19.58 103 GLN C CA 1
ATOM 2435 C C . GLN C 1 103 ? 7.939 7.732 40.434 1.00 20.41 103 GLN C C 1
ATOM 2436 O O . GLN C 1 103 ? 7.182 8.321 41.264 1.00 23.95 103 GLN C O 1
ATOM 2442 N N . LYS C 1 104 ? 7.446 6.826 39.565 1.00 18.92 104 LYS C N 1
ATOM 2443 C CA . LYS C 1 104 ? 5.986 6.498 39.514 1.00 20.76 104 LYS C CA 1
ATOM 2444 C C . LYS C 1 104 ? 5.609 5.381 40.528 1.00 20.58 104 LYS C C 1
ATOM 2445 O O . LYS C 1 104 ? 4.533 5.453 41.129 1.00 24.73 104 LYS C O 1
ATOM 2451 N N . TYR C 1 105 ? 6.460 4.346 40.707 1.00 18.63 105 TYR C N 1
ATOM 2452 C CA . TYR C 1 105 ? 6.028 3.060 41.272 1.00 19.20 105 TYR C CA 1
ATOM 2453 C C . TYR C 1 105 ? 6.824 2.520 42.490 1.00 20.19 105 TYR C C 1
ATOM 2454 O O . TYR C 1 105 ? 6.407 1.514 43.119 1.00 23.73 105 TYR C O 1
ATOM 2463 N N . ARG C 1 106 ? 7.978 3.122 42.803 1.00 20.21 106 ARG C N 1
ATOM 2464 C CA . ARG C 1 106 ? 8.751 2.676 43.970 1.00 22.58 106 ARG C CA 1
ATOM 2465 C C . ARG C 1 106 ? 8.380 3.367 45.251 1.00 29.29 106 ARG C C 1
ATOM 2466 O O . ARG C 1 106 ? 8.102 4.586 45.250 1.00 30.68 106 ARG C O 1
ATOM 2475 N N . ALA D 1 1 ? 12.264 -26.822 29.972 1.00 65.65 1 ALA D N 1
ATOM 2476 C CA . ALA D 1 1 ? 12.834 -25.555 29.437 1.00 51.14 1 ALA D CA 1
ATOM 2477 C C . ALA D 1 1 ? 14.035 -25.825 28.548 1.00 44.09 1 ALA D C 1
ATOM 2478 O O . ALA D 1 1 ? 14.862 -24.926 28.338 1.00 51.22 1 ALA D O 1
ATOM 2480 N N . ASP D 1 2 ? 14.133 -27.029 27.987 1.00 43.13 2 ASP D N 1
ATOM 2481 C CA . ASP D 1 2 ? 15.193 -27.278 26.979 1.00 40.01 2 ASP D CA 1
ATOM 2482 C C . ASP D 1 2 ? 14.827 -26.674 25.590 1.00 36.25 2 ASP D C 1
ATOM 2483 O O . ASP D 1 2 ? 13.706 -26.120 25.419 1.00 35.52 2 ASP D O 1
ATOM 2488 N N . LEU D 1 3 ? 15.747 -26.689 24.611 1.00 35.04 3 LEU D N 1
ATOM 2489 C CA . LEU D 1 3 ? 15.561 -25.941 23.336 1.00 27.23 3 LEU D CA 1
ATOM 2490 C C . LEU D 1 3 ? 14.348 -26.494 22.506 1.00 26.48 3 LEU D C 1
ATOM 2491 O O . LEU D 1 3 ? 13.502 -25.726 21.935 1.00 28.67 3 LEU D O 1
ATOM 2496 N N . GLU D 1 4 ? 14.263 -27.821 22.434 1.00 34.04 4 GLU D N 1
ATOM 2497 C CA . GLU D 1 4 ? 13.160 -28.489 21.736 1.00 35.40 4 GLU D CA 1
ATOM 2498 C C . GLU D 1 4 ? 11.752 -28.120 22.294 1.00 32.28 4 GLU D C 1
ATOM 2499 O O . GLU D 1 4 ? 10.801 -27.915 21.495 1.00 36.57 4 GLU D O 1
ATOM 2505 N N . ASP D 1 5 ? 11.630 -28.037 23.633 1.00 33.59 5 ASP D N 1
ATOM 2506 C CA . ASP D 1 5 ? 10.380 -27.648 24.334 1.00 36.98 5 ASP D CA 1
ATOM 2507 C C . ASP D 1 5 ? 10.034 -26.169 23.997 1.00 34.16 5 ASP D C 1
ATOM 2508 O O . ASP D 1 5 ? 8.871 -25.833 23.784 1.00 41.49 5 ASP D O 1
ATOM 2513 N N . ASN D 1 6 ? 11.049 -25.301 23.948 1.00 28.84 6 ASN D N 1
ATOM 2514 C CA . ASN D 1 6 ? 10.841 -23.877 23.666 1.00 28.86 6 ASN D CA 1
ATOM 2515 C C . ASN D 1 6 ? 10.370 -23.679 22.215 1.00 24.58 6 ASN D C 1
ATOM 2516 O O . ASN D 1 6 ? 9.473 -22.836 21.933 1.00 25.52 6 ASN D O 1
ATOM 2521 N N . MET D 1 7 ? 10.933 -24.497 21.330 1.00 24.31 7 MET D N 1
ATOM 2522 C CA . MET D 1 7 ? 10.533 -24.531 19.920 1.00 23.27 7 MET D CA 1
ATOM 2523 C C . MET D 1 7 ? 9.051 -24.959 19.719 1.00 24.82 7 MET D C 1
ATOM 2524 O O . MET D 1 7 ? 8.282 -24.376 18.912 1.00 27.65 7 MET D O 1
ATOM 2529 N N . GLU D 1 8 ? 8.634 -25.996 20.463 1.00 28.71 8 GLU D N 1
ATOM 2530 C CA . GLU D 1 8 ? 7.208 -26.398 20.524 1.00 32.94 8 GLU D CA 1
ATOM 2531 C C . GLU D 1 8 ? 6.294 -25.237 20.933 1.00 29.46 8 GLU D C 1
ATOM 2532 O O . GLU D 1 8 ? 5.218 -25.061 20.325 1.00 32.27 8 GLU D O 1
ATOM 2538 N N . THR D 1 9 ? 6.659 -24.534 21.999 1.00 29.74 9 THR D N 1
ATOM 2539 C CA . THR D 1 9 ? 5.885 -23.371 22.464 1.00 28.63 9 THR D CA 1
ATOM 2540 C C . THR D 1 9 ? 5.766 -22.271 21.401 1.00 26.83 9 THR D C 1
ATOM 2541 O O . THR D 1 9 ? 4.657 -21.732 21.184 1.00 27.00 9 THR D O 1
ATOM 2545 N N . LEU D 1 10 ? 6.878 -21.993 20.692 1.00 24.24 10 LEU D N 1
ATOM 2546 C CA . LEU D 1 10 ? 6.870 -20.997 19.598 1.00 22.69 10 LEU D CA 1
ATOM 2547 C C . LEU D 1 10 ? 5.934 -21.413 18.443 1.00 23.02 10 LEU D C 1
ATOM 2548 O O . LEU D 1 10 ? 5.069 -20.636 17.985 1.00 23.38 10 LEU D O 1
ATOM 2553 N N . ASN D 1 11 ? 6.058 -22.682 18.017 1.00 27.66 11 ASN D N 1
ATOM 2554 C CA . ASN D 1 11 ? 5.229 -23.162 16.915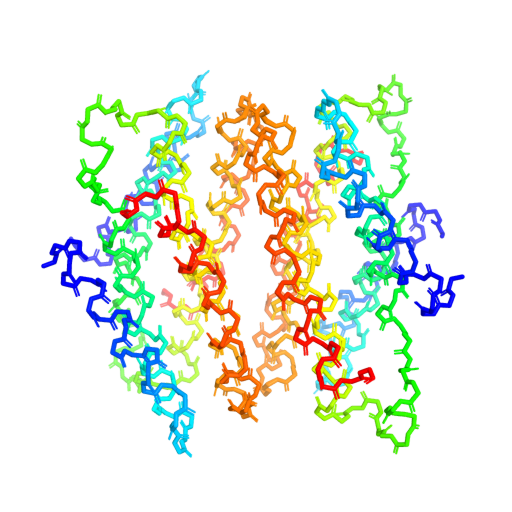 1.00 26.89 11 ASN D CA 1
ATOM 2555 C C . ASN D 1 11 ? 3.705 -23.239 17.223 1.00 28.64 11 ASN D C 1
ATOM 2556 O O . ASN D 1 11 ? 2.865 -22.806 16.368 1.00 30.05 11 ASN D O 1
ATOM 2561 N N . ASP D 1 12 ? 3.347 -23.721 18.430 1.00 25.74 12 ASP D N 1
ATOM 2562 C CA . ASP D 1 12 ? 1.927 -23.836 18.853 1.00 28.45 12 ASP D CA 1
ATOM 2563 C C . ASP D 1 12 ? 1.243 -22.445 18.939 1.00 24.95 12 ASP D C 1
ATOM 2564 O O . ASP D 1 12 ? 0.056 -22.252 18.520 1.00 27.01 12 ASP D O 1
ATOM 2569 N N . ASN D 1 13 ? 1.959 -21.468 19.524 1.00 24.88 13 ASN D N 1
ATOM 2570 C CA . ASN D 1 13 ? 1.371 -20.128 19.688 1.00 25.06 13 ASN D CA 1
ATOM 2571 C C . ASN D 1 13 ? 1.216 -19.351 18.381 1.00 23.15 13 ASN D C 1
ATOM 2572 O O . ASN D 1 13 ? 0.300 -18.497 18.189 1.00 24.33 13 ASN D O 1
ATOM 2577 N N . LEU D 1 14 ? 2.157 -19.557 17.460 1.00 24.92 14 LEU D N 1
ATOM 2578 C CA . LEU D 1 14 ? 2.054 -18.913 16.154 1.00 25.40 14 LEU D CA 1
ATOM 2579 C C . LEU D 1 14 ? 0.690 -19.364 15.495 1.00 25.33 14 LEU D C 1
ATOM 2580 O O . LEU D 1 14 ? -0.081 -18.561 14.914 1.00 26.87 14 LEU D O 1
ATOM 2585 N N . LYS D 1 15 ? 0.348 -20.647 15.649 1.00 27.16 15 LYS D N 1
ATOM 2586 C CA . LYS D 1 15 ? -0.916 -21.198 15.122 1.00 30.49 15 LYS D CA 1
ATOM 2587 C C . LYS D 1 15 ? -2.147 -20.604 15.831 1.00 29.52 15 LYS D C 1
ATOM 2588 O O . LYS D 1 15 ? -3.168 -20.245 15.166 1.00 29.67 15 LYS D O 1
ATOM 2594 N N . VAL D 1 16 ? -2.085 -20.496 17.167 1.00 24.46 16 VAL D N 1
ATOM 2595 C CA . VAL D 1 16 ? -3.165 -19.781 17.912 1.00 22.34 16 VAL D CA 1
ATOM 2596 C C . VAL D 1 16 ? -3.439 -18.350 17.338 1.00 22.47 16 VAL D C 1
ATOM 2597 O O . VAL D 1 16 ? -4.623 -17.934 17.196 1.00 22.90 16 VAL D O 1
ATOM 2601 N N . ILE D 1 17 ? -2.393 -17.543 17.041 1.00 21.99 17 ILE D N 1
ATOM 2602 C CA . ILE D 1 17 ? -2.562 -16.171 16.550 1.00 20.53 17 ILE D CA 1
ATOM 2603 C C . ILE D 1 17 ? -3.284 -16.164 15.178 1.00 20.87 17 ILE D C 1
ATOM 2604 O O . ILE D 1 17 ? -4.226 -15.334 14.951 1.00 23.64 17 ILE D O 1
ATOM 2609 N N . GLU D 1 18 ? -2.907 -17.083 14.272 1.00 22.83 18 GLU D N 1
ATOM 2610 C CA . GLU D 1 18 ? -3.525 -17.199 12.964 1.00 25.70 18 GLU D CA 1
ATOM 2611 C C . GLU D 1 18 ? -5.100 -17.382 13.095 1.00 25.92 18 GLU D C 1
ATOM 2612 O O . GLU D 1 18 ? -5.866 -16.780 12.343 1.00 31.23 18 GLU D O 1
ATOM 2618 N N . LYS D 1 19 ? -5.545 -18.235 14.021 1.00 27.42 19 LYS D N 1
ATOM 2619 C CA . LYS D 1 19 ? -6.948 -18.628 14.184 1.00 27.02 19 LYS D CA 1
ATOM 2620 C C . LYS D 1 19 ? -7.729 -17.825 15.250 1.00 24.92 19 LYS D C 1
ATOM 2621 O O . LYS D 1 19 ? -8.909 -18.114 15.508 1.00 28.94 19 LYS D O 1
ATOM 2627 N N . ALA D 1 20 ? -7.118 -16.809 15.879 1.00 23.23 20 ALA D N 1
ATOM 2628 C CA . ALA D 1 20 ? -7.683 -16.117 17.068 1.00 24.57 20 ALA D CA 1
ATOM 2629 C C . ALA D 1 20 ? -9.013 -15.445 16.814 1.00 24.23 20 ALA D C 1
ATOM 2630 O O . ALA D 1 20 ? -9.208 -14.870 15.753 1.00 25.72 20 ALA D O 1
ATOM 2632 N N . ASP D 1 21 ? -9.807 -15.430 17.881 1.00 23.13 21 ASP D N 1
ATOM 2633 C CA . ASP D 1 21 ? -11.167 -14.785 17.927 1.00 26.02 21 ASP D CA 1
ATOM 2634 C C . ASP D 1 21 ? -11.171 -13.246 18.273 1.00 27.14 21 ASP D C 1
ATOM 2635 O O . ASP D 1 21 ? -12.145 -12.533 17.951 1.00 31.48 21 ASP D O 1
ATOM 2640 N N . ASN D 1 22 ? -10.130 -12.775 18.973 1.00 20.17 22 ASN D N 1
ATOM 2641 C CA . ASN D 1 22 ? -10.107 -11.390 19.510 1.00 20.43 22 ASN D CA 1
ATOM 2642 C C . ASN D 1 22 ? -8.690 -10.972 19.946 1.00 19.50 22 ASN D C 1
ATOM 2643 O O . ASN D 1 22 ? -7.715 -11.833 19.993 1.00 20.48 22 ASN D O 1
ATOM 2648 N N . ALA D 1 23 ? -8.551 -9.694 20.340 1.00 19.08 23 ALA D N 1
ATOM 2649 C CA . ALA D 1 23 ? -7.256 -9.134 20.812 1.00 19.34 23 ALA D CA 1
ATOM 2650 C C . ALA D 1 23 ? -6.675 -9.814 22.037 1.00 17.79 23 ALA D C 1
ATOM 2651 O O . ALA D 1 23 ? -5.430 -9.976 22.146 1.00 20.94 23 ALA D O 1
ATOM 2653 N N . ALA D 1 24 ? -7.522 -10.214 22.978 1.00 19.98 24 ALA D N 1
ATOM 2654 C CA . ALA D 1 24 ? -7.055 -10.859 24.230 1.00 19.53 24 ALA D CA 1
ATOM 2655 C C . ALA D 1 24 ? -6.285 -12.170 23.892 1.00 18.95 24 ALA D C 1
ATOM 2656 O O . ALA D 1 24 ? -5.198 -12.433 24.469 1.00 20.62 24 ALA D O 1
ATOM 2658 N N . GLN D 1 25 ? -6.803 -12.957 22.966 1.00 19.54 25 GLN D N 1
ATOM 2659 C CA . GLN D 1 25 ? -6.162 -14.249 22.581 1.00 20.65 25 GLN D CA 1
ATOM 2660 C C . GLN D 1 25 ? -4.791 -13.981 21.860 1.00 17.93 25 GLN D C 1
ATOM 2661 O O . GLN D 1 25 ? -3.805 -14.722 22.120 1.00 19.26 25 GLN D O 1
ATOM 2667 N N . VAL D 1 26 ? -4.778 -12.965 20.973 1.00 16.72 26 VAL D N 1
ATOM 2668 C CA . VAL D 1 26 ? -3.498 -12.587 20.277 1.00 16.87 26 VAL D CA 1
ATOM 2669 C C . VAL D 1 26 ? -2.420 -12.126 21.281 1.00 15.80 26 VAL D C 1
ATOM 2670 O O . VAL D 1 26 ? -1.242 -12.563 21.209 1.00 17.00 26 VAL D O 1
ATOM 2674 N N . LYS D 1 27 ? -2.787 -11.203 22.194 1.00 16.86 27 LYS D N 1
ATOM 2675 C CA . LYS D 1 27 ? -1.838 -10.717 23.230 1.00 17.69 27 LYS D CA 1
ATOM 2676 C C . LYS D 1 27 ? -1.288 -11.860 24.097 1.00 17.24 27 LYS D C 1
ATOM 2677 O O . LYS D 1 27 ? -0.049 -11.934 24.358 1.00 17.91 27 LYS D O 1
ATOM 2683 N N . ASP D 1 28 ? -2.155 -12.779 24.558 1.00 18.76 28 ASP D N 1
ATOM 2684 C CA . ASP D 1 28 ? -1.707 -13.888 25.445 1.00 18.70 28 ASP D CA 1
ATOM 2685 C C . ASP D 1 28 ? -0.712 -14.844 24.671 1.00 17.71 28 ASP D C 1
ATOM 2686 O O . ASP D 1 28 ? 0.331 -15.245 25.256 1.00 20.07 28 ASP D O 1
ATOM 2691 N N . ALA D 1 29 ? -1.003 -15.158 23.377 1.00 17.75 29 ALA D N 1
ATOM 2692 C CA . ALA D 1 29 ? -0.104 -16.010 22.550 1.00 17.74 29 ALA D CA 1
ATOM 2693 C C . ALA D 1 29 ? 1.278 -15.279 22.319 1.00 18.56 29 ALA D C 1
ATOM 2694 O O . ALA D 1 29 ? 2.327 -15.952 22.424 1.00 18.85 29 ALA D O 1
ATOM 2696 N N . LEU D 1 30 ? 1.265 -13.982 21.944 1.00 17.93 30 LEU D N 1
ATOM 2697 C CA . LEU D 1 30 ? 2.530 -13.255 21.667 1.00 16.58 30 LEU D CA 1
ATOM 2698 C C . LEU D 1 30 ? 3.384 -13.266 22.942 1.00 15.74 30 LEU D C 1
ATOM 2699 O O . LEU D 1 30 ? 4.657 -13.386 22.893 1.00 17.42 30 LEU D O 1
ATOM 2704 N N . THR D 1 31 ? 2.762 -13.094 24.132 1.00 17.58 31 THR D N 1
ATOM 2705 C CA . THR D 1 31 ? 3.535 -13.035 25.399 1.00 18.75 31 THR D CA 1
ATOM 2706 C C . THR D 1 31 ? 4.190 -14.398 25.705 1.00 19.27 31 THR D C 1
ATOM 2707 O O . THR D 1 31 ? 5.359 -14.434 26.146 1.00 21.65 31 THR D O 1
ATOM 2711 N N . LYS D 1 32 ? 3.448 -15.499 25.540 1.00 20.59 32 LYS D N 1
ATOM 2712 C CA . LYS D 1 32 ? 4.022 -16.867 25.651 1.00 20.55 32 LYS D CA 1
ATOM 2713 C C . LYS D 1 32 ? 5.230 -17.080 24.676 1.00 21.14 32 LYS D C 1
ATOM 2714 O O . LYS D 1 32 ? 6.255 -17.730 25.081 1.00 21.88 32 LYS D O 1
ATOM 2720 N N . MET D 1 33 ? 5.160 -16.544 23.453 1.00 19.34 33 MET D N 1
ATOM 2721 C CA . MET D 1 33 ? 6.275 -16.644 22.437 1.00 18.62 33 MET D CA 1
ATOM 2722 C C . MET D 1 33 ? 7.527 -15.923 22.981 1.00 16.87 33 MET D C 1
ATOM 2723 O O . MET D 1 33 ? 8.665 -16.422 22.852 1.00 18.77 33 MET D O 1
ATOM 2728 N N . ALA D 1 34 ? 7.367 -14.681 23.502 1.00 17.05 34 ALA D N 1
ATOM 2729 C CA . ALA D 1 34 ? 8.517 -13.885 24.028 1.00 18.58 34 ALA D CA 1
ATOM 2730 C C . ALA D 1 34 ? 9.197 -14.649 25.203 1.00 20.17 34 ALA D C 1
ATOM 2731 O O . ALA D 1 34 ? 10.479 -14.683 25.292 1.00 22.32 34 ALA D O 1
ATOM 2733 N N . ALA D 1 35 ? 8.400 -15.191 26.149 1.00 21.68 35 ALA D N 1
ATOM 2734 C CA . ALA D 1 35 ? 8.981 -16.005 27.262 1.00 22.77 35 ALA D CA 1
ATOM 2735 C C . ALA D 1 35 ? 9.795 -17.207 26.730 1.00 23.94 35 ALA D C 1
ATOM 2736 O O . ALA D 1 35 ? 10.898 -17.503 27.239 1.00 27.34 35 ALA D O 1
ATOM 2738 N N . ALA D 1 36 ? 9.284 -17.904 25.719 1.00 22.62 36 ALA D N 1
ATOM 2739 C CA . ALA D 1 36 ? 10.012 -19.066 25.171 1.00 25.43 36 ALA D CA 1
ATOM 2740 C C . ALA D 1 36 ? 11.344 -18.605 24.467 1.00 25.49 36 ALA D C 1
ATOM 2741 O O . ALA D 1 36 ? 12.413 -19.287 24.576 1.00 27.83 36 ALA D O 1
ATOM 2743 N N . ALA D 1 37 ? 11.321 -17.489 23.710 1.00 24.08 37 ALA D N 1
ATOM 2744 C CA . ALA D 1 37 ? 12.569 -16.931 23.066 1.00 22.16 37 ALA D CA 1
ATOM 2745 C C . ALA D 1 37 ? 13.633 -16.554 24.100 1.00 25.58 37 ALA D C 1
ATOM 2746 O O . ALA D 1 37 ? 14.852 -16.829 23.883 1.00 26.41 37 ALA D O 1
ATOM 2748 N N . ALA D 1 38 ? 13.229 -15.869 25.180 1.00 25.29 38 ALA D N 1
ATOM 2749 C CA . ALA D 1 38 ? 14.198 -15.501 26.242 1.00 27.18 38 ALA D CA 1
ATOM 2750 C C . ALA D 1 38 ? 14.795 -16.777 26.863 1.00 28.12 38 ALA D C 1
ATOM 2751 O O . ALA D 1 38 ? 15.981 -16.764 27.213 1.00 30.81 38 ALA D O 1
ATOM 2753 N N . ASP D 1 39 ? 14.000 -17.848 27.006 1.00 29.79 39 ASP D N 1
ATOM 2754 C CA . ASP D 1 39 ? 14.497 -19.119 27.604 1.00 31.23 39 ASP D CA 1
ATOM 2755 C C . ASP D 1 39 ? 15.442 -19.905 26.609 1.00 34.10 39 ASP D C 1
ATOM 2756 O O . ASP D 1 39 ? 16.405 -20.531 27.029 1.00 38.73 39 ASP D O 1
ATOM 2761 N N . ALA D 1 40 ? 15.121 -19.875 25.306 1.00 33.81 40 ALA D N 1
ATOM 2762 C CA . ALA D 1 40 ? 15.894 -20.593 24.241 1.00 32.59 40 ALA D CA 1
ATOM 2763 C C . ALA D 1 40 ? 17.300 -20.051 24.005 1.00 33.52 40 ALA D C 1
ATOM 2764 O O . ALA D 1 40 ? 18.211 -20.788 23.557 1.00 28.92 40 ALA D O 1
ATOM 2766 N N . TRP D 1 41 ? 17.480 -18.757 24.236 1.00 27.95 41 TRP D N 1
ATOM 2767 C CA . TRP D 1 41 ? 18.707 -18.046 24.007 1.00 24.57 41 TRP D CA 1
ATOM 2768 C C . TRP D 1 41 ? 19.839 -18.710 24.767 1.00 33.28 41 TRP D C 1
ATOM 2769 O O . TRP D 1 41 ? 20.955 -18.632 24.303 1.00 26.50 41 TRP D O 1
ATOM 2780 N N . SER D 1 42 ? 19.606 -19.343 25.911 1.00 30.36 42 SER D N 1
ATOM 2781 C CA . SER D 1 42 ? 20.743 -19.889 26.696 1.00 37.07 42 SER D CA 1
ATOM 2782 C C . SER D 1 42 ? 21.294 -21.246 26.196 1.00 40.17 42 SER D C 1
ATOM 2783 O O . SER D 1 42 ? 22.274 -21.762 26.781 1.00 40.78 42 SER D O 1
ATOM 2786 N N . ALA D 1 43 ? 20.722 -21.793 25.114 1.00 32.44 43 ALA D N 1
ATOM 2787 C CA . ALA D 1 43 ? 21.035 -23.121 24.657 1.00 27.22 43 ALA D CA 1
ATOM 2788 C C . ALA D 1 43 ? 22.216 -23.060 23.688 1.00 26.78 43 ALA D C 1
ATOM 2789 O O . ALA D 1 43 ? 22.511 -22.032 23.039 1.00 30.49 43 ALA D O 1
ATOM 2791 N N . THR D 1 44 ? 22.954 -24.151 23.648 1.00 27.18 44 THR D N 1
ATOM 2792 C CA . THR D 1 44 ? 23.897 -24.374 22.606 1.00 27.87 44 THR D CA 1
ATOM 2793 C C . THR D 1 44 ? 23.206 -25.439 21.713 1.00 24.57 44 THR D C 1
ATOM 2794 O O . THR D 1 44 ? 22.846 -26.507 22.223 1.00 28.53 44 THR D O 1
ATOM 2798 N N . PRO D 1 45 ? 22.963 -25.144 20.433 1.00 20.70 45 PRO D N 1
ATOM 2799 C CA . PRO D 1 45 ? 22.254 -26.135 19.574 1.00 22.44 45 PRO D CA 1
ATOM 2800 C C . PRO D 1 45 ? 23.199 -27.285 19.124 1.00 22.87 45 PRO D C 1
ATOM 2801 O O . PRO D 1 45 ? 24.432 -27.086 19.086 1.00 23.87 45 PRO D O 1
ATOM 2805 N N . PRO D 1 46 ? 22.667 -28.476 18.791 1.00 24.47 46 PRO D N 1
ATOM 2806 C CA . PRO D 1 46 ? 23.564 -29.667 18.438 1.00 27.36 46 PRO D CA 1
ATOM 2807 C C . PRO D 1 46 ? 24.663 -29.334 17.373 1.00 24.68 46 PRO D C 1
ATOM 2808 O O . PRO D 1 46 ? 25.858 -29.755 17.531 1.00 27.77 46 PRO D O 1
ATOM 2812 N N . LYS D 1 47 ? 24.313 -28.609 16.306 1.00 23.16 47 LYS D N 1
ATOM 2813 C CA . LYS D 1 47 ? 25.284 -28.301 15.248 1.00 25.54 47 LYS D CA 1
ATOM 2814 C C . LYS D 1 47 ? 26.425 -27.337 15.617 1.00 22.96 47 LYS D C 1
ATOM 2815 O O . LYS D 1 47 ? 27.435 -27.246 14.832 1.00 26.32 47 LYS D O 1
ATOM 2821 N N . LEU D 1 48 ? 26.313 -26.660 16.779 1.00 21.61 48 LEU D N 1
ATOM 2822 C CA . LEU D 1 48 ? 27.375 -25.725 17.246 1.00 20.24 48 LEU D CA 1
ATOM 2823 C C . LEU D 1 48 ? 28.066 -26.228 18.540 1.00 22.10 48 LEU D C 1
ATOM 2824 O O . LEU D 1 48 ? 28.828 -25.490 19.178 1.00 23.30 48 LEU D O 1
ATOM 2829 N N . GLU D 1 49 ? 27.816 -27.493 18.930 1.00 25.63 49 GLU D N 1
ATOM 2830 C CA . GLU D 1 49 ? 28.407 -28.024 20.181 1.00 27.42 49 GLU D CA 1
ATOM 2831 C C . GLU D 1 49 ? 29.950 -27.989 20.207 1.00 25.38 49 GLU D C 1
ATOM 2832 O O . GLU D 1 49 ? 30.514 -27.931 21.284 1.00 31.57 49 GLU D O 1
ATOM 2838 N N . ASP D 1 50 ? 30.600 -28.066 19.038 1.00 25.89 50 ASP D N 1
ATOM 2839 C CA . ASP D 1 50 ? 32.069 -28.062 18.899 1.00 31.19 50 ASP D CA 1
ATOM 2840 C C . ASP D 1 50 ? 32.656 -26.651 18.735 1.00 30.53 50 ASP D C 1
ATOM 2841 O O . ASP D 1 50 ? 33.848 -26.551 18.530 1.00 34.86 50 ASP D O 1
ATOM 2846 N N . LYS D 1 51 ? 31.844 -25.595 18.770 1.00 23.53 51 LYS D N 1
ATOM 2847 C CA . LYS D 1 51 ? 32.327 -24.198 18.556 1.00 23.79 51 LYS D CA 1
ATOM 2848 C C . LYS D 1 51 ? 32.572 -23.497 19.906 1.00 23.60 51 LYS D C 1
ATOM 2849 O O . LYS D 1 51 ? 31.939 -23.826 20.886 1.00 27.16 51 LYS D O 1
ATOM 2855 N N . SER D 1 52 ? 33.446 -22.488 19.952 1.00 24.38 52 SER D N 1
ATOM 2856 C CA . SER D 1 52 ? 33.652 -21.639 21.136 1.00 25.19 52 SER D CA 1
ATOM 2857 C C . SER D 1 52 ? 32.381 -20.810 21.501 1.00 23.10 52 SER D C 1
ATOM 2858 O O . SER D 1 52 ? 31.652 -20.379 20.597 1.00 22.55 52 SER D O 1
ATOM 2861 N N . PRO D 1 53 ? 32.129 -20.515 22.802 1.00 27.40 53 PRO D N 1
ATOM 2862 C CA . PRO D 1 53 ? 31.039 -19.560 23.141 1.00 26.76 53 PRO D CA 1
ATOM 2863 C C . PRO D 1 53 ? 31.181 -18.147 22.555 1.00 25.06 53 PRO D C 1
ATOM 2864 O O . PRO D 1 53 ? 30.152 -17.450 22.395 1.00 25.35 53 PRO D O 1
ATOM 2868 N N . ASP D 1 54 ? 32.421 -17.779 22.212 1.00 22.41 54 ASP D N 1
ATOM 2869 C CA . ASP D 1 54 ? 32.729 -16.466 21.658 1.00 21.17 54 ASP D CA 1
ATOM 2870 C C . ASP D 1 54 ? 32.925 -16.489 20.146 1.00 19.12 54 ASP D C 1
ATOM 2871 O O . ASP D 1 54 ? 33.274 -15.466 19.561 1.00 22.01 54 ASP D O 1
ATOM 2876 N N . SER D 1 55 ? 32.609 -17.625 19.492 1.00 20.01 55 SER D N 1
ATOM 2877 C CA . SER D 1 55 ? 32.727 -17.752 18.034 1.00 18.79 55 SER D CA 1
ATOM 2878 C C . SER D 1 55 ? 31.706 -16.832 17.284 1.00 17.31 55 SER D C 1
ATOM 2879 O O . SER D 1 55 ? 30.558 -16.567 17.820 1.00 16.48 55 SER D O 1
ATOM 2882 N N . PRO D 1 56 ? 32.030 -16.435 16.021 1.00 17.06 56 PRO D N 1
ATOM 2883 C CA . PRO D 1 56 ? 31.020 -15.645 15.255 1.00 16.91 56 PRO D CA 1
ATOM 2884 C C . PRO D 1 56 ? 29.682 -16.454 15.068 1.00 14.33 56 PRO D C 1
ATOM 2885 O O . PRO D 1 56 ? 28.588 -15.826 15.037 1.00 14.61 56 PRO D O 1
ATOM 2889 N N . GLU D 1 57 ? 29.736 -17.809 14.906 1.00 15.85 57 GLU D N 1
ATOM 2890 C CA . GLU D 1 57 ? 28.472 -18.633 14.802 1.00 16.31 57 GLU D CA 1
ATOM 2891 C C . GLU D 1 57 ? 27.595 -18.538 16.041 1.00 15.12 57 GLU D C 1
ATOM 2892 O O . GLU D 1 57 ? 26.369 -18.375 15.940 1.00 14.47 57 GLU D O 1
ATOM 2898 N N . MET D 1 58 ? 28.189 -18.661 17.249 1.00 14.57 58 MET D N 1
ATOM 2899 C CA . MET D 1 58 ? 27.381 -18.557 18.501 1.00 14.83 58 MET D CA 1
ATOM 2900 C C . MET D 1 58 ? 26.843 -17.119 18.708 1.00 13.46 58 MET D C 1
ATOM 2901 O O . MET D 1 58 ? 25.667 -16.983 19.173 1.00 14.10 58 MET D O 1
ATOM 2906 N N . HIS D 1 59 ? 27.587 -16.050 18.300 1.00 12.89 59 HIS D N 1
ATOM 2907 C CA . HIS D 1 59 ? 27.027 -14.683 18.373 1.00 13.63 59 HIS D CA 1
ATOM 2908 C C . HIS D 1 59 ? 25.814 -14.549 17.428 1.00 11.95 59 HIS D C 1
ATOM 2909 O O . HIS D 1 59 ? 24.770 -13.947 17.835 1.00 12.85 59 HIS D O 1
ATOM 2916 N N . ASP D 1 60 ? 25.922 -15.069 16.213 1.00 12.66 60 ASP D N 1
ATOM 2917 C CA . ASP D 1 60 ? 24.804 -14.978 15.215 1.00 14.33 60 ASP D CA 1
ATOM 2918 C C . ASP D 1 60 ? 23.565 -15.824 15.672 1.00 14.06 60 ASP D C 1
ATOM 2919 O O . ASP D 1 60 ? 22.378 -15.348 15.541 1.00 14.84 60 ASP D O 1
ATOM 2924 N N . PHE D 1 61 ? 23.797 -17.013 16.239 1.00 14.04 61 PHE D N 1
ATOM 2925 C CA . PHE D 1 61 ? 22.693 -17.842 16.824 1.00 14.21 61 PHE D CA 1
ATOM 2926 C C . PHE D 1 61 ? 21.967 -17.038 17.939 1.00 13.20 61 PHE D C 1
ATOM 2927 O O . PHE D 1 61 ? 20.703 -16.890 17.953 1.00 14.66 61 PHE D O 1
ATOM 2935 N N . ARG D 1 62 ? 22.698 -16.559 18.954 1.00 13.29 62 ARG D N 1
ATOM 2936 C CA . ARG D 1 62 ? 22.064 -15.766 20.052 1.00 13.87 62 ARG D CA 1
ATOM 2937 C C . ARG D 1 62 ? 21.300 -14.534 19.511 1.00 12.67 62 ARG D C 1
ATOM 2938 O O . ARG D 1 62 ? 20.160 -14.189 19.990 1.00 12.51 62 ARG D O 1
ATOM 2946 N N . HIS D 1 63 ? 21.893 -13.869 18.532 1.00 11.84 63 HIS D N 1
ATOM 2947 C CA . HIS D 1 63 ? 21.297 -12.618 17.956 1.00 11.95 63 HIS D CA 1
ATOM 2948 C C . HIS D 1 63 ? 19.865 -12.829 17.428 1.00 11.89 63 HIS D C 1
ATOM 2949 O O . HIS D 1 63 ? 18.981 -11.931 17.582 1.00 12.67 63 HIS D O 1
ATOM 2956 N N . GLY D 1 64 ? 19.579 -14.011 16.813 1.00 12.27 64 GLY D N 1
ATOM 2957 C CA . GLY D 1 64 ? 18.228 -14.239 16.270 1.00 14.30 64 GLY D CA 1
ATOM 2958 C C . GLY D 1 64 ? 17.115 -14.158 17.356 1.00 12.73 64 GLY D C 1
ATOM 2959 O O . GLY D 1 64 ? 15.966 -13.728 17.001 1.00 13.76 64 GLY D O 1
ATOM 2960 N N . PHE D 1 65 ? 17.403 -14.589 18.615 1.00 12.65 65 PHE D N 1
ATOM 2961 C CA . PHE D 1 65 ? 16.384 -14.458 19.694 1.00 13.05 65 PHE D CA 1
ATOM 2962 C C . PHE D 1 65 ? 16.149 -12.967 20.071 1.00 12.43 65 PHE D C 1
ATOM 2963 O O . PHE D 1 65 ? 14.987 -12.573 20.369 1.00 14.42 65 PHE D O 1
ATOM 2971 N N . TRP D 1 66 ? 17.234 -12.159 20.089 1.00 12.48 66 TRP D N 1
ATOM 2972 C CA . TRP D 1 66 ? 17.061 -10.680 20.342 1.00 12.34 66 TRP D CA 1
ATOM 2973 C C . TRP D 1 66 ? 16.181 -10.035 19.269 1.00 12.41 66 TRP D C 1
ATOM 2974 O O . TRP D 1 66 ? 15.292 -9.160 19.572 1.00 12.98 66 TRP D O 1
ATOM 2985 N N . ILE D 1 67 ? 16.413 -10.416 17.987 1.00 12.11 67 ILE D N 1
ATOM 2986 C CA . ILE D 1 67 ? 15.607 -9.887 16.884 1.00 13.38 67 ILE D CA 1
ATOM 2987 C C . ILE D 1 67 ? 14.100 -10.325 17.026 1.00 12.73 67 ILE D C 1
ATOM 2988 O O . ILE D 1 67 ? 13.160 -9.4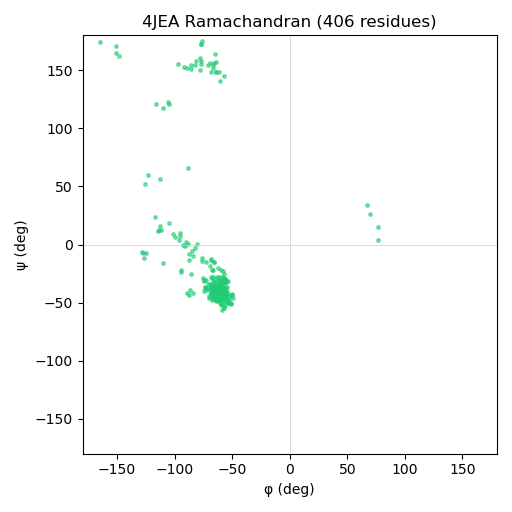59 16.933 1.00 13.37 67 ILE D O 1
ATOM 2993 N N . LEU D 1 68 ? 13.861 -11.607 17.356 1.00 13.26 68 LEU D N 1
ATOM 2994 C CA . LEU D 1 68 ? 12.451 -12.068 17.555 1.00 14.59 68 LEU D CA 1
ATOM 2995 C C . LEU D 1 68 ? 11.745 -11.268 18.656 1.00 13.01 68 LEU D C 1
ATOM 2996 O O . LEU D 1 68 ? 10.559 -10.865 18.494 1.00 14.83 68 LEU D O 1
ATOM 3001 N N . ILE D 1 69 ? 12.421 -11.064 19.817 1.00 13.79 69 ILE D N 1
ATOM 3002 C CA . ILE D 1 69 ? 11.858 -10.303 20.988 1.00 14.49 69 ILE D CA 1
ATOM 3003 C C . ILE D 1 69 ? 11.477 -8.860 20.574 1.00 13.32 69 ILE D C 1
ATOM 3004 O O . ILE D 1 69 ? 10.351 -8.359 20.924 1.00 13.10 69 ILE D O 1
ATOM 3009 N N . GLY D 1 70 ? 12.330 -8.170 19.782 1.00 13.02 70 GLY D N 1
ATOM 3010 C CA . GLY D 1 70 ? 11.985 -6.793 19.356 1.00 12.76 70 GLY D CA 1
ATOM 3011 C C . GLY D 1 70 ? 10.772 -6.793 18.393 1.00 12.08 70 GLY D C 1
ATOM 3012 O O . GLY D 1 70 ? 9.921 -5.855 18.482 1.00 13.15 70 GLY D O 1
ATOM 3013 N N . GLN D 1 71 ? 10.643 -7.797 17.485 1.00 12.27 71 GLN D N 1
ATOM 3014 C CA . GLN D 1 71 ? 9.460 -7.898 16.603 1.00 12.48 71 GLN D CA 1
ATOM 3015 C C . GLN D 1 71 ? 8.149 -8.158 17.411 1.00 12.48 71 GLN D C 1
ATOM 3016 O O . GLN D 1 71 ? 7.090 -7.555 17.099 1.00 13.46 71 GLN D O 1
ATOM 3022 N N . ILE D 1 72 ? 8.253 -9.006 18.449 1.00 12.47 72 ILE D N 1
ATOM 3023 C CA . ILE D 1 72 ? 7.084 -9.267 19.330 1.00 12.70 72 ILE D CA 1
ATOM 3024 C C . ILE D 1 72 ? 6.677 -7.967 20.108 1.00 12.76 72 ILE D C 1
ATOM 3025 O O . ILE D 1 72 ? 5.451 -7.690 20.240 1.00 13.67 72 ILE D O 1
ATOM 3030 N N . HIS D 1 73 ? 7.655 -7.205 20.619 1.00 12.03 73 HIS D N 1
ATOM 3031 C CA . HIS D 1 73 ? 7.364 -5.892 21.296 1.00 12.19 73 HIS D CA 1
ATOM 3032 C C . HIS D 1 73 ? 6.467 -5.026 20.391 1.00 11.50 73 HIS D C 1
ATOM 3033 O O . HIS D 1 73 ? 5.389 -4.492 20.845 1.00 13.06 73 HIS D O 1
ATOM 3040 N N . ASP D 1 74 ? 6.830 -4.836 19.092 1.00 12.06 74 ASP D N 1
ATOM 3041 C CA . ASP D 1 74 ? 6.058 -3.954 18.195 1.00 12.92 74 ASP D CA 1
ATOM 3042 C C . ASP D 1 74 ? 4.631 -4.551 17.985 1.00 13.04 74 ASP D C 1
ATOM 3043 O O . ASP D 1 74 ? 3.611 -3.812 18.043 1.00 13.68 74 ASP D O 1
ATOM 3048 N N . ALA D 1 75 ? 4.537 -5.887 17.727 1.00 13.71 75 ALA D N 1
ATOM 3049 C CA . ALA D 1 75 ? 3.222 -6.540 17.488 1.00 14.33 75 ALA D CA 1
ATOM 3050 C C . ALA D 1 75 ? 2.295 -6.404 18.705 1.00 14.11 75 ALA D C 1
ATOM 3051 O O . ALA D 1 75 ? 1.029 -6.324 18.540 1.00 15.31 75 ALA D O 1
ATOM 3053 N N . LEU D 1 76 ? 2.832 -6.467 19.944 1.00 14.18 76 LEU D N 1
ATOM 3054 C CA . LEU D 1 76 ? 2.051 -6.226 21.169 1.00 14.40 76 LEU D CA 1
ATOM 3055 C C . LEU D 1 76 ? 1.450 -4.838 21.268 1.00 14.54 76 LEU D C 1
ATOM 3056 O O . LEU D 1 76 ? 0.254 -4.683 21.702 1.00 16.86 76 LEU D O 1
ATOM 3061 N N . HIS D 1 77 ? 2.162 -3.785 20.815 1.00 14.13 77 HIS D N 1
ATOM 3062 C CA . HIS D 1 77 ? 1.542 -2.430 20.731 1.00 15.16 77 HIS D CA 1
ATOM 3063 C C . HIS D 1 77 ? 0.310 -2.477 19.799 1.00 14.85 77 HIS D C 1
ATOM 3064 O O . HIS D 1 77 ? -0.778 -1.921 20.124 1.00 18.10 77 HIS D O 1
ATOM 3071 N N . LEU D 1 78 ? 0.427 -3.095 18.609 1.00 14.52 78 LEU D N 1
ATOM 3072 C CA . LEU D 1 78 ? -0.715 -3.164 17.668 1.00 15.69 78 LEU D CA 1
ATOM 3073 C C . LEU D 1 78 ? -1.909 -3.918 18.285 1.00 14.67 78 LEU D C 1
ATOM 3074 O O . LEU D 1 78 ? -3.091 -3.461 18.223 1.00 16.88 78 LEU D O 1
ATOM 3079 N N . ALA D 1 79 ? -1.638 -5.081 18.892 1.00 15.37 79 ALA D N 1
ATOM 3080 C CA . ALA D 1 79 ? -2.738 -5.934 19.467 1.00 17.12 79 ALA D CA 1
ATOM 3081 C C . ALA D 1 79 ? -3.473 -5.210 20.593 1.00 16.99 79 ALA D C 1
ATOM 3082 O O . ALA D 1 79 ? -4.668 -5.465 20.786 1.00 20.64 79 ALA D O 1
ATOM 3084 N N . ASN D 1 80 ? -2.770 -4.412 21.432 1.00 17.55 80 ASN D N 1
ATOM 3085 C CA . ASN D 1 80 ? -3.382 -3.698 22.568 1.00 18.87 80 ASN D CA 1
ATOM 3086 C C . ASN D 1 80 ? -4.168 -2.472 22.135 1.00 19.41 80 ASN D C 1
ATOM 3087 O O . ASN D 1 80 ? -4.914 -1.927 22.979 1.00 22.62 80 ASN D O 1
ATOM 3092 N N . CYS D 1 81 ? -4.034 -2.031 20.872 1.00 20.04 81 CYS D N 1
ATOM 3093 C CA A CYS D 1 81 ? -4.494 -0.750 20.292 0.60 18.83 81 CYS D CA 1
ATOM 3094 C CA B CYS D 1 81 ? -4.568 -0.736 20.496 0.40 21.59 81 CYS D CA 1
ATOM 3095 C C . CYS D 1 81 ? -5.624 -0.849 19.353 1.00 21.99 81 CYS D C 1
ATOM 3096 O O . CYS D 1 81 ? -5.796 0.095 18.573 1.00 30.34 81 CYS D O 1
ATOM 3101 N N . GLY D 1 82 ? -6.356 -1.970 19.305 1.00 25.02 82 GLY D N 1
ATOM 3102 C CA . GLY D 1 82 ? -7.463 -2.085 18.318 1.00 30.42 82 GLY D CA 1
ATOM 3103 C C . GLY D 1 82 ? -6.991 -2.364 16.890 1.00 27.35 82 GLY D C 1
ATOM 3104 O O . GLY D 1 82 ? -7.746 -2.231 15.952 1.00 42.82 82 GLY D O 1
ATOM 3105 N N . LYS D 1 83 ? -5.735 -2.779 16.722 1.00 20.91 83 LYS D N 1
ATOM 3106 C CA . LYS D 1 83 ? -5.178 -3.128 15.398 1.00 18.73 83 LYS D CA 1
ATOM 3107 C C . LYS D 1 83 ? -4.867 -4.617 15.244 1.00 18.02 83 LYS D C 1
ATOM 3108 O O . LYS D 1 83 ? -3.698 -5.043 15.000 1.00 18.99 83 LYS D O 1
ATOM 3114 N N . VAL D 1 84 ? -5.888 -5.429 15.458 1.00 22.42 84 VAL D N 1
ATOM 3115 C CA . VAL D 1 84 ? -5.737 -6.874 15.546 1.00 21.56 84 VAL D CA 1
ATOM 3116 C C . VAL D 1 84 ? -5.356 -7.549 14.209 1.00 20.51 84 VAL D C 1
ATOM 3117 O O . VAL D 1 84 ? -4.449 -8.449 14.200 1.00 19.92 84 VAL D O 1
ATOM 3121 N N . LYS D 1 85 ? -5.962 -7.118 13.069 1.00 21.36 85 LYS D N 1
ATOM 3122 C CA . LYS D 1 85 ? -5.572 -7.690 11.754 1.00 21.43 85 LYS D CA 1
ATOM 3123 C C . LYS D 1 85 ? -4.080 -7.340 11.476 1.00 19.65 85 LYS D C 1
ATOM 3124 O O . LYS D 1 85 ? -3.333 -8.183 10.941 1.00 19.56 85 LYS D O 1
ATOM 3130 N N . GLU D 1 86 ? -3.667 -6.097 11.814 1.00 18.23 86 GLU D N 1
ATOM 3131 C CA . GLU D 1 86 ? -2.256 -5.662 11.638 1.00 18.09 86 GLU D CA 1
ATOM 3132 C C . GLU D 1 86 ? -1.307 -6.527 12.512 1.00 17.10 86 GLU D C 1
ATOM 3133 O O . GLU D 1 86 ? -0.174 -6.887 12.095 1.00 17.30 86 GLU D O 1
ATOM 3139 N N . ALA D 1 87 ? -1.700 -6.817 13.757 1.00 16.13 87 ALA D N 1
ATOM 3140 C CA . ALA D 1 87 ? -0.901 -7.674 14.666 1.00 16.39 87 ALA D CA 1
ATOM 3141 C C . ALA D 1 87 ? -0.787 -9.125 14.098 1.00 16.19 87 ALA D C 1
ATOM 3142 O O . ALA D 1 87 ? 0.334 -9.748 14.147 1.00 17.39 87 ALA D O 1
ATOM 3144 N N . GLN D 1 88 ? -1.871 -9.662 13.502 1.00 18.00 88 GLN D N 1
ATOM 3145 C CA . GLN D 1 88 ? -1.830 -11.019 12.902 1.00 19.35 88 GLN D CA 1
ATOM 3146 C C . GLN D 1 88 ? -0.912 -10.975 11.679 1.00 18.14 88 GLN D C 1
ATOM 3147 O O . GLN D 1 88 ? -0.080 -11.946 11.491 1.00 19.89 88 GLN D O 1
ATOM 3153 N N . ALA D 1 89 ? -0.885 -9.883 10.905 1.00 20.18 89 ALA D N 1
ATOM 3154 C CA . ALA D 1 89 ? 0.039 -9.792 9.734 1.00 19.75 89 ALA D CA 1
ATOM 3155 C C . ALA D 1 89 ? 1.520 -9.725 10.210 1.00 18.83 89 ALA D C 1
ATOM 3156 O O . ALA D 1 89 ? 2.426 -10.337 9.625 1.00 21.97 89 ALA D O 1
ATOM 3158 N N . ALA D 1 90 ? 1.773 -8.949 11.267 1.00 18.57 90 ALA D N 1
ATOM 3159 C CA . ALA D 1 90 ? 3.131 -8.900 11.912 1.00 17.92 90 ALA D CA 1
ATOM 3160 C C . ALA D 1 90 ? 3.609 -10.286 12.397 1.00 17.78 90 ALA D C 1
ATOM 3161 O O . ALA D 1 90 ? 4.806 -10.657 12.203 1.00 18.56 90 ALA D O 1
ATOM 3163 N N . ALA D 1 91 ? 2.713 -11.081 12.994 1.00 19.23 91 ALA D N 1
ATOM 3164 C CA . ALA D 1 91 ? 3.052 -12.442 13.483 1.00 18.84 91 ALA D CA 1
ATOM 3165 C C . ALA D 1 91 ? 3.464 -13.345 12.263 1.00 20.36 91 ALA D C 1
ATOM 3166 O O . ALA D 1 91 ? 4.481 -14.114 12.346 1.00 21.33 91 ALA D O 1
ATOM 3168 N N . GLU D 1 92 ? 2.763 -13.232 11.119 1.00 20.58 92 GLU D N 1
ATOM 3169 C CA . GLU D 1 92 ? 3.135 -13.984 9.909 1.00 24.52 92 GLU D CA 1
ATOM 3170 C C . GLU D 1 92 ? 4.564 -13.565 9.435 1.00 23.49 92 GLU D C 1
ATOM 3171 O O . GLU D 1 92 ? 5.344 -14.435 8.987 1.00 24.90 92 GLU D O 1
ATOM 3177 N N . GLN D 1 93 ? 4.955 -12.288 9.576 1.00 22.52 93 GLN D N 1
ATOM 3178 C CA . GLN D 1 93 ? 6.312 -11.816 9.201 1.00 23.04 93 GLN D CA 1
ATOM 3179 C C . GLN D 1 93 ? 7.429 -12.371 10.150 1.00 20.98 93 GLN D C 1
ATOM 3180 O O . GLN D 1 93 ? 8.584 -12.436 9.703 1.00 25.38 93 GLN D O 1
ATOM 3186 N N . LEU D 1 94 ? 7.084 -12.862 11.372 1.00 19.85 94 LEU D N 1
ATOM 3187 C CA . LEU D 1 94 ? 8.076 -13.549 12.257 1.00 19.73 94 LEU D CA 1
ATOM 3188 C C . LEU D 1 94 ? 8.677 -14.781 11.574 1.00 19.36 94 LEU D C 1
ATOM 3189 O O . LEU D 1 94 ? 9.857 -15.129 11.840 1.00 19.15 94 LEU D O 1
ATOM 3194 N N . LYS D 1 95 ? 7.902 -15.442 10.695 1.00 19.20 95 LYS D N 1
ATOM 3195 C CA . LYS D 1 95 ? 8.384 -16.650 9.999 1.00 21.25 95 LYS D CA 1
ATOM 3196 C C . LYS D 1 95 ? 9.698 -16.389 9.226 1.00 21.18 95 LYS D C 1
ATOM 3197 O O . LYS D 1 95 ? 10.509 -17.324 9.055 1.00 21.23 95 LYS D O 1
ATOM 3203 N N . CYS D 1 96 ? 9.941 -15.163 8.745 1.00 20.23 96 CYS D N 1
ATOM 3204 C CA A CYS D 1 96 ? 11.217 -14.755 8.110 0.60 20.71 96 CYS D CA 1
ATOM 3205 C CA B CYS D 1 96 ? 11.221 -14.921 8.071 0.40 20.03 96 CYS D CA 1
ATOM 3206 C C . CYS D 1 96 ? 12.431 -15.007 9.020 1.00 18.39 96 CYS D C 1
ATOM 3207 O O . CYS D 1 96 ? 13.533 -15.524 8.598 1.00 20.97 96 CYS D O 1
ATOM 3212 N N . THR D 1 97 ? 12.269 -14.601 10.275 1.00 16.23 97 THR D N 1
ATOM 3213 C CA . THR D 1 97 ? 13.306 -14.739 11.298 1.00 16.08 97 THR D CA 1
ATOM 3214 C C . THR D 1 97 ? 13.487 -16.256 11.681 1.00 15.20 97 THR D C 1
ATOM 3215 O O . THR D 1 97 ? 14.627 -16.769 11.718 1.00 17.24 97 THR D O 1
ATOM 3219 N N . CYS D 1 98 ? 12.382 -16.985 11.908 1.00 16.57 98 CYS D N 1
ATOM 3220 C CA . CYS D 1 98 ? 12.433 -18.447 12.172 1.00 17.56 98 CYS D CA 1
ATOM 3221 C C . CYS D 1 98 ? 13.230 -19.188 11.028 1.00 17.35 98 CYS D C 1
ATOM 3222 O O . CYS D 1 98 ? 14.170 -19.996 11.258 1.00 19.45 98 CYS D O 1
ATOM 3225 N N . ASN D 1 99 ? 12.860 -18.913 9.801 1.00 18.58 99 ASN D N 1
ATOM 3226 C CA . ASN D 1 99 ? 13.419 -19.629 8.623 1.00 23.00 99 ASN D CA 1
ATOM 3227 C C . ASN D 1 99 ? 14.898 -19.304 8.427 1.00 20.43 99 ASN D C 1
ATOM 3228 O O . ASN D 1 99 ? 15.696 -20.217 8.089 1.00 21.96 99 ASN D O 1
ATOM 3233 N N . ALA D 1 100 ? 15.310 -18.048 8.660 1.00 19.92 100 ALA D N 1
ATOM 3234 C CA . ALA D 1 100 ? 16.743 -17.684 8.486 1.00 19.55 100 ALA D CA 1
ATOM 3235 C C . ALA D 1 100 ? 17.620 -18.480 9.485 1.00 19.06 100 ALA D C 1
ATOM 3236 O O . ALA D 1 100 ? 18.702 -18.982 9.104 1.00 21.04 100 ALA D O 1
ATOM 3238 N N . CYS D 1 101 ? 17.195 -18.573 10.753 1.00 17.83 101 CYS D N 1
ATOM 3239 C CA . CYS D 1 101 ? 17.985 -19.345 11.700 1.00 17.41 101 CYS D CA 1
ATOM 3240 C C . CYS D 1 101 ? 18.030 -20.850 11.350 1.00 17.38 101 CYS D C 1
ATOM 3241 O O . CYS D 1 101 ? 19.135 -21.523 11.395 1.00 19.55 101 CYS D O 1
ATOM 3244 N N . HIS D 1 102 ? 16.871 -21.408 11.020 1.00 18.07 102 HIS D N 1
ATOM 3245 C CA . HIS D 1 102 ? 16.795 -22.856 10.663 1.00 19.51 102 HIS D CA 1
ATOM 3246 C C . HIS D 1 102 ? 17.715 -23.185 9.470 1.00 21.20 102 HIS D C 1
ATOM 3247 O O . HIS D 1 102 ? 18.392 -24.251 9.461 1.00 23.57 102 HIS D O 1
ATOM 3254 N N . GLN D 1 103 ? 17.745 -22.353 8.423 1.00 21.75 103 GLN D N 1
ATOM 3255 C CA . GLN D 1 103 ? 18.598 -22.657 7.217 1.00 24.04 103 GLN D CA 1
ATOM 3256 C C . GLN D 1 103 ? 20.094 -22.742 7.574 1.00 24.82 103 GLN D C 1
ATOM 3257 O O . GLN D 1 103 ? 20.820 -23.550 6.953 1.00 26.39 103 GLN D O 1
ATOM 3263 N N . LYS D 1 104 ? 20.554 -21.991 8.561 1.00 22.35 104 LYS D N 1
ATOM 3264 C CA . LYS D 1 104 ? 21.970 -21.972 8.958 1.00 21.95 104 LYS D CA 1
ATOM 3265 C C . LYS D 1 104 ? 22.283 -23.040 10.015 1.00 21.67 104 LYS D C 1
ATOM 3266 O O . LYS D 1 104 ? 23.372 -23.669 9.958 1.00 26.45 104 LYS D O 1
ATOM 3272 N N . TYR D 1 105 ? 21.410 -23.232 11.023 1.00 20.08 105 TYR D N 1
ATOM 3273 C CA . TYR D 1 105 ? 21.795 -23.908 12.274 1.00 20.81 105 TYR D CA 1
ATOM 3274 C C . TYR D 1 105 ? 20.959 -25.134 12.715 1.00 22.11 105 TYR D C 1
ATOM 3275 O O . TYR D 1 105 ? 21.285 -25.771 13.759 1.00 24.64 105 TYR D O 1
ATOM 3284 N N . ARG D 1 106 ? 19.850 -25.391 12.008 1.00 23.02 106 ARG D N 1
ATOM 3285 C CA . ARG D 1 106 ? 19.051 -26.575 12.364 1.00 24.59 106 ARG D CA 1
ATOM 3286 C C . ARG D 1 106 ? 19.413 -27.797 11.564 1.00 33.62 106 ARG D C 1
ATOM 3287 O O . ARG D 1 106 ? 19.613 -27.716 10.345 1.00 35.60 106 ARG D O 1
#

Radius of gyration: 21.2 Å; Cα contacts (8 Å, |Δi|>4): 457; chains: 4; bounding box: 50×55×55 Å